Protein AF-A0A2S2PJS1-F1 (afdb_monomer)

Structure (mmCIF, N/CA/C/O backbone):
data_AF-A0A2S2PJS1-F1
#
_entry.id   AF-A0A2S2PJS1-F1
#
loop_
_atom_site.group_PDB
_atom_site.id
_atom_site.type_symbol
_atom_site.label_atom_id
_atom_site.label_alt_id
_atom_site.label_comp_id
_atom_site.label_asym_id
_atom_site.label_entity_id
_atom_site.label_seq_id
_atom_site.pdbx_PDB_ins_code
_atom_site.Cartn_x
_atom_site.Cartn_y
_atom_site.Cartn_z
_atom_site.occupancy
_atom_site.B_iso_or_equiv
_atom_site.auth_seq_id
_atom_site.auth_comp_id
_atom_site.auth_asym_id
_atom_site.auth_atom_id
_atom_site.pdbx_PDB_model_num
ATOM 1 N N . MET A 1 1 ? 29.869 -24.736 3.622 1.00 58.03 1 MET A N 1
ATOM 2 C CA . MET A 1 1 ? 30.283 -25.156 2.266 1.00 58.03 1 MET A CA 1
ATOM 3 C C . MET A 1 1 ? 29.483 -24.348 1.265 1.00 58.03 1 MET A C 1
ATOM 5 O O . MET A 1 1 ? 28.263 -24.330 1.376 1.00 58.03 1 MET A O 1
ATOM 9 N N . LEU A 1 2 ? 30.156 -23.635 0.365 1.00 76.50 2 LEU A N 1
ATOM 10 C CA . LEU A 1 2 ? 29.510 -22.924 -0.737 1.00 76.50 2 LEU A CA 1
ATOM 11 C C . LEU A 1 2 ? 29.247 -23.934 -1.858 1.00 76.50 2 LEU A C 1
ATOM 13 O O . LEU A 1 2 ? 30.151 -24.675 -2.235 1.00 76.50 2 LEU A O 1
ATOM 17 N N . SER A 1 3 ? 28.008 -24.006 -2.338 1.00 86.56 3 SER A N 1
ATOM 18 C CA . SER A 1 3 ? 27.631 -24.841 -3.480 1.00 86.56 3 SER A CA 1
ATOM 19 C C . SER A 1 3 ? 27.441 -23.956 -4.703 1.00 86.56 3 SER A C 1
ATOM 21 O O . SER A 1 3 ? 26.605 -23.051 -4.667 1.00 86.56 3 SER A O 1
ATOM 23 N N . THR A 1 4 ? 28.165 -24.239 -5.779 1.00 89.19 4 THR A N 1
ATOM 24 C CA . THR A 1 4 ? 28.059 -23.489 -7.034 1.00 89.19 4 THR A CA 1
ATOM 25 C C . THR A 1 4 ? 27.114 -24.206 -7.992 1.00 89.19 4 THR A C 1
ATOM 27 O O . THR A 1 4 ? 27.201 -25.420 -8.163 1.00 89.19 4 THR A O 1
ATOM 30 N N . ILE A 1 5 ? 26.205 -23.456 -8.614 1.00 88.81 5 ILE A N 1
ATOM 31 C CA . ILE A 1 5 ? 25.258 -23.960 -9.615 1.00 88.81 5 ILE A CA 1
ATOM 32 C C . ILE A 1 5 ? 25.589 -23.271 -10.937 1.00 88.81 5 ILE A C 1
ATOM 34 O O . ILE A 1 5 ? 25.560 -22.047 -11.013 1.00 88.81 5 ILE A O 1
ATOM 38 N N . GLN A 1 6 ? 25.910 -24.049 -11.971 1.00 89.06 6 GLN A N 1
ATOM 39 C CA . GLN A 1 6 ? 26.213 -23.514 -13.299 1.00 89.06 6 GLN A CA 1
ATOM 40 C C . GLN A 1 6 ? 24.922 -23.166 -14.046 1.00 89.06 6 GLN A C 1
ATOM 42 O O . GLN A 1 6 ? 24.095 -24.042 -14.302 1.00 89.06 6 GLN A O 1
ATOM 47 N N . LEU A 1 7 ? 24.766 -21.891 -14.414 1.00 85.88 7 LEU A N 1
ATOM 48 C CA . LEU A 1 7 ? 23.558 -21.367 -15.063 1.00 85.88 7 LEU A CA 1
ATOM 49 C C . LEU A 1 7 ? 23.606 -21.417 -16.601 1.00 85.88 7 LEU A C 1
ATOM 51 O O . LEU A 1 7 ? 22.588 -21.204 -17.247 1.00 85.88 7 LEU A O 1
ATOM 55 N N . GLU A 1 8 ? 24.756 -21.727 -17.200 1.00 82.50 8 GLU A N 1
ATOM 56 C CA . GLU A 1 8 ? 24.961 -21.694 -18.661 1.00 82.50 8 GLU A CA 1
ATOM 57 C C . GLU A 1 8 ? 24.234 -22.819 -19.409 1.00 82.50 8 GLU A C 1
ATOM 59 O O . GLU A 1 8 ? 23.904 -22.691 -20.585 1.00 82.50 8 GLU A O 1
ATOM 64 N N . SER A 1 9 ? 23.956 -23.932 -18.729 1.00 80.75 9 SER A N 1
ATOM 65 C CA . SER A 1 9 ? 23.429 -25.140 -19.373 1.00 80.75 9 SER A CA 1
ATOM 66 C C . SER A 1 9 ? 21.967 -25.031 -19.826 1.00 80.75 9 SER A C 1
ATOM 68 O O . SER A 1 9 ? 21.510 -25.858 -20.618 1.00 80.75 9 SER A O 1
ATOM 70 N N . ARG A 1 10 ? 21.198 -24.065 -19.300 1.00 86.00 10 ARG A N 1
ATOM 71 C CA . ARG A 1 10 ? 19.743 -23.965 -19.506 1.00 86.00 10 ARG A CA 1
ATOM 72 C C . ARG A 1 10 ? 19.290 -22.517 -19.603 1.00 86.00 10 ARG A C 1
ATOM 74 O O . ARG A 1 10 ? 19.791 -21.649 -18.901 1.00 86.00 10 ARG A O 1
ATOM 81 N N . SER A 1 11 ? 18.244 -22.285 -20.392 1.00 87.44 11 SER A N 1
ATOM 82 C CA . SER A 1 11 ? 17.619 -20.963 -20.527 1.00 87.44 11 SER A CA 1
ATOM 83 C C . SER A 1 11 ? 16.872 -20.505 -19.268 1.00 87.44 11 SER A C 1
ATOM 85 O O . SER A 1 11 ? 16.700 -19.303 -19.061 1.00 87.44 11 SER A O 1
ATOM 87 N N . PHE A 1 12 ? 16.431 -21.434 -18.413 1.00 91.88 12 PHE A N 1
ATOM 88 C CA . PHE A 1 12 ? 15.744 -21.109 -17.164 1.00 91.88 12 PHE A CA 1
ATOM 89 C C . PHE A 1 12 ? 16.034 -22.105 -16.031 1.00 91.88 12 PHE A C 1
ATOM 91 O O . PHE A 1 12 ? 16.244 -23.304 -16.238 1.00 91.88 12 PHE A O 1
ATOM 98 N N . HIS A 1 13 ? 15.984 -21.601 -14.800 1.00 93.50 13 HIS A N 1
ATOM 99 C CA . HIS A 1 13 ? 16.217 -22.332 -13.561 1.00 93.50 13 HIS A CA 1
ATOM 100 C C . HIS A 1 13 ? 15.019 -22.177 -12.626 1.00 93.50 13 HIS A C 1
ATOM 102 O O . HIS A 1 13 ? 14.712 -21.078 -12.173 1.00 93.50 13 HIS A O 1
ATOM 108 N N . CYS A 1 14 ? 14.334 -23.284 -12.335 1.00 94.25 14 CYS A N 1
ATOM 109 C CA . CYS A 1 14 ? 13.210 -23.296 -11.402 1.00 94.25 14 CYS A CA 1
ATOM 110 C C . CYS A 1 14 ? 13.691 -23.591 -9.980 1.00 94.25 14 CYS A C 1
ATOM 112 O O . CYS A 1 14 ? 14.369 -24.596 -9.750 1.00 94.25 14 CYS A O 1
ATOM 114 N N . PHE A 1 15 ? 13.264 -22.757 -9.037 1.00 95.06 15 PHE A N 1
ATOM 115 C CA . PHE A 1 15 ? 13.484 -22.905 -7.603 1.00 95.06 15 PHE A CA 1
ATOM 116 C C . PHE A 1 15 ? 12.196 -23.356 -6.926 1.00 95.06 15 PHE A C 1
ATOM 118 O O . PHE A 1 15 ? 11.109 -22.835 -7.194 1.00 95.06 15 PHE A O 1
ATOM 125 N N . GLY A 1 16 ? 12.302 -24.311 -6.010 1.00 94.94 16 GLY A N 1
ATOM 126 C CA . GLY A 1 16 ? 11.161 -24.726 -5.206 1.00 94.94 16 GLY A CA 1
ATOM 127 C C . GLY A 1 16 ? 11.443 -25.953 -4.360 1.00 94.94 16 GLY A C 1
ATOM 128 O O . GLY A 1 16 ? 12.565 -26.451 -4.303 1.00 94.94 16 GLY A O 1
ATOM 129 N N . ARG A 1 17 ? 10.404 -26.441 -3.686 1.00 94.06 17 ARG A N 1
ATOM 130 C CA . ARG A 1 17 ? 10.493 -27.593 -2.782 1.00 94.06 17 ARG A CA 1
ATOM 131 C C . ARG A 1 17 ? 10.330 -28.946 -3.473 1.00 94.06 17 ARG A C 1
ATOM 133 O O . ARG A 1 17 ? 10.697 -29.963 -2.894 1.00 94.06 17 ARG A O 1
ATOM 140 N N . LEU A 1 18 ? 9.755 -28.981 -4.675 1.00 92.62 18 LEU A N 1
ATOM 141 C CA . LEU A 1 18 ? 9.614 -30.230 -5.423 1.00 92.62 18 LEU A CA 1
ATOM 142 C C . LEU A 1 18 ? 10.925 -30.671 -6.060 1.00 92.62 18 LEU A C 1
ATOM 144 O O . LEU A 1 18 ? 11.648 -29.851 -6.609 1.00 92.62 18 LEU A O 1
ATOM 148 N N . ASN A 1 19 ? 11.133 -31.986 -6.109 1.00 89.25 19 ASN A N 1
ATOM 149 C CA . ASN A 1 19 ? 12.280 -32.609 -6.778 1.00 89.25 19 ASN A CA 1
ATOM 150 C C . ASN A 1 19 ? 12.298 -32.371 -8.300 1.00 89.25 19 ASN A C 1
ATOM 152 O O . ASN A 1 19 ? 13.326 -32.554 -8.940 1.00 89.25 19 ASN A O 1
ATOM 156 N N . ASN A 1 20 ? 11.166 -31.962 -8.884 1.00 91.12 20 ASN A N 1
ATOM 157 C CA . ASN A 1 20 ? 11.080 -31.590 -10.298 1.00 91.12 20 ASN A CA 1
ATOM 158 C C . ASN A 1 20 ? 11.699 -30.208 -10.576 1.00 91.12 20 ASN A C 1
ATOM 160 O O . ASN A 1 20 ? 11.876 -29.841 -11.735 1.00 91.12 20 ASN A O 1
ATOM 164 N N . CYS A 1 21 ? 11.994 -29.419 -9.539 1.00 91.19 21 CYS A N 1
ATOM 165 C CA . CYS A 1 21 ? 12.678 -28.142 -9.685 1.00 91.19 21 CYS A CA 1
ATOM 166 C C . CYS A 1 21 ? 14.172 -28.360 -9.938 1.00 91.19 21 CYS A C 1
ATOM 168 O O . CYS A 1 21 ? 14.798 -29.229 -9.335 1.00 91.19 21 CYS A O 1
ATOM 170 N N . HIS A 1 22 ? 14.760 -27.512 -10.785 1.00 91.81 22 HIS A N 1
ATOM 171 C CA . HIS A 1 22 ? 16.196 -27.538 -11.078 1.00 91.81 22 HIS A CA 1
ATOM 172 C C . HIS A 1 22 ? 17.027 -27.320 -9.811 1.00 91.81 22 HIS A C 1
ATOM 174 O O . HIS A 1 22 ? 18.019 -28.006 -9.589 1.00 91.81 22 HIS A O 1
ATOM 180 N N . VAL A 1 23 ? 16.578 -26.399 -8.958 1.00 91.31 23 VAL A N 1
ATOM 181 C CA . VAL A 1 23 ? 17.153 -26.167 -7.637 1.00 91.31 23 VAL A CA 1
ATOM 182 C C . VAL A 1 23 ? 16.108 -26.537 -6.596 1.00 91.31 23 VAL A C 1
ATOM 184 O O . VAL A 1 23 ? 15.152 -25.797 -6.347 1.00 91.31 23 VAL A O 1
ATOM 187 N N . THR A 1 24 ? 16.285 -27.717 -6.004 1.00 92.50 24 THR A N 1
ATOM 188 C CA . THR A 1 24 ? 15.389 -28.231 -4.965 1.00 92.50 24 THR A CA 1
ATOM 189 C C . THR A 1 24 ? 15.823 -27.723 -3.588 1.00 92.50 24 THR A C 1
ATOM 191 O O . THR A 1 24 ? 16.976 -27.876 -3.182 1.00 92.50 24 THR A O 1
ATOM 194 N N . MET A 1 25 ? 14.886 -27.133 -2.845 1.00 89.38 25 MET A N 1
ATOM 195 C CA . MET A 1 25 ? 15.105 -26.590 -1.506 1.00 89.38 25 MET A CA 1
ATOM 196 C C . MET A 1 25 ? 14.132 -27.206 -0.499 1.00 89.38 25 MET A C 1
ATOM 198 O O . MET A 1 25 ? 12.921 -27.006 -0.567 1.00 89.38 25 MET A O 1
ATOM 202 N N . ALA A 1 26 ? 14.664 -27.918 0.491 1.00 88.31 26 ALA A N 1
ATOM 203 C CA . ALA A 1 26 ? 13.871 -28.544 1.545 1.00 88.31 26 ALA A CA 1
ATOM 204 C C . ALA A 1 26 ? 13.591 -27.561 2.697 1.00 88.31 26 ALA A C 1
ATOM 206 O O . ALA A 1 26 ? 14.111 -27.722 3.797 1.00 88.31 26 ALA A O 1
ATOM 207 N N . HIS A 1 27 ? 12.793 -26.519 2.443 1.00 91.69 27 HIS A N 1
ATOM 208 C CA . HIS A 1 27 ? 12.354 -25.583 3.484 1.00 91.69 27 HIS A CA 1
ATOM 209 C C . HIS A 1 27 ? 10.824 -25.429 3.478 1.00 91.69 27 HIS A C 1
ATOM 211 O O . HIS A 1 27 ? 10.248 -25.249 2.404 1.00 91.69 27 HIS A O 1
ATOM 217 N N . PRO A 1 28 ? 10.138 -25.481 4.637 1.00 92.00 28 PRO A N 1
ATOM 218 C CA . PRO A 1 28 ? 8.673 -25.486 4.692 1.00 92.00 28 PRO A CA 1
ATOM 219 C C . PRO A 1 28 ? 8.033 -24.204 4.150 1.00 92.00 28 PRO A C 1
ATOM 221 O O . PRO A 1 28 ? 6.963 -24.269 3.552 1.00 92.00 28 PRO A O 1
ATOM 224 N N . THR A 1 29 ? 8.704 -23.057 4.291 1.00 93.44 29 THR A N 1
ATOM 225 C CA . THR A 1 29 ? 8.211 -21.764 3.779 1.00 93.44 29 THR A CA 1
ATOM 226 C C . THR A 1 29 ? 8.438 -21.577 2.273 1.00 93.44 29 THR A C 1
ATOM 228 O O . THR A 1 29 ? 8.076 -20.546 1.709 1.00 93.44 29 THR A O 1
ATOM 231 N N . ILE A 1 30 ? 9.034 -22.561 1.593 1.00 94.31 30 ILE A N 1
ATOM 232 C CA . ILE A 1 30 ? 9.226 -22.536 0.143 1.00 94.31 30 ILE A CA 1
ATOM 233 C C . ILE A 1 30 ? 8.111 -23.340 -0.530 1.00 94.31 30 ILE A C 1
ATOM 235 O O . ILE A 1 30 ? 7.868 -24.521 -0.243 1.00 94.31 30 ILE A O 1
ATOM 239 N N . SER A 1 31 ? 7.433 -22.675 -1.462 1.00 94.25 31 SER A N 1
ATOM 240 C CA . SER A 1 31 ? 6.414 -23.259 -2.329 1.00 94.25 31 SER A CA 1
ATOM 241 C C . SER A 1 31 ? 6.971 -24.401 -3.187 1.00 94.25 31 SER A C 1
ATOM 243 O O . SER A 1 31 ? 8.168 -24.504 -3.453 1.00 94.25 31 SER A O 1
ATOM 245 N N . ARG A 1 32 ? 6.077 -25.278 -3.655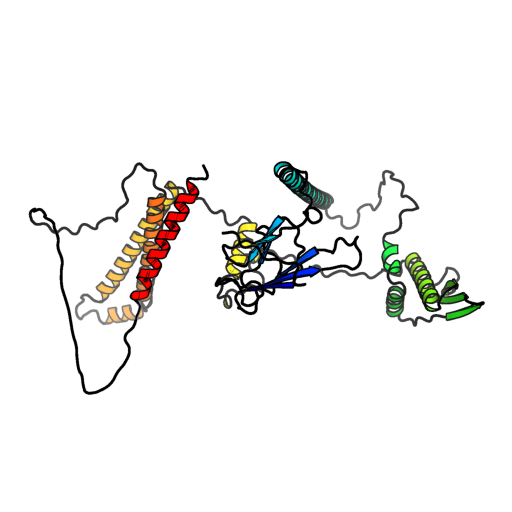 1.00 93.31 32 ARG A N 1
ATOM 246 C CA . ARG A 1 32 ? 6.420 -26.406 -4.542 1.00 93.31 32 ARG A CA 1
ATOM 247 C C . ARG A 1 32 ? 7.195 -25.933 -5.774 1.00 93.31 32 ARG A C 1
ATOM 249 O O . ARG A 1 32 ? 8.300 -26.414 -6.004 1.00 93.31 32 ARG A O 1
ATOM 256 N N . PHE A 1 33 ? 6.636 -24.941 -6.458 1.00 94.31 33 PHE A N 1
ATOM 257 C CA . PHE A 1 33 ? 7.319 -24.054 -7.391 1.00 94.31 33 PHE A CA 1
ATOM 258 C C . PHE A 1 33 ? 7.282 -22.660 -6.771 1.00 94.31 33 PHE A C 1
ATOM 260 O O . PHE A 1 33 ? 6.208 -22.208 -6.378 1.00 94.31 33 PHE A O 1
ATOM 267 N N . HIS A 1 34 ? 8.440 -22.035 -6.585 1.00 94.56 34 HIS A N 1
ATOM 268 C CA . HIS A 1 34 ? 8.553 -20.770 -5.865 1.00 94.56 34 HIS A CA 1
ATOM 269 C C . HIS A 1 34 ? 8.893 -19.633 -6.821 1.00 94.56 34 HIS A C 1
ATOM 271 O O . HIS A 1 34 ? 8.114 -18.700 -6.958 1.00 94.56 34 HIS A O 1
ATOM 277 N N . ALA A 1 35 ? 10.006 -19.746 -7.539 1.00 96.06 35 ALA A N 1
ATOM 278 C CA . ALA A 1 35 ? 10.426 -18.737 -8.499 1.00 96.06 35 ALA A CA 1
ATOM 279 C C . ALA A 1 35 ? 11.168 -19.371 -9.674 1.00 96.06 35 ALA A C 1
ATOM 281 O O . ALA A 1 35 ? 11.679 -20.490 -9.581 1.00 96.06 35 ALA A O 1
ATOM 282 N N . VAL A 1 36 ? 11.239 -18.635 -10.776 1.00 95.62 36 VAL A N 1
ATOM 283 C CA . VAL A 1 36 ? 11.992 -18.998 -11.974 1.00 95.62 36 VAL A CA 1
ATOM 284 C C . VAL A 1 36 ? 13.002 -17.900 -12.259 1.00 95.62 36 VAL A C 1
ATOM 286 O O . VAL A 1 36 ? 12.647 -16.727 -12.319 1.00 95.62 36 VAL A O 1
ATOM 289 N N . LEU A 1 37 ? 14.258 -18.288 -12.443 1.00 94.81 37 LEU A N 1
ATOM 290 C CA . LEU A 1 37 ? 15.305 -17.423 -12.966 1.00 94.81 37 LEU A CA 1
ATOM 291 C C . LEU A 1 37 ? 15.462 -17.723 -14.453 1.00 94.81 37 LEU A C 1
ATOM 293 O O . LEU A 1 37 ? 15.861 -18.826 -14.823 1.00 94.81 37 LEU A O 1
ATOM 297 N N . GLN A 1 38 ? 15.121 -16.765 -15.301 1.00 93.44 38 GLN A N 1
ATOM 298 C CA . GLN A 1 38 ? 15.155 -16.901 -16.750 1.00 93.44 38 GLN A CA 1
ATOM 299 C C . GLN A 1 38 ? 16.226 -15.985 -17.329 1.00 93.44 38 GLN A C 1
ATOM 301 O O . GLN A 1 38 ? 16.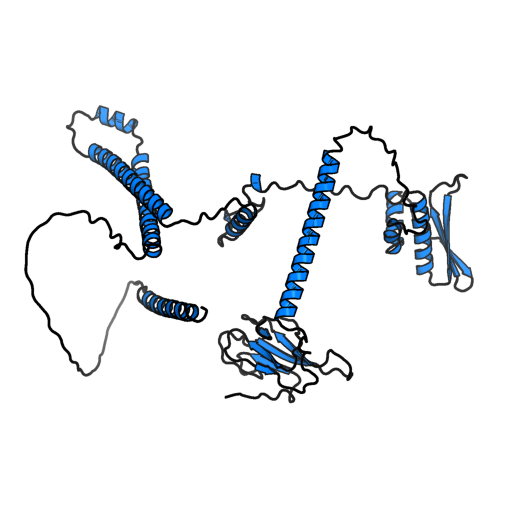271 -14.801 -17.006 1.00 93.44 38 GLN A O 1
ATOM 306 N N . TYR A 1 39 ? 17.067 -16.520 -18.210 1.00 90.69 39 TYR A N 1
ATOM 307 C CA . TYR A 1 39 ? 17.983 -15.700 -18.988 1.00 90.69 39 TYR A CA 1
ATOM 308 C C . TYR A 1 39 ? 17.291 -15.233 -20.266 1.00 90.69 39 TYR A C 1
ATOM 310 O O . TYR A 1 39 ? 16.800 -16.047 -21.055 1.00 90.69 39 TYR A O 1
ATOM 318 N N . ARG A 1 40 ? 17.253 -13.919 -20.483 1.00 88.00 40 ARG A N 1
ATOM 319 C CA . ARG A 1 40 ? 16.778 -13.335 -21.734 1.00 88.00 40 ARG A CA 1
ATOM 320 C C . ARG A 1 40 ? 17.979 -13.044 -22.624 1.00 88.00 40 ARG A C 1
ATOM 322 O O . ARG A 1 40 ? 18.722 -12.092 -22.393 1.00 88.00 40 ARG A O 1
ATOM 329 N N . SER A 1 41 ? 18.135 -13.856 -23.665 1.00 80.62 41 SER A N 1
ATOM 330 C CA . SER A 1 41 ? 19.033 -13.552 -24.777 1.00 80.62 41 SER A CA 1
ATOM 331 C C . SER A 1 41 ? 18.280 -12.675 -25.776 1.00 80.62 41 SER A C 1
ATOM 333 O O . SER A 1 41 ? 17.227 -13.062 -26.280 1.00 80.62 41 SER A O 1
ATOM 335 N N . THR A 1 42 ? 18.781 -11.468 -26.020 1.00 71.94 42 THR A N 1
ATOM 336 C CA . THR A 1 42 ? 18.354 -10.615 -27.133 1.00 71.94 42 THR A CA 1
ATOM 337 C C . THR A 1 42 ? 19.289 -10.838 -28.321 1.00 71.94 42 THR A C 1
ATOM 339 O O . THR A 1 42 ? 20.456 -11.186 -28.142 1.00 71.94 42 THR A O 1
ATOM 342 N N . PHE A 1 43 ? 18.773 -10.670 -29.541 1.00 60.50 43 PHE A N 1
ATOM 343 C CA . PHE A 1 43 ? 19.557 -10.841 -30.771 1.00 60.50 43 PHE A CA 1
ATOM 344 C C . PHE A 1 43 ? 20.508 -9.664 -31.042 1.00 60.50 43 PHE A C 1
ATOM 346 O O . PHE A 1 43 ? 21.458 -9.823 -31.803 1.00 60.50 43 PHE A O 1
ATOM 353 N N . SER A 1 44 ? 20.273 -8.502 -30.421 1.00 60.69 44 SER A N 1
ATOM 354 C CA . SER A 1 44 ? 21.147 -7.334 -30.528 1.00 60.69 44 SER A CA 1
ATOM 355 C C . SER A 1 44 ? 22.062 -7.218 -29.309 1.00 60.69 44 SER A C 1
ATOM 357 O O . SER A 1 44 ? 21.608 -7.257 -28.162 1.00 60.69 44 SER A O 1
ATOM 359 N N . THR A 1 45 ? 23.360 -7.050 -29.564 1.00 60.88 45 THR A N 1
ATOM 360 C CA . THR A 1 45 ? 24.420 -6.891 -28.553 1.00 60.88 45 THR A CA 1
ATOM 361 C C . THR A 1 45 ? 24.260 -5.614 -27.717 1.00 60.88 45 THR A C 1
ATOM 363 O O . THR A 1 45 ? 24.812 -5.540 -26.625 1.00 60.88 45 THR A O 1
ATOM 366 N N . SER A 1 46 ? 23.492 -4.628 -28.194 1.00 61.41 46 SER A N 1
ATOM 367 C CA . SER A 1 46 ? 23.305 -3.315 -27.560 1.00 61.41 46 SER A CA 1
ATOM 368 C C . SER A 1 46 ? 22.019 -3.173 -26.734 1.00 61.41 46 SER A C 1
ATOM 370 O O . SER A 1 46 ? 21.700 -2.068 -26.304 1.00 61.41 46 SER A O 1
ATOM 372 N N . ASP A 1 47 ? 21.243 -4.243 -26.542 1.00 67.81 47 ASP A N 1
ATOM 373 C CA . ASP A 1 47 ? 19.982 -4.152 -25.803 1.00 67.81 47 ASP A CA 1
ATOM 374 C C . ASP A 1 47 ? 20.220 -4.236 -24.286 1.00 67.81 47 ASP A C 1
ATOM 376 O O . ASP A 1 47 ? 20.574 -5.290 -23.757 1.00 67.81 47 ASP A O 1
ATOM 380 N N . GLU A 1 48 ? 19.897 -3.162 -23.561 1.00 70.50 48 GLU A N 1
ATOM 381 C CA . GLU A 1 48 ? 19.910 -3.090 -22.082 1.00 70.50 48 GLU A CA 1
ATOM 382 C C . GLU A 1 48 ? 19.012 -4.149 -21.401 1.00 70.50 48 GLU A C 1
ATOM 384 O O . GLU A 1 48 ? 19.113 -4.413 -20.199 1.00 70.50 48 GLU A O 1
ATOM 389 N N . ASN A 1 49 ? 18.124 -4.768 -22.183 1.00 76.81 49 ASN A N 1
ATOM 390 C CA . ASN A 1 49 ? 17.184 -5.809 -21.774 1.00 76.81 49 ASN A CA 1
ATOM 391 C C . ASN A 1 49 ? 17.769 -7.231 -21.808 1.00 76.81 49 ASN A C 1
ATOM 393 O O . ASN A 1 49 ? 17.046 -8.198 -21.544 1.00 76.81 49 ASN A O 1
ATOM 397 N N . ARG A 1 50 ? 19.046 -7.387 -22.166 1.00 84.81 50 ARG A N 1
ATOM 398 C CA . ARG A 1 50 ? 19.769 -8.647 -21.992 1.00 84.81 50 ARG A CA 1
ATOM 399 C C . ARG A 1 50 ? 20.074 -8.851 -20.509 1.00 84.81 50 ARG A C 1
ATOM 401 O O . ARG A 1 50 ? 20.475 -7.913 -19.827 1.00 84.81 50 ARG A O 1
ATOM 408 N N . GLY A 1 51 ? 19.889 -10.072 -20.012 1.00 87.44 51 GLY A N 1
ATOM 409 C CA . GLY A 1 51 ? 20.270 -10.413 -18.641 1.00 87.44 51 GLY A CA 1
ATOM 410 C C . GLY A 1 51 ? 19.383 -11.464 -17.990 1.00 87.44 51 GLY A C 1
ATOM 411 O O . GLY A 1 51 ? 18.524 -12.085 -18.630 1.00 87.44 51 GLY A O 1
ATOM 412 N N . PHE A 1 52 ? 19.609 -11.666 -16.696 1.00 91.12 52 PHE A N 1
ATOM 413 C CA . PHE A 1 52 ? 18.804 -12.558 -15.876 1.00 91.12 52 PHE A CA 1
ATOM 414 C C . PHE A 1 52 ? 17.576 -11.839 -15.326 1.00 91.12 52 PHE A C 1
ATOM 416 O O . PHE A 1 52 ? 17.647 -10.724 -14.817 1.00 91.12 52 PHE A O 1
ATOM 423 N N . TYR A 1 53 ? 16.435 -12.514 -15.391 1.00 93.81 53 TYR A N 1
ATOM 424 C CA . TYR A 1 53 ? 15.184 -12.048 -14.821 1.00 93.81 53 TYR A CA 1
ATOM 425 C C . TYR A 1 53 ? 14.656 -13.071 -13.829 1.00 93.81 53 TYR A C 1
ATOM 427 O O . TYR A 1 53 ? 14.553 -14.262 -14.125 1.00 93.81 53 TYR A O 1
ATOM 435 N N . LEU A 1 54 ? 14.295 -12.589 -12.648 1.00 95.50 54 LEU A N 1
ATOM 436 C CA . LEU A 1 54 ? 13.668 -13.369 -11.598 1.00 95.50 54 LEU A CA 1
ATOM 437 C C . LEU A 1 54 ? 12.157 -13.158 -11.646 1.00 95.50 54 LEU A C 1
ATOM 439 O O . LEU A 1 54 ? 11.675 -12.026 -11.677 1.00 95.50 54 LEU A O 1
ATOM 443 N N . TYR A 1 55 ? 11.420 -14.261 -11.651 1.00 96.19 55 TYR A N 1
ATOM 444 C CA . TYR A 1 55 ? 9.967 -14.282 -11.713 1.00 96.19 55 TYR A CA 1
ATOM 445 C C . TYR A 1 55 ? 9.410 -15.122 -10.565 1.00 96.19 55 TYR A C 1
ATOM 447 O O . TYR A 1 55 ? 9.627 -16.333 -10.510 1.00 96.19 55 TYR A O 1
ATOM 455 N N . ASP A 1 56 ? 8.692 -14.487 -9.643 1.00 96.56 56 ASP A N 1
ATOM 456 C CA . ASP A 1 56 ? 8.034 -15.169 -8.524 1.00 96.56 56 ASP A CA 1
ATOM 457 C C . ASP A 1 56 ? 6.678 -15.737 -8.974 1.00 96.56 56 ASP A C 1
ATOM 459 O O . ASP A 1 56 ? 5.807 -15.002 -9.453 1.00 96.56 56 ASP A O 1
ATOM 463 N N . LEU A 1 57 ? 6.493 -17.048 -8.797 1.00 94.62 57 LEU A N 1
ATOM 464 C CA . LEU A 1 57 ? 5.293 -17.804 -9.178 1.00 94.62 57 LEU A CA 1
ATOM 465 C C . LEU A 1 57 ? 4.188 -17.683 -8.118 1.00 94.62 57 LEU A C 1
ATOM 467 O O . LEU A 1 57 ? 3.515 -18.661 -7.799 1.00 94.62 57 LEU A O 1
ATOM 471 N N . ASP A 1 58 ? 4.005 -16.477 -7.580 1.00 94.44 58 ASP A N 1
ATOM 472 C CA . ASP A 1 58 ? 3.024 -16.183 -6.531 1.00 94.44 58 ASP A CA 1
ATOM 473 C C . ASP A 1 58 ? 3.265 -17.007 -5.255 1.00 94.44 58 ASP A C 1
ATOM 475 O O . ASP A 1 58 ? 2.379 -17.665 -4.704 1.00 94.44 58 ASP A O 1
ATOM 479 N N . SER A 1 59 ? 4.521 -17.035 -4.805 1.00 93.75 59 SER A N 1
ATOM 480 C CA . SER A 1 59 ? 4.897 -17.790 -3.618 1.00 93.75 59 SER A CA 1
ATOM 481 C C . SER A 1 59 ? 4.266 -17.236 -2.332 1.00 93.75 59 SER A C 1
ATOM 483 O O . SER A 1 59 ? 4.173 -16.028 -2.117 1.00 93.75 59 SER A O 1
ATOM 485 N N . THR A 1 60 ? 3.888 -18.128 -1.406 1.00 94.31 60 THR A N 1
ATOM 486 C CA . THR A 1 60 ? 3.186 -17.758 -0.160 1.00 94.31 60 THR A CA 1
ATOM 487 C C . THR A 1 60 ? 3.988 -16.784 0.704 1.00 94.31 60 THR A C 1
ATOM 489 O O . THR A 1 60 ? 3.443 -15.823 1.242 1.00 94.31 60 THR A O 1
ATOM 492 N N . HIS A 1 61 ? 5.295 -17.019 0.826 1.00 93.69 61 HIS A N 1
ATOM 493 C CA . HIS A 1 61 ? 6.187 -16.197 1.645 1.00 93.69 61 HIS A CA 1
ATOM 494 C C . HIS A 1 61 ? 6.938 -15.123 0.843 1.00 93.69 61 HIS A C 1
ATOM 496 O O . HIS A 1 61 ? 7.603 -14.283 1.445 1.00 93.69 61 HIS A O 1
ATOM 502 N N . GLY A 1 62 ? 6.793 -15.110 -0.486 1.00 94.31 62 GLY A N 1
ATOM 503 C CA . GLY A 1 62 ? 7.482 -14.187 -1.381 1.00 94.31 62 GLY A CA 1
ATOM 504 C C . GLY A 1 62 ? 8.946 -14.543 -1.641 1.00 94.31 62 GLY A C 1
ATOM 505 O O . GLY A 1 62 ? 9.596 -15.262 -0.877 1.00 94.31 62 GLY A O 1
ATOM 506 N N . THR A 1 63 ? 9.465 -13.982 -2.729 1.00 95.50 63 THR A N 1
ATOM 507 C CA . THR A 1 63 ? 10.896 -13.946 -3.052 1.00 95.50 63 THR A CA 1
ATOM 508 C C . THR A 1 63 ? 11.493 -12.587 -2.668 1.00 95.50 63 THR A C 1
ATOM 510 O O . THR A 1 63 ? 10.821 -11.556 -2.756 1.00 95.50 63 THR A O 1
ATOM 513 N N . PHE A 1 64 ? 12.759 -12.566 -2.252 1.00 95.44 64 PHE A N 1
ATOM 514 C CA . PHE A 1 64 ? 13.474 -11.348 -1.879 1.00 95.44 64 PHE A CA 1
ATOM 515 C C . PHE A 1 64 ? 14.749 -11.193 -2.714 1.00 95.44 64 PHE A C 1
ATOM 517 O O . PHE A 1 64 ? 15.519 -12.137 -2.875 1.00 95.44 64 PHE A O 1
ATOM 524 N N . LEU A 1 65 ? 14.977 -9.982 -3.217 1.00 94.62 65 LEU A N 1
ATOM 525 C CA . LEU A 1 65 ? 16.169 -9.557 -3.946 1.00 94.62 65 LEU A CA 1
ATOM 526 C C . LEU A 1 65 ? 16.836 -8.436 -3.141 1.00 94.62 65 LEU A C 1
ATOM 528 O O . LEU A 1 65 ? 16.179 -7.454 -2.808 1.00 94.62 65 LEU A O 1
ATOM 532 N N . ASN A 1 66 ? 18.103 -8.592 -2.756 1.00 92.56 66 ASN A N 1
ATOM 533 C CA . ASN A 1 66 ? 18.827 -7.676 -1.863 1.00 92.56 66 ASN A CA 1
ATOM 534 C C . ASN A 1 66 ? 18.029 -7.325 -0.590 1.00 92.56 66 ASN A C 1
ATOM 536 O O . ASN A 1 66 ? 17.976 -6.176 -0.162 1.00 92.56 66 ASN A O 1
ATOM 540 N N . ARG A 1 67 ? 17.383 -8.336 0.016 1.00 90.00 67 ARG A N 1
ATOM 541 C CA . ARG A 1 67 ? 16.489 -8.218 1.193 1.00 90.00 67 ARG A CA 1
ATOM 542 C C . ARG A 1 67 ? 15.186 -7.438 0.951 1.00 90.00 67 ARG A C 1
ATOM 544 O O . ARG A 1 67 ? 14.405 -7.272 1.885 1.00 90.00 67 ARG A O 1
ATOM 551 N N . LEU A 1 68 ? 14.904 -7.014 -0.278 1.00 93.19 68 LEU A N 1
ATOM 552 C CA . LEU A 1 68 ? 13.645 -6.382 -0.667 1.00 93.19 68 LEU A CA 1
ATOM 553 C C . LEU A 1 68 ? 12.714 -7.410 -1.307 1.00 93.19 68 LEU A C 1
ATOM 555 O O . LEU A 1 68 ? 13.107 -8.147 -2.206 1.00 93.19 68 LEU A O 1
ATOM 559 N N . ARG A 1 69 ? 11.460 -7.467 -0.851 1.00 94.94 69 ARG A N 1
ATOM 560 C CA . ARG A 1 69 ? 10.461 -8.386 -1.409 1.00 94.94 69 ARG A CA 1
ATOM 561 C C . ARG A 1 69 ? 10.071 -7.946 -2.820 1.00 94.94 69 ARG A C 1
ATOM 563 O O . ARG A 1 69 ? 9.636 -6.810 -3.007 1.00 94.94 69 ARG A O 1
ATOM 570 N N . ILE A 1 70 ? 10.173 -8.852 -3.789 1.00 95.06 70 ILE A N 1
ATOM 571 C CA . ILE A 1 70 ? 9.747 -8.580 -5.166 1.00 95.06 70 ILE A CA 1
ATOM 572 C C . ILE A 1 70 ? 8.236 -8.765 -5.327 1.00 95.06 70 ILE A C 1
ATOM 574 O O . ILE A 1 70 ? 7.589 -9.485 -4.562 1.00 95.06 70 ILE A O 1
ATOM 578 N N . LYS A 1 71 ? 7.656 -8.092 -6.326 1.00 95.19 71 LYS A N 1
ATOM 579 C CA . LYS A 1 71 ? 6.242 -8.271 -6.670 1.00 95.19 71 LYS A CA 1
ATOM 580 C C . LYS A 1 71 ? 6.044 -9.636 -7.347 1.00 95.19 71 LYS A C 1
ATOM 582 O O . LYS A 1 71 ? 6.821 -9.967 -8.245 1.00 95.19 71 LYS A O 1
ATOM 587 N N . PRO A 1 72 ? 5.008 -10.407 -6.969 1.00 94.69 72 PRO A N 1
ATOM 588 C CA . PRO A 1 72 ? 4.706 -11.666 -7.635 1.00 94.69 72 PRO A CA 1
ATOM 589 C C . PRO A 1 72 ? 4.322 -11.433 -9.100 1.00 94.69 72 PRO A C 1
ATOM 591 O O . PRO A 1 72 ? 3.890 -10.339 -9.479 1.00 94.69 72 PRO A O 1
ATOM 594 N N . LYS A 1 73 ? 4.482 -12.467 -9.932 1.00 94.69 73 LYS A N 1
ATOM 595 C CA . LYS A 1 73 ? 4.111 -12.477 -11.359 1.00 94.69 73 LYS A CA 1
ATOM 596 C C . LYS A 1 73 ? 4.729 -11.355 -12.203 1.00 94.69 73 LYS A C 1
ATOM 598 O O . LYS A 1 73 ? 4.206 -11.017 -13.263 1.00 94.69 73 LYS A O 1
ATOM 603 N N . THR A 1 74 ? 5.842 -10.787 -11.751 1.00 94.56 74 THR A N 1
ATOM 604 C CA . THR A 1 74 ? 6.548 -9.692 -12.421 1.00 94.56 74 THR A CA 1
ATOM 605 C C . THR A 1 74 ? 7.992 -10.109 -12.670 1.00 94.56 74 THR A C 1
ATOM 607 O O . THR A 1 74 ? 8.637 -10.639 -11.769 1.00 94.56 74 THR A O 1
ATOM 610 N N . TYR A 1 75 ? 8.502 -9.869 -13.879 1.00 93.88 75 TYR A N 1
ATOM 611 C CA . TYR A 1 75 ? 9.912 -10.094 -14.200 1.00 93.88 75 TYR A CA 1
ATOM 612 C C . TYR A 1 75 ? 10.759 -8.961 -13.623 1.00 93.88 75 TYR A C 1
ATOM 614 O O . TYR A 1 75 ? 10.636 -7.813 -14.048 1.00 93.88 75 TYR A O 1
ATOM 622 N N . VAL A 1 76 ? 11.619 -9.287 -12.662 1.00 94.12 76 VAL A N 1
ATOM 623 C CA . VAL A 1 76 ? 12.562 -8.342 -12.053 1.00 94.12 76 VAL A CA 1
ATOM 624 C C . VAL A 1 76 ? 13.960 -8.647 -12.569 1.00 94.12 76 VAL A C 1
ATOM 626 O O . VAL A 1 76 ? 14.412 -9.786 -12.463 1.00 94.12 76 VAL A O 1
ATOM 629 N N . LYS A 1 77 ? 14.637 -7.648 -13.146 1.00 91.81 77 LYS A N 1
ATOM 630 C CA . LYS A 1 77 ? 16.014 -7.799 -13.632 1.00 91.81 77 LYS A CA 1
ATOM 631 C C . LYS A 1 77 ? 16.959 -8.035 -12.449 1.00 91.81 77 LYS A C 1
ATOM 633 O O . LYS A 1 77 ? 16.836 -7.383 -11.412 1.00 91.81 77 LYS A O 1
ATOM 638 N N . VAL A 1 78 ? 17.865 -8.990 -12.602 1.00 92.19 78 VAL A N 1
ATOM 639 C CA . VAL A 1 78 ? 18.891 -9.344 -11.622 1.00 92.19 78 VAL A CA 1
ATOM 640 C C . VAL A 1 78 ? 20.250 -9.104 -12.256 1.00 92.19 78 VAL A C 1
ATOM 642 O O . VAL A 1 78 ? 20.519 -9.648 -13.323 1.00 92.19 78 VAL A O 1
ATOM 645 N N . HIS A 1 79 ? 21.084 -8.332 -11.571 1.00 90.50 79 HIS A N 1
ATOM 646 C CA . HIS A 1 79 ? 22.454 -8.041 -11.968 1.00 90.50 79 HIS A CA 1
ATOM 647 C C . HIS A 1 79 ? 23.443 -8.892 -11.175 1.00 90.50 79 HIS A C 1
ATOM 649 O O . HIS A 1 79 ? 23.100 -9.513 -10.156 1.00 90.50 79 HIS A O 1
ATOM 655 N N . VAL A 1 80 ? 24.677 -8.946 -11.660 1.00 90.75 80 VAL A N 1
ATOM 656 C CA . VAL A 1 80 ? 25.771 -9.634 -10.975 1.00 90.75 80 VAL A CA 1
ATOM 657 C C . VAL A 1 80 ? 26.001 -8.982 -9.606 1.00 90.75 80 VAL A C 1
ATOM 659 O O . VAL A 1 80 ? 25.865 -7.775 -9.447 1.00 90.75 80 VAL A O 1
ATOM 662 N N . GLY A 1 81 ? 26.264 -9.798 -8.583 1.00 88.56 81 GLY A N 1
ATOM 663 C CA . GLY A 1 81 ? 26.423 -9.341 -7.198 1.00 88.56 81 GLY A CA 1
ATOM 664 C C . GLY A 1 81 ? 25.122 -9.286 -6.389 1.00 88.56 81 GLY A C 1
ATOM 665 O O . GLY A 1 81 ? 25.164 -9.184 -5.162 1.00 88.56 81 GLY A O 1
ATOM 666 N N . HIS A 1 82 ? 23.954 -9.435 -7.023 1.00 92.62 82 HIS A N 1
ATOM 667 C CA . HIS A 1 82 ? 22.683 -9.454 -6.298 1.00 92.62 82 HIS A CA 1
ATOM 668 C C . HIS A 1 82 ? 22.480 -10.718 -5.458 1.00 92.62 82 HIS A C 1
ATOM 670 O O . HIS A 1 82 ? 22.768 -11.844 -5.878 1.00 92.62 82 HIS A O 1
ATOM 676 N N . LEU A 1 83 ? 21.905 -10.511 -4.270 1.00 93.56 83 LEU A N 1
ATOM 677 C CA . LEU A 1 83 ? 21.578 -11.552 -3.308 1.00 93.56 83 LEU A CA 1
ATOM 678 C C . LEU A 1 83 ? 20.097 -11.925 -3.402 1.00 93.56 83 LEU A C 1
ATOM 680 O O . LEU A 1 83 ? 19.218 -11.100 -3.152 1.00 93.56 83 LEU A O 1
ATOM 684 N N . ILE A 1 84 ? 19.812 -13.185 -3.699 1.00 95.00 84 ILE A N 1
ATOM 685 C CA . ILE A 1 84 ? 18.457 -13.724 -3.807 1.00 95.00 84 ILE A CA 1
ATOM 686 C C . ILE A 1 84 ? 18.173 -14.624 -2.604 1.00 95.00 84 ILE A C 1
ATOM 688 O O . ILE A 1 84 ? 18.980 -15.490 -2.254 1.00 95.00 84 ILE A O 1
ATOM 692 N N . SER A 1 85 ? 17.002 -14.464 -1.994 1.00 94.25 85 SER A N 1
ATOM 693 C CA . SER A 1 85 ? 16.487 -15.387 -0.985 1.00 94.25 85 SER A CA 1
ATOM 694 C C . SER A 1 85 ? 15.019 -15.720 -1.205 1.00 94.25 85 SER A C 1
ATOM 696 O O . SER A 1 85 ? 14.242 -14.945 -1.763 1.00 94.25 85 SER A O 1
ATOM 698 N N . PHE A 1 86 ? 14.642 -16.922 -0.777 1.00 94.62 86 PHE A N 1
ATOM 699 C CA . PHE A 1 86 ? 13.330 -17.496 -1.048 1.00 94.62 86 PHE A CA 1
ATOM 700 C C . PHE A 1 86 ? 12.593 -17.773 0.257 1.00 94.62 86 PHE A C 1
ATOM 702 O O . PHE A 1 86 ? 13.060 -18.552 1.098 1.00 94.62 86 PHE A O 1
ATOM 709 N N . GLY A 1 87 ? 11.430 -17.140 0.421 1.00 92.06 87 GLY A N 1
ATOM 710 C CA . GLY A 1 87 ? 10.625 -17.219 1.633 1.00 92.06 87 GLY A CA 1
ATOM 711 C C . GLY A 1 87 ? 11.432 -16.918 2.898 1.00 92.06 87 GLY A C 1
ATOM 712 O O . GLY A 1 87 ? 12.184 -15.953 2.968 1.00 92.06 87 GLY A O 1
ATOM 713 N N . GLY A 1 88 ? 11.277 -17.776 3.905 1.00 89.44 88 GLY A N 1
ATOM 714 C CA . GLY A 1 88 ? 12.015 -17.707 5.173 1.00 89.44 88 GLY A CA 1
ATOM 715 C C . GLY A 1 88 ? 13.242 -18.620 5.233 1.00 89.44 88 GLY A C 1
ATOM 716 O O . GLY A 1 88 ? 13.578 -19.088 6.315 1.00 89.44 88 GLY A O 1
ATOM 717 N N . SER A 1 89 ? 13.843 -18.978 4.094 1.00 90.69 89 SER A N 1
ATOM 718 C CA . SER A 1 89 ? 15.036 -19.828 4.089 1.00 90.69 89 SER A CA 1
ATOM 719 C C . SER A 1 89 ? 16.273 -19.064 4.557 1.00 90.69 89 SER A C 1
ATOM 721 O O . SER A 1 89 ? 16.464 -17.905 4.208 1.00 90.69 89 SER A O 1
ATOM 723 N N . THR A 1 90 ? 17.157 -19.745 5.285 1.00 88.81 90 THR A N 1
ATOM 724 C CA . THR A 1 90 ? 18.487 -19.227 5.647 1.00 88.81 90 THR A CA 1
ATOM 725 C C . THR A 1 90 ? 19.486 -19.276 4.489 1.00 88.81 90 THR A C 1
ATOM 727 O O . THR A 1 90 ? 20.571 -18.708 4.586 1.00 88.81 90 THR A O 1
ATOM 730 N N . ARG A 1 91 ? 19.151 -19.975 3.395 1.00 89.50 91 ARG A N 1
ATOM 731 C CA . ARG A 1 91 ? 20.008 -20.080 2.211 1.00 89.50 91 ARG A CA 1
ATOM 732 C C . ARG A 1 91 ? 19.851 -18.837 1.344 1.00 89.50 91 ARG A C 1
ATOM 734 O O . ARG A 1 91 ? 18.744 -18.520 0.913 1.00 89.50 91 ARG A O 1
ATOM 741 N N . MET A 1 92 ? 20.978 -18.204 1.048 1.00 91.06 92 MET A N 1
ATOM 742 C CA . MET A 1 92 ? 21.070 -17.057 0.153 1.00 91.06 92 MET A CA 1
ATOM 743 C C . MET A 1 92 ? 21.836 -17.466 -1.107 1.00 91.06 92 MET A C 1
ATOM 745 O O . MET A 1 92 ? 22.781 -18.253 -1.026 1.00 91.06 92 MET A O 1
ATOM 749 N N . TYR A 1 93 ? 21.436 -16.931 -2.255 1.00 92.31 93 TYR A N 1
ATOM 750 C CA . TYR A 1 93 ? 22.074 -17.172 -3.545 1.00 92.31 93 TYR A CA 1
ATOM 751 C C . TYR A 1 93 ? 22.690 -15.875 -4.044 1.00 92.31 93 TYR A C 1
ATOM 753 O O . TYR A 1 93 ? 22.022 -14.847 -4.055 1.00 92.31 93 TYR A O 1
ATOM 761 N N . LEU A 1 94 ? 23.952 -15.929 -4.451 1.00 92.56 94 LEU A N 1
ATOM 762 C CA . LEU A 1 94 ? 24.654 -14.806 -5.057 1.00 92.56 94 LEU A CA 1
ATOM 763 C C . LEU A 1 94 ? 24.801 -15.086 -6.551 1.00 92.56 94 LEU A C 1
ATOM 765 O O . LEU A 1 94 ? 25.324 -16.141 -6.918 1.00 92.56 94 LEU A O 1
ATOM 769 N N . LEU A 1 95 ? 24.342 -14.167 -7.400 1.00 90.88 95 LEU A N 1
ATOM 770 C CA . LEU A 1 95 ? 24.600 -14.261 -8.834 1.00 90.88 95 LEU A CA 1
ATOM 771 C C . LEU A 1 95 ? 26.037 -13.802 -9.109 1.00 90.88 95 LEU A C 1
ATOM 773 O O . LEU A 1 95 ? 26.378 -12.651 -8.853 1.00 90.88 95 LEU A O 1
ATOM 777 N N . GLN A 1 96 ? 26.875 -14.706 -9.611 1.00 88.69 96 GLN A N 1
ATOM 778 C CA . GLN A 1 96 ? 28.250 -14.410 -10.020 1.00 88.69 96 GLN A CA 1
ATOM 779 C C . GLN A 1 96 ? 28.347 -14.431 -11.547 1.00 88.69 96 GLN A C 1
ATOM 781 O O . GLN A 1 96 ? 27.786 -15.323 -12.184 1.00 88.69 96 GLN A O 1
ATOM 786 N N . GLY A 1 97 ? 29.055 -13.461 -12.124 1.00 85.62 97 GLY A N 1
ATOM 787 C CA . GLY A 1 97 ? 29.208 -13.295 -13.567 1.00 85.62 97 GLY A CA 1
ATOM 788 C C . GLY A 1 97 ? 30.298 -12.274 -13.925 1.00 85.62 97 GLY A C 1
ATOM 789 O O . GLY A 1 97 ? 30.992 -11.796 -13.027 1.00 85.62 97 GLY A O 1
ATOM 790 N N . PRO A 1 98 ? 30.483 -11.971 -15.222 1.00 82.88 98 PRO A N 1
ATOM 791 C CA . PRO A 1 98 ? 31.411 -10.942 -15.693 1.00 82.88 98 PRO A CA 1
ATOM 792 C C . PRO A 1 98 ? 31.027 -9.543 -15.186 1.00 82.88 98 PRO A C 1
ATOM 794 O O . PRO A 1 98 ? 29.844 -9.263 -15.006 1.00 82.88 98 PRO A O 1
ATOM 797 N N . ALA A 1 99 ? 32.017 -8.658 -15.030 1.00 73.94 99 ALA A N 1
ATOM 798 C CA . ALA A 1 99 ? 31.826 -7.287 -14.533 1.00 73.94 99 ALA A CA 1
ATOM 799 C C . ALA A 1 99 ? 30.955 -6.397 -15.449 1.00 73.94 99 ALA A C 1
ATOM 801 O O . ALA A 1 99 ? 30.485 -5.348 -15.025 1.00 73.94 99 ALA A O 1
ATOM 802 N N . ASP A 1 100 ? 30.703 -6.818 -16.693 1.00 74.06 100 ASP A N 1
ATOM 803 C CA . ASP A 1 100 ? 29.884 -6.067 -17.655 1.00 74.06 100 ASP A CA 1
ATOM 804 C C . ASP A 1 100 ? 28.397 -5.962 -17.252 1.00 74.06 100 ASP A C 1
ATOM 806 O O . ASP A 1 100 ? 27.699 -5.068 -17.725 1.00 74.06 100 ASP A O 1
ATOM 810 N N . ASP A 1 101 ? 27.901 -6.879 -16.411 1.00 73.56 101 ASP A N 1
ATOM 811 C CA . ASP A 1 101 ? 26.501 -6.940 -15.943 1.00 73.56 101 ASP A CA 1
ATOM 812 C C . ASP A 1 101 ? 26.380 -6.610 -14.440 1.00 73.56 101 ASP A C 1
ATOM 814 O O . ASP A 1 101 ? 25.412 -6.992 -13.778 1.00 73.56 101 ASP A O 1
ATOM 818 N N . GLU A 1 102 ? 27.392 -5.945 -13.877 1.00 77.19 102 GLU A N 1
ATOM 819 C CA . GLU A 1 102 ? 27.367 -5.415 -12.514 1.00 77.19 102 GLU A CA 1
ATOM 820 C C . GLU A 1 102 ? 26.595 -4.086 -12.485 1.00 77.19 102 GLU A C 1
ATOM 822 O O . GLU A 1 102 ? 26.772 -3.219 -13.348 1.00 77.19 102 GLU A O 1
ATOM 827 N N . ASP A 1 103 ? 25.697 -3.927 -11.508 1.00 72.06 103 ASP A N 1
ATOM 828 C CA . ASP A 1 103 ? 24.986 -2.663 -11.319 1.00 72.06 103 ASP A CA 1
ATOM 829 C C . ASP A 1 103 ? 26.003 -1.565 -10.995 1.00 72.06 103 ASP A C 1
ATOM 831 O O . ASP A 1 103 ? 26.836 -1.730 -10.106 1.00 72.06 103 ASP A O 1
ATOM 835 N N . LYS A 1 104 ? 25.925 -0.429 -11.701 1.00 66.75 104 LYS A N 1
ATOM 836 C CA . LYS A 1 104 ? 26.787 0.728 -11.429 1.00 66.75 104 LYS A CA 1
ATOM 837 C C . LYS A 1 104 ? 26.576 1.143 -9.978 1.00 66.75 104 LYS A C 1
ATOM 839 O O . LYS A 1 104 ? 25.517 1.685 -9.645 1.00 66.75 104 LYS A O 1
ATOM 844 N N . GLU A 1 105 ? 27.560 0.871 -9.126 1.00 63.06 105 GLU A N 1
ATOM 845 C CA . GLU A 1 105 ? 27.535 1.325 -7.743 1.00 63.06 105 GLU A CA 1
ATOM 846 C C . GLU A 1 105 ? 27.264 2.832 -7.747 1.00 63.06 105 GLU A C 1
ATOM 848 O O . GLU A 1 105 ? 27.869 3.593 -8.504 1.00 63.06 105 GLU A O 1
ATOM 853 N N . SER A 1 106 ? 26.280 3.273 -6.962 1.00 62.16 106 SER A N 1
ATOM 854 C CA . SER A 1 106 ? 25.987 4.696 -6.874 1.00 62.16 106 SER A CA 1
ATOM 855 C C . SER A 1 106 ? 27.208 5.389 -6.275 1.00 62.16 106 SER A C 1
ATOM 857 O O . SER A 1 106 ? 27.495 5.189 -5.100 1.00 62.16 106 SER A O 1
ATOM 859 N N . GLU A 1 107 ? 27.892 6.219 -7.063 1.00 60.34 107 GLU A N 1
ATOM 860 C CA . GLU A 1 107 ? 29.105 6.954 -6.661 1.00 60.34 107 GLU A CA 1
ATOM 861 C C . GLU A 1 107 ? 28.888 7.888 -5.452 1.00 60.34 107 GLU A C 1
ATOM 863 O O . GLU A 1 107 ? 29.848 8.403 -4.884 1.00 60.34 107 GLU A O 1
ATOM 868 N N . LEU A 1 108 ? 27.631 8.110 -5.043 1.00 58.41 108 LEU A N 1
ATOM 869 C CA . LEU A 1 108 ? 27.302 8.836 -3.822 1.00 58.41 108 LEU A CA 1
ATOM 870 C C . LEU A 1 108 ? 27.336 7.918 -2.601 1.00 58.41 108 LEU A C 1
ATOM 872 O O . LEU A 1 108 ? 26.677 6.876 -2.540 1.00 58.41 108 LEU A O 1
ATOM 876 N N . THR A 1 109 ? 28.003 8.397 -1.558 1.00 74.25 109 THR A N 1
ATOM 877 C CA . THR A 1 109 ? 28.047 7.714 -0.264 1.00 74.25 109 THR A CA 1
ATOM 878 C C . THR A 1 109 ? 26.634 7.644 0.340 1.00 74.25 109 THR A C 1
ATOM 880 O O . THR A 1 109 ? 25.812 8.544 0.152 1.00 74.25 109 THR A O 1
ATOM 883 N N . VAL A 1 110 ? 26.324 6.603 1.125 1.00 70.94 110 VAL A N 1
ATOM 884 C CA . VAL A 1 110 ? 25.011 6.413 1.792 1.00 70.94 110 VAL A CA 1
ATOM 885 C C . VAL A 1 110 ? 24.560 7.658 2.582 1.00 70.94 110 VAL A C 1
ATOM 887 O O . VAL A 1 110 ? 23.368 7.974 2.635 1.00 70.94 110 VAL A O 1
ATOM 890 N N . THR A 1 111 ? 25.505 8.403 3.161 1.00 76.81 111 THR A N 1
ATOM 891 C CA . THR A 1 111 ? 25.288 9.697 3.830 1.00 76.81 111 THR A CA 1
ATOM 892 C C . THR A 1 111 ? 24.776 10.781 2.882 1.00 76.81 111 THR A C 1
ATOM 894 O O . THR A 1 111 ? 23.849 11.508 3.237 1.00 76.81 111 THR A O 1
ATOM 897 N N . GLU A 1 112 ? 25.316 10.864 1.670 1.00 84.56 112 GLU A N 1
ATOM 898 C CA . GLU A 1 112 ? 24.933 11.852 0.657 1.00 84.56 112 GLU A CA 1
ATOM 899 C C . GLU A 1 112 ? 23.576 11.507 0.030 1.00 84.56 112 GLU A C 1
ATOM 901 O O . GLU A 1 112 ? 22.732 12.389 -0.139 1.00 84.56 112 GLU A O 1
ATOM 906 N N . LEU A 1 113 ? 23.292 10.219 -0.205 1.00 76.19 113 LEU A N 1
ATOM 907 C CA . LEU A 1 113 ? 21.960 9.758 -0.621 1.00 76.19 113 LEU A CA 1
ATOM 908 C C . LEU A 1 113 ? 20.888 10.088 0.427 1.00 76.19 113 LEU A C 1
ATOM 910 O O . LEU A 1 113 ? 19.797 10.561 0.091 1.00 76.19 113 LEU A O 1
ATOM 914 N N . LYS A 1 114 ? 21.194 9.861 1.712 1.00 81.56 114 LYS A N 1
ATOM 915 C CA . LYS A 1 114 ? 20.281 10.173 2.819 1.00 81.56 114 LYS A CA 1
ATOM 916 C C . LYS A 1 114 ? 20.060 11.681 2.947 1.00 81.56 114 LYS A C 1
ATOM 918 O O . LYS A 1 114 ? 18.917 12.098 3.133 1.00 81.56 114 LYS A O 1
ATOM 923 N N . ALA A 1 115 ? 21.111 12.488 2.787 1.00 87.50 115 ALA A N 1
ATOM 924 C CA . ALA A 1 115 ? 21.018 13.946 2.786 1.00 87.50 115 ALA A CA 1
ATOM 925 C C . ALA A 1 115 ? 20.176 14.467 1.609 1.00 87.50 115 ALA A C 1
ATOM 927 O O . ALA A 1 115 ? 19.289 15.292 1.820 1.00 87.50 115 ALA A O 1
ATOM 928 N N . LYS A 1 116 ? 20.369 13.931 0.395 1.00 86.81 116 LYS A N 1
ATOM 929 C CA . LYS A 1 116 ? 19.581 14.297 -0.793 1.00 86.81 116 LYS A CA 1
ATOM 930 C C . LYS A 1 116 ? 18.098 13.965 -0.616 1.00 86.81 116 LYS A C 1
ATOM 932 O O . LYS A 1 116 ? 17.249 14.814 -0.867 1.00 86.81 116 LYS A O 1
ATOM 937 N N . ARG A 1 117 ? 17.783 12.779 -0.084 1.00 86.44 117 ARG A N 1
ATOM 938 C CA . ARG A 1 117 ? 16.399 12.372 0.212 1.00 86.44 117 ARG A CA 1
ATOM 939 C C . ARG A 1 117 ? 15.750 13.236 1.297 1.00 86.44 117 ARG A C 1
ATOM 941 O O . ARG A 1 117 ? 14.572 13.562 1.197 1.00 86.44 117 ARG A O 1
ATOM 948 N N . GLN A 1 118 ? 16.501 13.615 2.332 1.00 87.12 118 GLN A N 1
ATOM 949 C CA . GLN A 1 118 ? 16.016 14.538 3.364 1.00 87.12 118 GLN A CA 1
ATOM 950 C C . GLN A 1 118 ? 15.797 15.951 2.813 1.00 87.12 118 GLN A C 1
ATOM 952 O O . GLN A 1 118 ? 14.830 16.604 3.196 1.00 87.12 118 GLN A O 1
ATOM 957 N N . ALA A 1 119 ? 16.666 16.422 1.916 1.00 91.31 119 ALA A N 1
ATOM 958 C CA . ALA A 1 119 ? 16.505 17.709 1.250 1.00 91.31 119 ALA A CA 1
ATOM 959 C C . ALA A 1 119 ? 15.264 17.724 0.344 1.00 91.31 119 ALA A C 1
ATOM 961 O O . ALA A 1 119 ? 14.489 18.673 0.407 1.00 91.31 119 ALA A O 1
ATOM 962 N N . GLU A 1 120 ? 15.031 16.655 -0.419 1.00 92.88 120 GLU A N 1
ATOM 963 C CA . GLU A 1 120 ? 13.848 16.496 -1.274 1.00 92.88 120 GLU A CA 1
ATOM 964 C C . GLU A 1 120 ? 12.545 16.461 -0.458 1.00 92.88 120 GLU A C 1
ATOM 966 O O . GLU A 1 120 ? 11.590 17.167 -0.777 1.00 92.88 120 GLU A O 1
ATOM 971 N N . LEU A 1 121 ? 12.515 15.708 0.649 1.00 89.00 121 LEU A N 1
ATOM 972 C CA . LEU A 1 121 ? 11.365 15.690 1.562 1.00 89.00 121 LEU A CA 1
ATOM 973 C C . LEU A 1 121 ? 11.081 17.082 2.139 1.00 89.00 121 LEU A C 1
ATOM 975 O O . LEU A 1 121 ? 9.938 17.528 2.101 1.00 89.00 121 LEU A O 1
ATOM 979 N N . LYS A 1 122 ? 12.120 17.799 2.586 1.00 92.31 122 LYS A N 1
ATOM 980 C CA . LYS A 1 122 ? 11.986 19.176 3.085 1.00 92.31 122 LYS A CA 1
ATOM 981 C C . LYS A 1 122 ? 11.509 20.148 2.005 1.00 92.31 122 LYS A C 1
ATOM 983 O O . LYS A 1 122 ? 10.746 21.057 2.309 1.00 92.31 122 LYS A O 1
ATOM 988 N N . GLN A 1 123 ? 11.957 19.991 0.758 1.00 91.31 123 GLN A N 1
ATOM 989 C CA . GLN A 1 123 ? 11.483 20.810 -0.363 1.00 91.31 123 GLN A CA 1
ATOM 990 C C . GLN A 1 123 ? 9.993 20.580 -0.617 1.00 91.31 123 GLN A C 1
ATOM 992 O O . GLN A 1 123 ? 9.239 21.544 -0.705 1.00 91.31 123 GLN A O 1
ATOM 997 N N . ARG A 1 124 ? 9.560 19.317 -0.637 1.00 90.38 124 ARG A N 1
ATOM 998 C CA . ARG A 1 124 ? 8.151 18.953 -0.805 1.00 90.38 124 ARG A CA 1
ATOM 999 C C . ARG A 1 124 ? 7.276 19.441 0.354 1.00 90.38 124 ARG A C 1
ATOM 1001 O O . ARG A 1 124 ? 6.164 19.897 0.118 1.00 90.38 124 ARG A O 1
ATOM 1008 N N . GLU A 1 125 ? 7.758 19.364 1.593 1.00 89.88 125 GLU A N 1
ATOM 1009 C CA . GLU A 1 125 ? 7.052 19.905 2.765 1.00 89.88 125 GLU A CA 1
ATOM 1010 C C . GLU A 1 125 ? 6.894 21.428 2.676 1.00 89.88 125 GLU A C 1
ATOM 1012 O O . GLU A 1 125 ? 5.786 21.928 2.852 1.00 89.88 125 GLU A O 1
ATOM 1017 N N . ARG A 1 126 ? 7.959 22.158 2.310 1.00 90.44 126 ARG A N 1
ATOM 1018 C CA . ARG A 1 126 ? 7.893 23.613 2.079 1.00 90.44 126 ARG A CA 1
ATOM 1019 C C . ARG A 1 126 ? 6.923 23.977 0.962 1.00 90.44 126 ARG A C 1
ATOM 1021 O O . ARG A 1 126 ? 6.194 24.952 1.086 1.00 90.44 126 ARG A O 1
ATOM 1028 N N . GLU A 1 127 ? 6.904 23.212 -0.124 1.00 89.31 127 GLU A N 1
ATOM 1029 C CA . GLU A 1 127 ? 5.972 23.441 -1.230 1.00 89.31 127 GLU A CA 1
ATOM 1030 C C . GLU A 1 127 ? 4.516 23.233 -0.788 1.00 89.31 127 GLU A C 1
ATOM 1032 O O . GLU A 1 127 ? 3.649 24.046 -1.107 1.00 89.31 127 GLU A O 1
ATOM 1037 N N . GLN A 1 128 ? 4.248 22.198 0.015 1.00 90.56 128 GLN A N 1
ATOM 1038 C CA . GLN A 1 128 ? 2.925 21.962 0.597 1.00 90.56 128 GLN A CA 1
ATOM 1039 C C . GLN A 1 128 ? 2.515 23.057 1.590 1.00 90.56 128 GLN A C 1
ATOM 1041 O O . GLN A 1 128 ? 1.350 23.450 1.617 1.00 90.56 128 GLN A O 1
ATOM 1046 N N . GLU A 1 129 ? 3.449 23.560 2.396 1.00 91.25 129 GLU A N 1
ATOM 1047 C CA . GLU A 1 129 ? 3.206 24.657 3.337 1.00 91.25 129 GLU A CA 1
ATOM 1048 C C . GLU A 1 129 ? 2.927 25.975 2.604 1.00 91.25 129 GLU A C 1
ATOM 1050 O O . GLU A 1 129 ? 1.951 26.653 2.915 1.00 91.25 129 GLU A O 1
ATOM 1055 N N . LEU A 1 130 ? 3.689 26.284 1.550 1.00 90.00 130 LEU A N 1
ATOM 1056 C CA . LEU A 1 130 ? 3.434 27.434 0.679 1.00 90.00 130 LEU A CA 1
ATOM 1057 C C . LEU A 1 130 ? 2.076 27.338 -0.023 1.00 90.00 130 LEU A C 1
ATOM 1059 O O . LEU A 1 130 ? 1.368 28.337 -0.117 1.00 90.00 130 LEU A O 1
ATOM 1063 N N . GLN A 1 131 ? 1.683 26.150 -0.494 1.00 87.31 131 GLN A N 1
ATOM 1064 C CA . GLN A 1 131 ? 0.349 25.939 -1.068 1.00 87.31 131 GLN A CA 1
ATOM 1065 C C . GLN A 1 131 ? -0.763 26.161 -0.034 1.00 87.31 131 GLN A C 1
ATOM 1067 O O . GLN A 1 131 ? -1.800 26.730 -0.369 1.00 87.31 131 GLN A O 1
ATOM 1072 N N . ARG A 1 132 ? -0.554 25.750 1.223 1.00 88.69 132 ARG A N 1
ATOM 1073 C CA . ARG A 1 132 ? -1.509 25.992 2.316 1.00 88.69 132 ARG A CA 1
ATOM 1074 C C . ARG A 1 132 ? -1.622 27.472 2.658 1.00 88.69 132 ARG A C 1
ATOM 1076 O O . ARG A 1 132 ? -2.739 27.970 2.711 1.00 88.69 132 ARG A O 1
ATOM 1083 N N . LEU A 1 133 ? -0.495 28.165 2.815 1.00 90.12 133 LEU A N 1
ATOM 1084 C CA . LEU A 1 133 ? -0.465 29.598 3.111 1.00 90.12 133 LEU A CA 1
ATOM 1085 C C . LEU A 1 133 ? -1.107 30.422 1.993 1.00 90.12 133 LEU A C 1
ATOM 1087 O O . LEU A 1 133 ? -1.907 31.301 2.281 1.00 90.12 133 LEU A O 1
ATOM 1091 N N . LYS A 1 134 ? -0.842 30.095 0.720 1.00 85.19 134 LYS A N 1
ATOM 1092 C CA . LYS A 1 134 ? -1.522 30.743 -0.414 1.00 85.19 134 LYS A CA 1
ATOM 1093 C C . LYS A 1 134 ? -3.034 30.555 -0.361 1.00 85.19 134 LYS A C 1
ATOM 1095 O O . LYS A 1 134 ? -3.776 31.507 -0.571 1.00 85.19 134 LYS A O 1
ATOM 1100 N N . LYS A 1 135 ? -3.493 29.340 -0.051 1.00 81.38 135 LYS A N 1
ATOM 1101 C CA . LYS A 1 135 ? -4.924 29.051 0.079 1.00 81.38 135 LYS A CA 1
ATOM 1102 C C . LYS A 1 135 ? -5.554 29.820 1.248 1.00 81.38 135 LYS A C 1
ATOM 1104 O O . LYS A 1 135 ? -6.641 30.362 1.100 1.00 81.38 135 LYS A O 1
ATOM 1109 N N . GLU A 1 136 ? -4.862 29.901 2.381 1.00 83.50 136 GLU A N 1
ATOM 1110 C CA . GLU A 1 136 ? -5.305 30.661 3.554 1.00 83.50 136 GLU A CA 1
ATOM 1111 C C . GLU A 1 136 ? -5.312 32.177 3.293 1.00 83.50 136 GLU A C 1
ATOM 1113 O O . GLU A 1 136 ? -6.235 32.870 3.713 1.00 83.50 136 GLU A O 1
ATOM 1118 N N . GLU A 1 137 ? -4.339 32.709 2.547 1.00 79.00 137 GLU A N 1
ATOM 1119 C CA . GLU A 1 137 ? -4.335 34.106 2.102 1.00 79.00 137 GLU A CA 1
ATOM 1120 C C . GLU A 1 137 ? -5.474 34.409 1.126 1.00 79.00 137 GLU A C 1
ATOM 1122 O O . GLU A 1 137 ? -6.106 35.456 1.249 1.00 79.00 137 GLU A O 1
ATOM 1127 N N . GLU A 1 138 ? -5.773 33.511 0.185 1.00 76.50 138 GLU A N 1
ATOM 1128 C CA . GLU A 1 138 ? -6.938 33.637 -0.697 1.00 76.50 138 GLU A CA 1
ATOM 1129 C C . GLU A 1 138 ? -8.254 33.600 0.091 1.00 76.50 138 GLU A C 1
ATOM 1131 O O . GLU A 1 138 ? -9.161 34.382 -0.190 1.00 76.50 138 GLU A O 1
ATOM 1136 N N . GLU A 1 139 ? -8.364 32.730 1.096 1.00 77.06 139 GLU A N 1
ATOM 1137 C CA . GLU A 1 139 ? -9.528 32.656 1.986 1.00 77.06 139 GLU A CA 1
ATOM 1138 C C . GLU A 1 139 ? -9.650 33.906 2.873 1.00 77.06 139 GLU A C 1
ATOM 1140 O O . GLU A 1 139 ? -10.750 34.439 3.018 1.00 77.06 139 GLU A O 1
ATOM 1145 N N . ARG A 1 140 ? -8.538 34.441 3.399 1.00 74.50 140 ARG A N 1
ATOM 1146 C CA . ARG A 1 140 ? -8.514 35.721 4.129 1.00 74.50 140 ARG A CA 1
ATOM 1147 C C . ARG A 1 140 ? -8.907 36.889 3.233 1.00 74.50 140 ARG A C 1
ATOM 1149 O O . ARG A 1 140 ? -9.737 37.684 3.650 1.00 74.50 140 ARG A O 1
ATOM 1156 N N . LYS A 1 141 ? -8.380 36.966 2.007 1.00 70.25 141 LYS A N 1
ATOM 1157 C CA . LYS A 1 141 ? -8.768 37.994 1.027 1.00 70.25 141 LYS A CA 1
ATOM 1158 C C . LYS A 1 141 ? -10.254 37.903 0.685 1.00 70.25 141 LYS A C 1
ATOM 1160 O O . LYS A 1 141 ? -10.906 38.934 0.631 1.00 70.25 141 LYS A O 1
ATOM 1165 N N . LYS A 1 142 ? -10.806 36.693 0.545 1.00 66.56 142 LYS A N 1
ATOM 1166 C CA . LYS A 1 142 ? -12.251 36.467 0.345 1.00 66.56 142 LYS A CA 1
ATOM 1167 C C . LYS A 1 142 ? -13.108 36.798 1.569 1.00 66.56 142 LYS A C 1
ATOM 1169 O O . LYS A 1 142 ? -14.274 37.117 1.404 1.00 66.56 142 LYS A O 1
ATOM 1174 N N . MET A 1 143 ? -12.572 36.683 2.786 1.00 61.00 143 MET A N 1
ATOM 1175 C CA . MET A 1 143 ? -13.269 37.092 4.014 1.00 61.00 143 MET A CA 1
ATOM 1176 C C . MET A 1 143 ? -13.194 38.605 4.255 1.00 61.00 143 MET A C 1
ATOM 1178 O O . MET A 1 143 ? -14.143 39.184 4.775 1.00 61.00 143 MET A O 1
ATOM 1182 N N . GLU A 1 144 ? -12.074 39.235 3.895 1.00 65.00 144 GLU A N 1
ATOM 1183 C CA . GLU A 1 144 ? -11.849 40.681 3.998 1.00 65.00 144 GLU A CA 1
ATOM 1184 C C . GLU A 1 144 ? -12.600 41.448 2.897 1.00 65.00 144 GLU A C 1
ATOM 1186 O O . GLU A 1 144 ? -13.166 42.509 3.160 1.00 65.00 144 GLU A O 1
ATOM 1191 N N . GLN A 1 145 ? -12.726 40.855 1.705 1.00 56.31 145 GLN A N 1
ATOM 1192 C CA . GLN A 1 145 ? -13.736 41.198 0.700 1.00 56.31 145 GLN A CA 1
ATOM 1193 C C . GLN A 1 145 ? -15.106 40.693 1.180 1.00 56.31 145 GLN A C 1
ATOM 1195 O O . GLN A 1 145 ? -15.633 39.699 0.686 1.00 56.31 145 GLN A O 1
ATOM 1200 N N . GLY A 1 146 ? -15.656 41.330 2.218 1.00 47.47 146 GLY A N 1
ATOM 1201 C CA . GLY A 1 146 ? -16.981 41.011 2.749 1.00 47.47 146 GLY A CA 1
ATOM 1202 C C . GLY A 1 146 ? -18.031 40.912 1.637 1.00 47.47 146 GLY A C 1
ATOM 1203 O O . GLY A 1 146 ? -17.918 41.599 0.628 1.00 47.47 146 GLY A O 1
ATOM 1204 N N . VAL A 1 147 ? -19.029 40.038 1.827 1.00 51.25 147 VAL A N 1
ATOM 1205 C CA . VAL A 1 147 ? -20.085 39.722 0.846 1.00 51.25 147 VAL A CA 1
ATOM 1206 C C . VAL A 1 147 ? -20.704 40.999 0.275 1.00 51.25 147 VAL A C 1
ATOM 1208 O O . VAL A 1 147 ? -21.598 41.602 0.872 1.00 51.25 147 VAL A O 1
ATOM 1211 N N . ASP A 1 148 ? -20.216 41.390 -0.893 1.00 46.19 148 ASP A N 1
ATOM 1212 C CA . ASP A 1 148 ? -20.785 42.436 -1.713 1.00 46.19 148 ASP A CA 1
ATOM 1213 C C . ASP A 1 148 ? -22.024 41.867 -2.417 1.00 46.19 148 ASP A C 1
ATOM 1215 O O . ASP A 1 148 ? -21.969 40.856 -3.121 1.00 46.19 148 ASP A O 1
ATOM 1219 N N . TRP A 1 149 ? -23.171 42.505 -2.193 1.00 57.00 149 TRP A N 1
ATOM 1220 C CA . TRP A 1 149 ? -24.417 42.211 -2.896 1.00 57.00 149 TRP A CA 1
ATOM 1221 C C . TRP A 1 149 ? -24.403 42.841 -4.299 1.00 57.00 149 TRP A C 1
ATOM 1223 O O . TRP A 1 149 ? -25.282 43.632 -4.640 1.00 57.00 149 TRP A O 1
ATOM 1233 N N . GLY A 1 150 ? -23.419 42.462 -5.118 1.00 53.91 150 GLY A N 1
ATOM 1234 C CA . GLY A 1 150 ? -23.365 42.777 -6.547 1.00 53.91 150 GLY A CA 1
ATOM 1235 C C . GLY A 1 150 ? -23.242 44.265 -6.888 1.00 53.91 150 GLY A C 1
ATOM 1236 O O . GLY A 1 150 ? -23.829 44.697 -7.878 1.00 53.91 150 GLY A O 1
ATOM 1237 N N . MET A 1 151 ? -22.516 45.040 -6.080 1.00 46.22 151 MET A N 1
ATOM 1238 C CA . MET A 1 151 ? -22.176 46.449 -6.330 1.00 46.22 151 MET A CA 1
ATOM 1239 C C . MET A 1 151 ? -20.670 46.729 -6.163 1.00 46.22 151 MET A C 1
ATOM 1241 O O . MET A 1 151 ? -20.265 47.851 -5.863 1.00 46.22 151 MET A O 1
ATOM 1245 N N . GLY A 1 152 ? -19.833 45.717 -6.356 1.00 44.62 152 GLY A N 1
ATOM 1246 C CA . GLY A 1 152 ? -18.385 45.817 -6.409 1.00 44.62 152 GLY A CA 1
ATOM 1247 C C . GLY A 1 152 ? -17.921 46.094 -7.831 1.00 44.62 152 GLY A C 1
ATOM 1248 O O . GLY A 1 152 ? -18.284 45.390 -8.769 1.00 44.62 152 GLY A O 1
ATOM 1249 N N . GLU A 1 153 ? -17.131 47.150 -7.968 1.00 39.84 153 GLU A N 1
ATOM 1250 C CA . GLU A 1 153 ? -16.458 47.589 -9.183 1.00 39.84 153 GLU A CA 1
ATOM 1251 C C . GLU A 1 153 ? -15.732 46.445 -9.914 1.00 39.84 153 GLU A C 1
ATOM 1253 O O . GLU A 1 153 ? -14.647 46.028 -9.523 1.00 39.84 153 GLU A O 1
ATOM 1258 N N . ASP A 1 154 ? -16.260 46.054 -11.075 1.00 49.12 154 ASP A N 1
ATOM 1259 C CA . ASP A 1 154 ? -15.512 45.427 -12.180 1.00 49.12 154 ASP A CA 1
ATOM 1260 C C . ASP A 1 154 ? -14.540 46.430 -12.861 1.00 49.12 154 ASP A C 1
ATOM 1262 O O . ASP A 1 154 ? -14.152 46.278 -14.022 1.00 49.12 154 ASP A O 1
ATOM 1266 N N . ALA A 1 155 ? -14.126 47.488 -12.157 1.00 47.09 155 ALA A N 1
ATOM 1267 C CA . ALA A 1 155 ? -13.063 48.380 -12.597 1.00 47.09 155 ALA A CA 1
ATOM 1268 C C . ALA A 1 155 ? -11.727 47.806 -12.121 1.00 47.09 155 ALA A C 1
ATOM 1270 O O . ALA A 1 155 ? -11.195 48.158 -11.071 1.00 47.09 155 ALA A O 1
ATOM 1271 N N . ASN A 1 156 ? -11.205 46.882 -12.919 1.00 44.81 156 ASN A N 1
ATOM 1272 C CA . ASN A 1 156 ? -9.825 46.438 -12.848 1.00 44.81 156 ASN A CA 1
ATOM 1273 C C . ASN A 1 156 ? -8.911 47.664 -13.066 1.00 44.81 156 ASN A C 1
ATOM 1275 O O . ASN A 1 156 ? -8.708 48.092 -14.204 1.00 44.81 156 ASN A O 1
ATOM 1279 N N . GLU A 1 157 ? -8.380 48.265 -11.997 1.00 43.84 157 GLU A N 1
ATOM 1280 C CA . GLU A 1 157 ? -7.138 49.039 -12.099 1.00 43.84 157 GLU A CA 1
ATOM 1281 C C . GLU A 1 157 ? -6.004 48.038 -12.351 1.00 43.84 157 GLU A C 1
ATOM 1283 O O . GLU A 1 157 ? -5.304 47.588 -11.444 1.00 43.84 157 GLU A O 1
ATOM 1288 N N . GLU A 1 158 ? -5.858 47.646 -13.619 1.00 43.69 158 GLU A N 1
ATOM 1289 C CA . GLU A 1 158 ? -4.652 46.988 -14.098 1.00 43.69 158 GLU A CA 1
ATOM 1290 C C . GLU A 1 158 ? -3.491 47.982 -14.037 1.00 43.69 158 GLU A C 1
ATOM 1292 O O . GLU A 1 158 ? -3.316 48.823 -14.922 1.00 43.69 158 GLU A O 1
ATOM 1297 N N . GLU A 1 159 ? -2.627 47.835 -13.033 1.00 37.25 159 GLU A N 1
ATOM 1298 C CA . GLU A 1 159 ? -1.208 48.136 -13.217 1.00 37.25 159 GLU A CA 1
ATOM 1299 C C . GLU A 1 159 ? -0.614 47.124 -14.213 1.00 37.25 159 GLU A C 1
ATOM 1301 O O . GLU A 1 159 ? -0.088 46.067 -13.872 1.00 37.25 159 GLU A O 1
ATOM 1306 N N . ASP A 1 160 ? -0.792 47.470 -15.486 1.00 47.47 160 ASP A N 1
ATOM 1307 C CA . ASP A 1 160 ? 0.144 47.353 -16.603 1.00 47.47 160 ASP A CA 1
ATOM 1308 C C . ASP A 1 160 ? 1.178 46.212 -16.518 1.00 47.47 160 ASP A C 1
ATOM 1310 O O . ASP A 1 160 ? 2.374 46.412 -16.291 1.00 47.47 160 ASP A O 1
ATOM 1314 N N . THR A 1 161 ? 0.736 44.994 -16.835 1.00 47.69 161 THR A N 1
ATOM 1315 C CA . THR A 1 161 ? 1.622 43.989 -17.442 1.00 47.69 161 THR A CA 1
ATOM 1316 C C . THR A 1 161 ? 1.025 43.466 -18.742 1.00 47.69 161 THR A C 1
ATOM 1318 O O . THR A 1 161 ? 0.732 42.287 -18.878 1.00 47.69 161 THR A O 1
ATOM 1321 N N . LYS A 1 162 ? 0.861 44.386 -19.705 1.00 46.88 162 LYS A N 1
ATOM 1322 C CA . LYS A 1 162 ? 0.803 44.160 -21.163 1.00 46.88 162 LYS A CA 1
ATOM 1323 C C . LYS A 1 162 ? 0.572 42.702 -21.568 1.00 46.88 162 LYS A C 1
ATOM 1325 O O . LYS A 1 162 ? 1.527 41.942 -21.752 1.00 46.88 162 LYS A O 1
ATOM 1330 N N . GLU A 1 163 ? -0.697 42.356 -21.763 1.00 45.47 163 GLU A N 1
ATOM 1331 C CA . GLU A 1 163 ? -1.109 41.121 -22.419 1.00 45.47 163 GLU A CA 1
ATOM 1332 C C . GLU A 1 163 ? -0.308 40.917 -23.710 1.00 45.47 163 GLU A C 1
ATOM 1334 O O . GLU A 1 163 ? -0.285 41.757 -24.613 1.00 45.47 163 GLU A O 1
ATOM 1339 N N . ASN A 1 164 ? 0.387 39.787 -23.782 1.00 52.06 164 ASN A N 1
ATOM 1340 C CA . ASN A 1 164 ? 1.107 39.357 -24.965 1.00 52.06 164 ASN A CA 1
ATOM 1341 C C . ASN A 1 164 ? 0.089 38.868 -26.018 1.00 52.06 164 ASN A C 1
ATOM 1343 O O . ASN A 1 164 ? -0.553 37.843 -25.776 1.00 52.06 164 ASN A O 1
ATOM 1347 N N . PRO A 1 165 ? -0.016 39.492 -27.209 1.00 55.22 165 PRO A N 1
ATOM 1348 C CA . PRO A 1 165 ? -0.957 39.087 -28.265 1.00 55.22 165 PRO A CA 1
ATOM 1349 C C . PRO A 1 165 ? -0.731 37.677 -28.845 1.00 55.22 165 PRO A C 1
ATOM 1351 O O . PRO A 1 165 ? -1.458 37.257 -29.741 1.00 55.22 165 PRO A O 1
ATOM 1354 N N . PHE A 1 166 ? 0.285 36.954 -28.364 1.00 43.12 166 PHE A N 1
ATOM 1355 C CA . PHE A 1 166 ? 0.656 35.605 -28.794 1.00 43.12 166 PHE A CA 1
ATOM 1356 C C . PHE A 1 166 ? 0.435 34.517 -27.730 1.00 43.12 166 PHE A C 1
ATOM 1358 O O . PHE A 1 166 ? 0.853 33.379 -27.947 1.00 43.12 166 PHE A O 1
ATOM 1365 N N . ALA A 1 167 ? -0.184 34.816 -26.581 1.00 46.38 167 ALA A N 1
ATOM 1366 C CA . ALA A 1 167 ? -0.528 33.769 -25.618 1.00 46.38 167 ALA A CA 1
ATOM 1367 C C . ALA A 1 167 ? -1.687 32.904 -26.168 1.00 46.38 167 ALA A C 1
ATOM 1369 O O . ALA A 1 167 ? -2.760 33.444 -26.448 1.00 46.38 167 ALA A O 1
ATOM 1370 N N . PRO A 1 168 ? -1.505 31.580 -26.350 1.00 50.84 168 PRO A N 1
ATOM 1371 C CA . PRO A 1 168 ? -2.570 30.715 -26.840 1.00 50.84 168 PRO A CA 1
ATOM 1372 C C . PRO A 1 168 ? -3.674 30.633 -25.785 1.00 50.84 168 PRO A C 1
ATOM 1374 O O . PRO A 1 168 ? -3.411 30.323 -24.621 1.00 50.84 168 PRO A O 1
ATOM 1377 N N . LYS A 1 169 ? -4.917 30.913 -26.185 1.00 55.03 169 LYS A N 1
ATOM 1378 C CA . LYS A 1 169 ? -6.080 30.756 -25.307 1.00 55.03 169 LYS A CA 1
ATOM 1379 C C . LYS A 1 169 ? -6.177 29.276 -24.921 1.00 55.03 169 LYS A C 1
ATOM 1381 O O . LYS A 1 169 ? -6.267 28.422 -25.799 1.00 55.03 169 LYS A O 1
ATOM 1386 N N . GLU A 1 170 ? -6.223 28.953 -23.625 1.00 53.62 170 GLU A N 1
ATOM 1387 C CA . GLU A 1 170 ? -6.399 27.571 -23.118 1.00 53.62 170 GLU A CA 1
ATOM 1388 C C . GLU A 1 170 ? -7.635 26.857 -23.710 1.00 53.62 170 GLU A C 1
ATOM 1390 O O . GLU A 1 170 ? -7.738 25.631 -23.714 1.00 53.62 170 GLU A O 1
ATOM 1395 N N . ASN A 1 171 ? -8.557 27.626 -24.288 1.00 55.97 171 ASN A N 1
ATOM 1396 C CA . ASN A 1 171 ? -9.760 27.149 -24.953 1.00 55.97 171 ASN A CA 1
ATOM 1397 C C . ASN A 1 171 ? -9.495 26.359 -26.249 1.00 55.97 171 ASN A C 1
ATOM 1399 O O . ASN A 1 171 ? -10.338 25.536 -26.617 1.00 55.97 171 ASN A O 1
ATOM 1403 N N . GLU A 1 172 ? -8.340 26.550 -26.900 1.00 59.97 172 GLU A N 1
ATOM 1404 C CA . GLU A 1 172 ? -7.999 25.926 -28.191 1.00 59.97 172 GLU A CA 1
ATOM 1405 C C . GLU A 1 172 ? -7.703 24.423 -28.093 1.00 59.97 172 GLU A C 1
ATOM 1407 O O . GLU A 1 172 ? -7.818 23.688 -29.074 1.00 59.97 172 GLU A O 1
ATOM 1412 N N . GLN A 1 173 ? -7.358 23.939 -26.898 1.00 59.12 173 GLN A N 1
ATOM 1413 C CA . GLN A 1 173 ? -6.901 22.562 -26.697 1.00 59.12 173 GLN A CA 1
ATOM 1414 C C . GLN A 1 173 ? -8.041 21.536 -26.826 1.00 59.12 173 GLN A C 1
ATOM 1416 O O . GLN A 1 173 ? -7.814 20.418 -27.275 1.00 59.12 173 GLN A O 1
ATOM 1421 N N . LEU A 1 174 ? -9.293 21.906 -26.521 1.00 58.81 174 LEU A N 1
ATOM 1422 C CA . LEU A 1 174 ? -10.392 20.929 -26.465 1.00 58.81 174 LEU A CA 1
ATOM 1423 C C . LEU A 1 174 ? -10.917 20.494 -27.845 1.00 58.81 174 LEU A C 1
ATOM 1425 O O . LEU A 1 174 ? -11.374 19.364 -28.002 1.00 58.81 174 LEU A O 1
ATOM 1429 N N . TYR A 1 175 ? -10.883 21.370 -28.852 1.00 63.47 175 TYR A N 1
ATOM 1430 C CA . TYR A 1 175 ? -11.262 20.997 -30.222 1.00 63.47 175 TYR A CA 1
ATOM 1431 C C . TYR A 1 175 ? -10.073 20.539 -31.070 1.00 63.47 175 TYR A C 1
ATOM 1433 O O . TYR A 1 175 ? -10.300 19.954 -32.129 1.00 63.47 175 TYR A O 1
ATOM 1441 N N . LEU A 1 176 ? -8.838 20.747 -30.599 1.00 66.75 176 LEU A N 1
ATOM 1442 C CA . LEU A 1 176 ? -7.635 20.172 -31.201 1.00 66.75 176 LEU A CA 1
ATOM 1443 C C . LEU A 1 176 ? -7.635 18.638 -31.108 1.00 66.75 176 LEU A C 1
ATOM 1445 O O . LEU A 1 176 ? -7.218 17.971 -32.053 1.00 66.75 176 LEU A O 1
ATOM 1449 N N . ASP A 1 177 ? -8.158 18.098 -30.003 1.00 69.50 177 ASP A N 1
ATOM 1450 C CA . ASP A 1 177 ? -8.135 16.661 -29.728 1.00 69.50 177 ASP A CA 1
ATOM 1451 C C . ASP A 1 177 ? -9.223 15.872 -30.484 1.00 69.50 177 ASP A C 1
ATOM 1453 O O . ASP A 1 177 ? -8.959 14.756 -30.926 1.00 69.50 177 ASP A O 1
ATOM 1457 N N . ASP A 1 178 ? -10.439 16.420 -30.672 1.00 81.56 178 ASP A N 1
ATOM 1458 C CA . ASP A 1 178 ? -11.544 15.717 -31.361 1.00 81.56 178 ASP A CA 1
ATOM 1459 C C . ASP A 1 178 ? -12.602 16.669 -32.001 1.00 81.56 178 ASP A C 1
ATOM 1461 O O . ASP A 1 178 ? -13.718 16.832 -31.490 1.00 81.56 178 ASP A O 1
ATOM 1465 N N . PRO A 1 179 ? -12.344 17.258 -33.187 1.00 81.12 179 PRO A N 1
ATOM 1466 C CA . PRO A 1 179 ? -13.245 18.246 -33.802 1.00 81.12 179 PRO A CA 1
ATOM 1467 C C . PRO A 1 179 ? -14.612 17.684 -34.210 1.00 81.12 179 PRO A C 1
ATOM 1469 O O . PRO A 1 179 ? -15.626 18.376 -34.157 1.00 81.12 179 PRO A O 1
ATOM 1472 N N . LYS A 1 180 ? -14.675 16.403 -34.594 1.00 81.94 180 LYS A N 1
ATOM 1473 C CA . LYS A 1 180 ? -15.913 15.774 -35.089 1.00 81.94 180 LYS A CA 1
ATOM 1474 C C . LYS A 1 180 ? -16.940 15.536 -33.984 1.00 81.94 180 LYS A C 1
ATOM 1476 O O . LYS A 1 180 ? -18.134 15.668 -34.229 1.00 81.94 180 LYS A O 1
ATOM 1481 N N . LYS A 1 181 ? -16.492 15.162 -32.782 1.00 84.19 181 LYS A N 1
ATOM 1482 C CA . LYS A 1 181 ? -17.391 14.901 -31.646 1.00 84.19 181 LYS A CA 1
ATOM 1483 C C . LYS A 1 181 ? -17.911 16.203 -31.056 1.00 84.19 181 LYS A C 1
ATOM 1485 O O . LYS A 1 181 ? -19.100 16.298 -30.778 1.00 84.19 181 LYS A O 1
ATOM 1490 N N . THR A 1 182 ? -17.032 17.193 -30.930 1.00 79.81 182 THR A N 1
ATOM 1491 C CA . THR A 1 182 ? -17.377 18.531 -30.448 1.00 79.81 182 THR A CA 1
ATOM 1492 C C . THR A 1 182 ? -18.425 19.185 -31.346 1.00 79.81 182 THR A C 1
ATOM 1494 O O . THR A 1 182 ? -19.451 19.640 -30.847 1.00 79.81 182 THR A O 1
ATOM 1497 N N . LEU A 1 183 ? -18.240 19.123 -32.670 1.00 81.38 183 LEU A N 1
ATOM 1498 C CA . LEU A 1 183 ? -19.220 19.650 -33.619 1.00 81.38 183 LEU A CA 1
ATOM 1499 C C . LEU A 1 183 ? -20.541 18.866 -33.585 1.00 81.38 183 LEU A C 1
ATOM 1501 O O . LEU A 1 183 ? -21.609 19.467 -33.529 1.00 81.38 183 LEU A O 1
ATOM 1505 N N . LYS A 1 184 ? -20.483 17.527 -33.539 1.00 83.81 184 LYS A N 1
ATOM 1506 C CA . LYS A 1 184 ? -21.684 16.683 -33.436 1.00 83.81 184 LYS A CA 1
ATOM 1507 C C . LYS A 1 184 ? -22.509 17.002 -32.182 1.00 83.81 184 LYS A C 1
ATOM 1509 O O . LYS A 1 184 ? -23.722 17.124 -32.281 1.00 83.81 184 LYS A O 1
ATOM 1514 N N . GLY A 1 185 ? -21.860 17.160 -31.027 1.00 82.56 185 GLY A N 1
ATOM 1515 C CA . GLY A 1 185 ? -22.539 17.468 -29.764 1.00 82.56 185 GLY A CA 1
ATOM 1516 C C . GLY A 1 185 ? -23.154 18.870 -29.715 1.00 82.56 185 GLY A C 1
ATOM 1517 O O . GLY A 1 185 ? -24.131 19.079 -28.997 1.00 82.56 185 GLY A O 1
ATOM 1518 N N . TRP A 1 186 ? -22.613 19.822 -30.481 1.00 81.56 186 TRP A N 1
ATOM 1519 C CA . TRP A 1 186 ? -23.221 21.142 -30.645 1.00 81.56 186 TRP A CA 1
ATOM 1520 C C . TRP A 1 186 ? -24.444 21.091 -31.576 1.00 81.56 186 TRP A C 1
ATOM 1522 O O . TRP A 1 186 ? -25.518 21.536 -31.187 1.00 81.56 186 TRP A O 1
ATOM 1532 N N . PHE A 1 187 ? -24.333 20.459 -32.749 1.00 81.56 187 PHE A N 1
ATOM 1533 C CA . PHE A 1 187 ? -25.454 20.330 -33.696 1.00 81.56 187 PHE A CA 1
ATOM 1534 C C . PHE A 1 187 ? -26.635 19.519 -33.137 1.00 81.56 187 PHE A C 1
ATOM 1536 O O . PHE A 1 187 ? -27.789 19.876 -33.361 1.00 81.56 187 PHE A O 1
ATOM 1543 N N . GLU A 1 188 ? -26.363 18.469 -32.356 1.00 83.62 188 GLU A N 1
ATOM 1544 C CA . GLU A 1 188 ? -27.394 17.668 -31.676 1.00 83.62 188 GLU A CA 1
ATOM 1545 C C . GLU A 1 188 ? -28.178 18.485 -30.635 1.00 83.62 188 GLU A C 1
ATOM 1547 O O . GLU A 1 188 ? -29.363 18.240 -30.421 1.00 83.62 188 GLU A O 1
ATOM 1552 N N . ARG A 1 189 ? -27.545 19.494 -30.021 1.00 74.00 189 ARG A N 1
ATOM 1553 C CA . ARG A 1 189 ? -28.202 20.418 -29.086 1.00 74.00 189 ARG A CA 1
ATOM 1554 C C . ARG A 1 189 ? -29.077 21.437 -29.802 1.00 74.00 189 ARG A C 1
ATOM 1556 O O . ARG A 1 189 ? -30.190 21.688 -29.355 1.00 74.00 189 ARG A O 1
ATOM 1563 N N . GLU A 1 190 ? -28.571 22.004 -30.891 1.00 73.00 190 GLU A N 1
ATOM 1564 C CA . GLU A 1 190 ? -29.314 22.964 -31.714 1.00 73.00 190 GLU A CA 1
ATOM 1565 C C . GLU A 1 190 ? -30.415 22.288 -32.550 1.00 73.00 190 GLU A C 1
ATOM 1567 O O . GLU A 1 190 ? -31.234 22.967 -33.166 1.00 73.00 190 GLU A O 1
ATOM 1572 N N . GLY A 1 191 ? -30.462 20.948 -32.559 1.00 68.94 191 GLY A N 1
ATOM 1573 C CA . GLY A 1 191 ? -31.494 20.164 -33.232 1.00 68.94 191 GLY A CA 1
ATOM 1574 C C . GLY A 1 191 ? -31.397 20.209 -34.757 1.00 68.94 191 GLY A C 1
ATOM 1575 O O . GLY A 1 191 ? -32.416 20.066 -35.428 1.00 68.94 191 GLY A O 1
ATOM 1576 N N . GLN A 1 192 ? -30.197 20.430 -35.302 1.00 71.44 192 GLN A N 1
ATOM 1577 C CA . GLN A 1 192 ? -29.966 20.558 -36.742 1.00 71.44 192 GLN A CA 1
ATOM 1578 C C . GLN A 1 192 ? -29.176 19.378 -37.301 1.00 71.44 192 GLN A C 1
ATOM 1580 O O . GLN A 1 192 ? -28.264 18.848 -36.661 1.00 71.44 192 GLN A O 1
ATOM 1585 N N . GLU A 1 193 ? -29.525 18.975 -38.521 1.00 68.94 193 GLU A N 1
ATOM 1586 C CA . GLU A 1 193 ? -28.836 17.902 -39.226 1.00 68.94 193 GLU A CA 1
ATOM 1587 C C . GLU A 1 193 ? -27.523 18.425 -39.806 1.00 68.94 193 GLU A C 1
ATOM 1589 O O . GLU A 1 193 ? -27.479 19.408 -40.543 1.00 68.94 193 GLU A O 1
ATOM 1594 N N . LEU A 1 194 ? -26.426 17.776 -39.423 1.00 73.62 194 LEU A N 1
ATOM 1595 C CA . LEU A 1 194 ? -25.105 18.118 -39.914 1.00 73.62 194 LEU A CA 1
ATOM 1596 C C . LEU A 1 194 ? -24.877 17.434 -41.271 1.00 73.62 194 LEU A C 1
ATOM 1598 O O . LEU A 1 194 ? -24.750 16.208 -41.341 1.00 73.62 194 LEU A O 1
ATOM 1602 N N . GLU A 1 195 ? -24.785 18.230 -42.333 1.00 76.69 195 GLU A N 1
ATOM 1603 C CA . GLU A 1 195 ? -24.440 17.773 -43.681 1.00 76.69 195 GLU A CA 1
ATOM 1604 C C . GLU A 1 195 ? -23.005 18.192 -44.040 1.00 76.69 195 GLU A C 1
ATOM 1606 O O . GLU A 1 195 ? -22.587 19.330 -43.823 1.00 76.69 195 GLU A O 1
ATOM 1611 N N . TYR A 1 196 ? -22.216 17.244 -44.557 1.00 79.44 196 TYR A N 1
ATOM 1612 C CA . TYR A 1 196 ? -20.863 17.503 -45.056 1.00 79.44 196 TYR A CA 1
ATOM 1613 C C . TYR A 1 196 ? -20.868 17.461 -46.586 1.00 79.44 196 TYR A C 1
ATOM 1615 O O . TYR A 1 196 ? -20.815 16.374 -47.174 1.00 79.44 196 TYR A O 1
ATOM 1623 N N . ASP A 1 197 ? -20.830 18.622 -47.232 1.00 80.50 197 ASP A N 1
ATOM 1624 C CA . ASP A 1 197 ? -20.731 18.707 -48.688 1.00 80.50 197 ASP A CA 1
ATOM 1625 C C . ASP A 1 197 ? -19.281 18.534 -49.135 1.00 80.50 197 ASP A C 1
ATOM 1627 O O . ASP A 1 197 ? -18.483 19.475 -49.137 1.00 80.50 197 ASP A O 1
ATOM 1631 N N . VAL A 1 198 ? -18.921 17.302 -49.506 1.00 78.25 198 VAL A N 1
ATOM 1632 C CA . VAL A 1 198 ? -17.587 16.971 -50.023 1.00 78.25 198 VAL A CA 1
ATOM 1633 C C . VAL A 1 198 ? -17.594 17.025 -51.545 1.00 78.25 198 VAL A C 1
ATOM 1635 O O . VAL A 1 198 ? -18.172 16.163 -52.203 1.00 78.25 198 VAL A O 1
ATOM 1638 N N . SER A 1 199 ? -16.889 18.002 -52.103 1.00 80.31 199 SER A N 1
ATOM 1639 C CA . SER A 1 199 ? -16.691 18.173 -53.542 1.00 80.31 199 SER A CA 1
ATOM 1640 C C . SER A 1 199 ? -15.227 17.945 -53.927 1.00 80.31 199 SER A C 1
ATOM 1642 O O . SER A 1 199 ? -14.307 18.307 -53.196 1.00 80.31 199 SER A O 1
ATOM 1644 N N . GLU A 1 200 ? -15.004 17.320 -55.081 1.00 79.06 200 GLU A N 1
ATOM 1645 C CA . GLU A 1 200 ? -13.674 17.126 -55.665 1.00 79.06 200 GLU A CA 1
ATOM 1646 C C . GLU A 1 200 ? -13.425 18.250 -56.673 1.00 79.06 200 GLU A C 1
ATOM 1648 O O . GLU A 1 200 ? -14.089 18.319 -57.707 1.00 79.06 200 GLU A O 1
ATOM 1653 N N . LYS A 1 201 ? -12.502 19.168 -56.363 1.00 69.00 201 LYS A N 1
ATOM 1654 C CA . LYS A 1 201 ? -12.236 20.355 -57.202 1.00 69.00 201 LYS A CA 1
ATOM 1655 C C . LYS A 1 201 ? -10.959 20.222 -58.049 1.00 69.00 201 LYS A C 1
ATOM 1657 O O . LYS A 1 201 ? -10.569 21.171 -58.724 1.00 69.00 201 LYS A O 1
ATOM 1662 N N . GLY A 1 202 ? -10.325 19.046 -58.039 1.00 71.62 202 GLY A N 1
ATOM 1663 C CA . GLY A 1 202 ? -9.134 18.709 -58.822 1.00 71.62 202 GLY A CA 1
ATOM 1664 C C . GLY A 1 202 ? -8.521 17.363 -58.412 1.00 71.62 202 GLY A C 1
ATOM 1665 O O . GLY A 1 202 ? -8.977 16.729 -57.462 1.00 71.62 202 GLY A O 1
ATOM 1666 N N . PHE A 1 203 ? -7.477 16.919 -59.126 1.00 56.84 203 PHE A N 1
ATOM 1667 C CA . PHE A 1 203 ? -6.754 15.674 -58.820 1.00 56.84 203 PHE A CA 1
ATOM 1668 C C . PHE A 1 203 ? -6.177 15.723 -57.392 1.00 56.84 203 PHE A C 1
ATOM 1670 O O . PHE A 1 203 ? -5.173 16.385 -57.140 1.00 56.84 203 PHE A O 1
ATOM 1677 N N . GLY A 1 204 ? -6.824 15.018 -56.459 1.00 69.50 204 GLY A N 1
ATOM 1678 C CA . GLY A 1 204 ? -6.370 14.869 -55.071 1.00 69.50 204 GLY A CA 1
ATOM 1679 C C . GLY A 1 204 ? -6.743 16.003 -54.106 1.00 69.50 204 GLY A C 1
ATOM 1680 O O . GLY A 1 204 ? -6.311 15.957 -52.955 1.00 69.50 204 GLY A O 1
ATOM 1681 N N . THR A 1 205 ? -7.546 16.992 -54.524 1.00 81.56 205 THR A N 1
ATOM 1682 C CA . THR A 1 205 ? -8.020 18.080 -53.650 1.00 81.56 205 THR A CA 1
ATOM 1683 C C . THR A 1 205 ? -9.509 17.946 -53.337 1.00 81.56 205 THR A C 1
ATOM 1685 O O . THR A 1 205 ? -10.362 17.953 -54.227 1.00 81.56 205 THR A O 1
ATOM 1688 N N . PHE A 1 206 ? -9.822 17.850 -52.043 1.00 83.38 206 PHE A N 1
ATOM 1689 C CA . PHE A 1 206 ? -11.190 17.760 -51.541 1.00 83.38 206 PH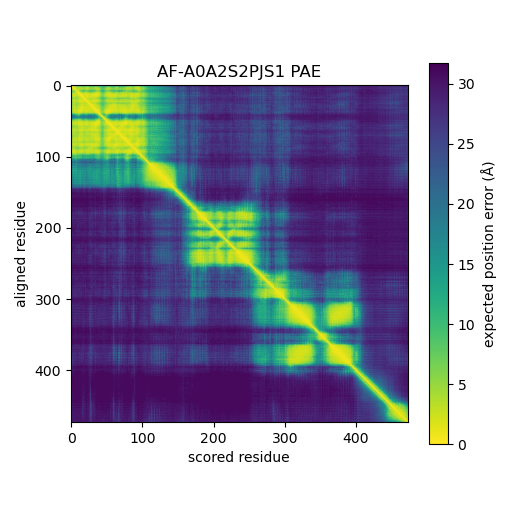E A CA 1
ATOM 1690 C C . PHE A 1 206 ? -11.571 19.072 -50.857 1.00 83.38 206 PHE A C 1
ATOM 1692 O O . PHE A 1 206 ? -10.861 19.556 -49.970 1.00 83.38 206 PHE A O 1
ATOM 1699 N N . THR A 1 207 ? -12.701 19.634 -51.271 1.00 84.25 207 THR A N 1
ATOM 1700 C CA . THR A 1 207 ? -13.335 20.791 -50.644 1.00 84.25 207 THR A CA 1
ATOM 1701 C C . THR A 1 207 ? -14.542 20.325 -49.849 1.00 84.25 207 THR A C 1
ATOM 1703 O O . THR A 1 207 ? -15.491 19.794 -50.422 1.00 84.25 207 THR A O 1
ATOM 1706 N N . CYS A 1 208 ? -14.499 20.509 -48.532 1.00 84.12 208 CYS A N 1
ATOM 1707 C CA . CYS A 1 208 ? -15.626 20.242 -47.644 1.00 84.12 208 CYS A CA 1
ATOM 1708 C C . CYS A 1 208 ? -16.285 21.565 -47.252 1.00 84.12 208 CYS A C 1
ATOM 1710 O O . CYS A 1 208 ? -15.582 22.503 -46.862 1.00 84.12 208 CYS A O 1
ATOM 1712 N N . ARG A 1 209 ? -17.614 21.627 -47.353 1.00 85.62 209 ARG A N 1
ATOM 1713 C CA . ARG A 1 209 ? -18.431 22.769 -46.929 1.00 85.62 209 ARG A CA 1
ATOM 1714 C C . ARG A 1 209 ? -19.431 22.324 -45.866 1.00 85.62 209 ARG A C 1
ATOM 1716 O O . ARG A 1 209 ? -20.031 21.261 -46.003 1.00 85.62 209 ARG A O 1
ATOM 1723 N N . ILE A 1 210 ? -19.556 23.123 -44.809 1.00 87.62 210 ILE A N 1
ATOM 1724 C CA . ILE A 1 210 ? -20.564 22.980 -43.751 1.00 87.62 210 ILE A CA 1
ATOM 1725 C C . ILE A 1 210 ? -21.259 24.328 -43.609 1.00 87.62 210 ILE A C 1
ATOM 1727 O O . ILE A 1 210 ? -20.594 25.354 -43.445 1.00 87.62 210 ILE A O 1
ATOM 1731 N N . GLU A 1 211 ? -22.584 24.327 -43.653 1.00 81.56 211 GLU A N 1
ATOM 1732 C CA . GLU A 1 211 ? -23.383 25.514 -43.371 1.00 81.56 211 GLU A CA 1
ATOM 1733 C C . GLU A 1 211 ? -23.696 25.563 -41.873 1.00 81.56 211 GLU A C 1
ATOM 1735 O O . GLU A 1 211 ? -24.309 24.655 -41.315 1.00 81.56 211 GLU A O 1
ATOM 1740 N N . LEU A 1 212 ? -23.223 26.612 -41.201 1.00 81.44 212 LEU A N 1
ATOM 1741 C CA . LEU A 1 212 ? -23.568 26.906 -39.819 1.00 81.44 212 LEU A CA 1
ATOM 1742 C C . LEU A 1 212 ? -24.755 27.883 -39.811 1.00 81.44 212 LEU A C 1
ATOM 1744 O O . LEU A 1 212 ? -24.705 28.917 -40.489 1.00 81.44 212 LEU A O 1
ATOM 1748 N N . PRO A 1 213 ? -25.798 27.623 -39.007 1.00 71.06 213 PRO A N 1
ATOM 1749 C CA . PRO A 1 213 ? -27.006 28.448 -38.880 1.00 71.06 213 PRO A CA 1
ATOM 1750 C C . PRO A 1 213 ? -26.754 29.726 -38.064 1.00 71.06 213 PRO A C 1
ATOM 1752 O O . PRO A 1 213 ? -27.550 30.116 -37.213 1.00 71.06 213 PRO A O 1
ATOM 1755 N N . ILE A 1 214 ? -25.608 30.365 -38.269 1.00 69.69 214 ILE A N 1
ATOM 1756 C CA . ILE A 1 214 ? -25.219 31.588 -37.581 1.00 69.69 214 ILE A CA 1
ATOM 1757 C C . ILE A 1 214 ? -25.315 32.701 -38.610 1.00 69.69 214 ILE A C 1
ATOM 1759 O O . ILE A 1 214 ? -24.693 32.637 -39.672 1.00 69.69 214 ILE A O 1
ATOM 1763 N N . ALA A 1 215 ? -26.151 33.696 -38.326 1.00 64.94 215 ALA A N 1
ATOM 1764 C CA . ALA A 1 215 ? -26.345 34.819 -39.222 1.00 64.94 215 ALA A CA 1
ATOM 1765 C C . ALA A 1 215 ? -25.125 35.743 -39.163 1.00 64.94 215 ALA A C 1
ATOM 1767 O O . ALA A 1 215 ? -24.806 36.313 -38.118 1.00 64.94 215 ALA A O 1
ATOM 1768 N N . ASN A 1 216 ? -24.476 35.951 -40.307 1.00 69.06 216 ASN A N 1
ATOM 1769 C CA . ASN A 1 216 ? -23.620 37.119 -40.473 1.00 69.06 216 ASN A CA 1
ATOM 1770 C C . ASN A 1 216 ? -24.451 38.403 -40.392 1.00 69.06 216 ASN A C 1
ATOM 1772 O O . ASN A 1 216 ? -25.666 38.389 -40.585 1.00 69.06 216 ASN A O 1
ATOM 1776 N N . ILE A 1 217 ? -23.781 39.546 -40.242 1.00 66.00 217 ILE A N 1
ATOM 1777 C CA . ILE A 1 217 ? -24.404 40.882 -40.275 1.00 66.00 217 ILE A CA 1
ATOM 1778 C C . ILE A 1 217 ? -25.230 41.161 -41.554 1.00 66.00 217 ILE A C 1
ATOM 1780 O O . ILE A 1 217 ? -26.019 42.097 -41.603 1.00 66.00 217 ILE A O 1
ATOM 1784 N N . THR A 1 218 ? -25.079 40.329 -42.589 1.00 66.94 218 THR A N 1
ATOM 1785 C CA . THR A 1 218 ? -25.804 40.375 -43.868 1.00 66.94 218 THR A CA 1
ATOM 1786 C C . THR A 1 218 ? -26.925 39.330 -44.001 1.00 66.94 218 THR A C 1
ATOM 1788 O O . THR A 1 218 ? -27.496 39.191 -45.082 1.00 66.94 218 THR A O 1
ATOM 1791 N N . GLY A 1 219 ? -27.252 38.584 -42.938 1.00 64.19 219 GLY A N 1
ATOM 1792 C CA . GLY A 1 219 ? -28.386 37.650 -42.892 1.00 64.19 219 GLY A CA 1
ATOM 1793 C C . GLY A 1 219 ? -28.220 36.358 -43.702 1.00 64.19 219 GLY A C 1
ATOM 1794 O O . GLY A 1 219 ? -29.196 35.642 -43.909 1.00 64.19 219 GLY A O 1
ATOM 1795 N N . ARG A 1 220 ? -27.008 36.047 -44.178 1.00 71.06 220 ARG A N 1
ATOM 1796 C CA . ARG A 1 220 ? -26.685 34.763 -44.828 1.00 71.06 220 ARG A CA 1
ATOM 1797 C C . ARG A 1 220 ? -26.104 33.773 -43.809 1.00 71.06 220 ARG A C 1
ATOM 1799 O O . ARG A 1 220 ? -25.380 34.234 -42.919 1.00 71.06 220 ARG A O 1
ATOM 1806 N N . PRO A 1 221 ? -26.377 32.458 -43.947 1.00 74.88 221 PRO A N 1
ATOM 1807 C CA . PRO A 1 221 ? -25.767 31.440 -43.096 1.00 74.88 221 PRO A CA 1
ATOM 1808 C C . PRO A 1 221 ? -24.243 31.454 -43.266 1.00 74.88 221 PRO A C 1
ATOM 1810 O O . PRO A 1 221 ? -23.727 31.679 -44.366 1.00 74.88 221 PRO A O 1
ATOM 1813 N N . GLN A 1 222 ? -23.522 31.268 -42.164 1.00 80.12 222 GLN A N 1
ATOM 1814 C CA . GLN A 1 222 ? -22.065 31.242 -42.152 1.00 80.12 222 GLN A CA 1
ATOM 1815 C C . GLN A 1 222 ? -21.571 29.909 -42.716 1.00 80.12 222 GLN A C 1
ATOM 1817 O O . GLN A 1 222 ? -21.865 28.848 -42.177 1.00 80.12 222 GLN A O 1
ATOM 1822 N N . ILE A 1 223 ? -20.786 29.952 -43.791 1.00 80.94 223 ILE A N 1
ATOM 1823 C CA . ILE A 1 223 ? -20.265 28.747 -44.446 1.00 80.94 223 ILE A CA 1
ATOM 1824 C C . ILE A 1 223 ? -18.830 28.515 -43.977 1.00 80.94 223 ILE A C 1
ATOM 1826 O O . ILE A 1 223 ? -17.967 29.376 -44.152 1.00 80.94 223 ILE A O 1
ATOM 1830 N N . ALA A 1 224 ? -18.562 27.344 -43.404 1.00 81.44 224 ALA A N 1
ATOM 1831 C CA . ALA A 1 224 ? -17.213 26.873 -43.128 1.00 81.44 224 ALA A CA 1
ATOM 1832 C C . ALA A 1 224 ? -16.716 26.070 -44.339 1.00 81.44 224 ALA A C 1
ATOM 1834 O O . ALA A 1 224 ? -17.189 24.959 -44.587 1.00 81.44 224 ALA A O 1
ATOM 1835 N N . GLU A 1 225 ? -15.777 26.620 -45.114 1.00 83.56 225 GLU A N 1
ATOM 1836 C CA . GLU A 1 225 ? -15.132 25.900 -46.217 1.00 83.56 225 GLU A CA 1
ATOM 1837 C C . GLU A 1 225 ? -13.679 25.547 -45.885 1.00 83.56 225 GLU A C 1
ATOM 1839 O O . GLU A 1 225 ? -12.900 26.390 -45.452 1.00 83.56 225 GLU A O 1
ATOM 1844 N N . ALA A 1 226 ? -13.302 24.285 -46.106 1.00 81.00 226 ALA A N 1
ATOM 1845 C CA . ALA A 1 226 ? -11.925 23.821 -45.968 1.00 81.00 226 ALA A CA 1
ATOM 1846 C C . ALA A 1 226 ? -11.483 23.119 -47.255 1.00 81.00 226 ALA A C 1
ATOM 1848 O O . ALA A 1 226 ? -12.117 22.163 -47.709 1.00 81.00 226 ALA A O 1
ATOM 1849 N N . THR A 1 227 ? -10.380 23.595 -47.837 1.00 80.12 227 THR A N 1
ATOM 1850 C CA . THR A 1 227 ? -9.738 22.982 -49.007 1.00 80.12 227 THR A CA 1
ATOM 1851 C C . THR A 1 227 ? -8.477 22.275 -48.545 1.00 80.12 227 THR A C 1
ATOM 1853 O O . THR A 1 227 ? -7.560 22.936 -48.062 1.00 80.12 227 THR A O 1
ATOM 1856 N N . ILE A 1 228 ? -8.403 20.951 -48.698 1.00 83.06 228 ILE A N 1
ATOM 1857 C CA . ILE A 1 228 ? -7.178 20.218 -48.370 1.00 83.06 228 ILE A CA 1
ATOM 1858 C C . ILE A 1 228 ? -6.812 19.213 -49.460 1.00 83.06 228 ILE A C 1
ATOM 1860 O O . ILE A 1 228 ? -7.663 18.527 -50.031 1.00 83.06 228 ILE A O 1
ATOM 1864 N N . SER A 1 229 ? -5.517 19.156 -49.761 1.00 74.38 229 SER A N 1
ATOM 1865 C CA . SER A 1 229 ? -4.922 18.140 -50.626 1.00 74.38 229 SER A CA 1
ATOM 1866 C C . SER A 1 229 ? -4.601 16.930 -49.754 1.00 74.38 229 SER A C 1
ATOM 1868 O O . SER A 1 229 ? -3.727 17.016 -48.894 1.00 74.38 229 SER A O 1
ATOM 1870 N N . GLY A 1 230 ? -5.361 15.842 -49.879 1.00 76.19 230 GLY A N 1
ATOM 1871 C CA . GLY A 1 230 ? -5.258 14.727 -48.933 1.00 76.19 230 GLY A CA 1
ATOM 1872 C C . GLY A 1 230 ? -6.412 13.736 -49.010 1.00 76.19 230 GLY A C 1
ATOM 1873 O O . GLY A 1 230 ? -7.122 13.657 -50.008 1.00 76.19 230 GLY A O 1
ATOM 1874 N N . LYS A 1 231 ? -6.614 12.939 -47.955 1.00 83.94 231 LYS A N 1
ATOM 1875 C CA . LYS A 1 231 ? -7.710 11.954 -47.916 1.00 83.94 231 LYS A CA 1
ATOM 1876 C C . LYS A 1 231 ? -9.040 12.641 -47.596 1.00 83.94 231 LYS A C 1
ATOM 1878 O O . LYS A 1 231 ? -9.102 13.517 -46.736 1.00 83.94 231 LYS A O 1
ATOM 1883 N N . LYS A 1 232 ? -10.151 12.120 -48.136 1.00 81.44 232 LYS A N 1
ATOM 1884 C CA . LYS A 1 232 ? -11.527 12.564 -47.807 1.00 81.44 232 LYS A CA 1
ATOM 1885 C C . LYS A 1 232 ? -11.790 12.703 -46.294 1.00 81.44 232 LYS A C 1
ATOM 1887 O O . LYS A 1 232 ? -12.498 13.605 -45.863 1.00 81.44 232 LYS A O 1
ATOM 1892 N N . LYS A 1 233 ? -11.203 11.833 -45.460 1.00 84.38 233 LYS A N 1
ATOM 1893 C CA . LYS A 1 233 ? -11.376 11.863 -43.993 1.00 84.38 233 LYS A CA 1
ATOM 1894 C C . LYS A 1 233 ? -10.722 13.069 -43.307 1.00 84.38 233 LYS A C 1
ATOM 1896 O O . LYS A 1 233 ? -11.252 13.511 -42.284 1.00 84.38 233 LYS A O 1
ATOM 1901 N N . GLU A 1 234 ? -9.606 13.551 -43.849 1.00 84.94 234 GLU A N 1
ATOM 1902 C CA . GLU A 1 234 ? -8.841 14.702 -43.349 1.00 84.94 234 GLU A CA 1
ATOM 1903 C C . GLU A 1 234 ? -9.524 16.007 -43.759 1.00 84.94 234 GLU A C 1
ATOM 1905 O O . GLU A 1 234 ? -9.669 16.899 -42.930 1.00 84.94 234 GLU A O 1
ATOM 1910 N N . ALA A 1 235 ? -10.083 16.060 -44.974 1.00 84.81 235 ALA A N 1
ATOM 1911 C CA . ALA A 1 235 ? -10.907 17.180 -45.430 1.00 84.81 235 ALA A CA 1
ATOM 1912 C C . ALA A 1 235 ? -12.115 17.420 -44.506 1.00 84.81 235 ALA A C 1
ATOM 1914 O O . ALA A 1 235 ? -12.409 18.550 -44.129 1.00 84.81 235 ALA A O 1
ATOM 1915 N N . ILE A 1 236 ? -12.776 16.345 -44.057 1.00 86.31 236 ILE A N 1
ATOM 1916 C CA . ILE A 1 236 ? -13.892 16.425 -43.098 1.00 86.31 236 ILE A CA 1
ATOM 1917 C C . ILE A 1 236 ? -13.414 16.879 -41.707 1.00 86.31 236 ILE A C 1
ATOM 1919 O O . ILE A 1 236 ? -14.113 17.629 -41.034 1.00 86.31 236 ILE A O 1
ATOM 1923 N N . ALA A 1 237 ? -12.242 16.427 -41.248 1.00 87.44 237 ALA A N 1
ATOM 1924 C CA . ALA A 1 237 ? -11.709 16.818 -39.939 1.00 87.44 237 ALA A CA 1
ATOM 1925 C C . ALA A 1 237 ? -11.310 18.302 -39.901 1.00 87.44 237 ALA A C 1
ATOM 1927 O O . ALA A 1 237 ? -11.652 18.994 -38.948 1.00 87.44 237 ALA A O 1
ATOM 1928 N N . HIS A 1 238 ? -10.662 18.797 -40.958 1.00 86.38 238 HIS A N 1
ATOM 1929 C CA . HIS A 1 238 ? -10.307 20.210 -41.091 1.00 86.38 238 HIS A CA 1
ATOM 1930 C C . HIS A 1 238 ? -11.529 21.112 -41.253 1.00 86.38 238 HIS A C 1
ATOM 1932 O O . HIS A 1 238 ? -11.585 22.169 -40.637 1.00 86.38 238 HIS A O 1
ATOM 1938 N N . CYS A 1 239 ? -12.540 20.675 -42.004 1.00 87.00 239 CYS A N 1
ATOM 1939 C CA . CYS A 1 239 ? -13.802 21.404 -42.097 1.00 87.00 239 CYS A CA 1
ATOM 1940 C C . CYS A 1 239 ? -14.513 21.485 -40.737 1.00 87.00 239 CYS A C 1
ATOM 1942 O O . CYS A 1 239 ? -14.992 22.547 -40.352 1.00 87.00 239 CYS A O 1
ATOM 1944 N N . ALA A 1 240 ? -14.492 20.396 -39.958 1.00 86.81 240 ALA A N 1
ATOM 1945 C CA . ALA A 1 240 ? -15.025 20.401 -38.600 1.00 86.81 240 ALA A CA 1
ATOM 1946 C C . ALA A 1 240 ? -14.227 21.308 -37.641 1.00 86.81 240 ALA A C 1
ATOM 1948 O O . ALA A 1 240 ? -14.824 21.940 -36.777 1.00 86.81 240 ALA A O 1
ATOM 1949 N N . LEU A 1 241 ? -12.901 21.412 -37.801 1.00 87.19 241 LEU A N 1
ATOM 1950 C CA . LEU A 1 241 ? -12.072 22.347 -37.029 1.00 87.19 241 LEU A CA 1
ATOM 1951 C C . LEU A 1 241 ? -12.413 23.803 -37.340 1.00 87.19 241 LEU A C 1
ATOM 1953 O O . LEU A 1 241 ? -12.601 24.582 -36.412 1.00 87.19 241 LEU A O 1
ATOM 1957 N N . GLU A 1 242 ? -12.519 24.169 -38.618 1.00 87.50 242 GLU A N 1
ATOM 1958 C CA . GLU A 1 242 ? -12.904 25.530 -39.014 1.00 87.50 242 GLU A CA 1
ATOM 1959 C C . GLU A 1 242 ? -14.314 25.876 -38.521 1.00 87.50 242 GLU A C 1
ATOM 1961 O O . GLU A 1 242 ? -14.536 26.969 -38.004 1.00 87.50 242 GLU A O 1
ATOM 1966 N N . ALA A 1 243 ? -15.244 24.919 -38.558 1.00 86.56 243 ALA A N 1
ATOM 1967 C CA . ALA A 1 243 ? -16.567 25.101 -37.974 1.00 86.56 243 ALA A CA 1
ATOM 1968 C C . ALA A 1 243 ? -16.515 25.322 -36.447 1.00 86.56 243 ALA A C 1
ATOM 1970 O O . ALA A 1 243 ? -17.150 26.245 -35.942 1.00 86.56 243 ALA A O 1
ATOM 1971 N N . CYS A 1 244 ? -15.723 24.536 -35.706 1.00 83.94 244 CYS A N 1
ATOM 1972 C CA . CYS A 1 244 ? -15.523 24.730 -34.265 1.00 83.94 244 CYS A CA 1
ATOM 1973 C C . CYS A 1 244 ? -14.874 26.083 -33.936 1.00 83.94 244 CYS A C 1
ATOM 1975 O O . CYS A 1 244 ? -15.291 26.726 -32.978 1.00 83.94 244 CYS A O 1
ATOM 1977 N N . LYS A 1 245 ? -13.900 26.543 -34.733 1.00 85.50 245 LYS A N 1
ATOM 1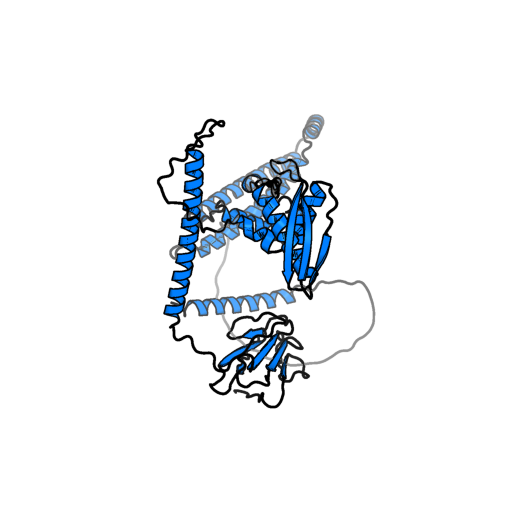978 C CA . LYS A 1 245 ? -13.274 27.866 -34.563 1.00 85.50 245 LYS A CA 1
ATOM 1979 C C . LYS A 1 245 ? -14.280 28.992 -34.752 1.00 85.50 245 LYS A C 1
ATOM 1981 O O . LYS A 1 245 ? -14.327 29.908 -33.941 1.00 85.50 245 LYS A O 1
ATOM 1986 N N . ILE A 1 246 ? -15.109 28.903 -35.791 1.00 85.12 246 ILE A N 1
ATOM 1987 C CA . ILE A 1 246 ? -16.184 29.868 -36.035 1.00 85.12 246 ILE A CA 1
ATOM 1988 C C . ILE A 1 246 ? -17.146 29.879 -34.838 1.00 85.12 246 ILE A C 1
ATOM 1990 O O . ILE A 1 246 ? -17.452 30.940 -34.306 1.00 85.12 246 ILE A O 1
ATOM 1994 N N . LEU A 1 247 ? -17.570 28.709 -34.355 1.00 81.31 247 LEU A N 1
ATOM 1995 C CA . LEU A 1 247 ? -18.464 28.589 -33.197 1.00 81.31 247 LEU A CA 1
ATOM 1996 C C . LEU A 1 247 ? -17.880 29.158 -31.896 1.00 81.31 247 LEU A C 1
ATOM 1998 O O . LEU A 1 247 ? -18.617 29.729 -31.090 1.00 81.31 247 LEU A O 1
ATOM 2002 N N . ASP A 1 248 ? -16.572 29.008 -31.699 1.00 80.12 248 ASP A N 1
ATOM 2003 C CA . ASP A 1 248 ? -15.837 29.562 -30.561 1.00 80.12 248 ASP A CA 1
ATOM 2004 C C . ASP A 1 248 ? -15.683 31.087 -30.679 1.00 80.12 248 ASP A C 1
ATOM 2006 O O . ASP A 1 248 ? -15.892 31.800 -29.700 1.00 80.12 248 ASP A O 1
ATOM 2010 N N . MET A 1 249 ? -15.448 31.613 -31.891 1.00 78.50 249 MET A N 1
ATOM 2011 C CA . MET A 1 249 ? -15.455 33.060 -32.153 1.00 78.50 249 MET A CA 1
ATOM 2012 C C . MET A 1 249 ? -16.805 33.707 -31.822 1.00 78.50 249 MET A C 1
ATOM 2014 O O . MET A 1 249 ? -16.837 34.841 -31.352 1.00 78.50 249 MET A O 1
ATOM 2018 N N . TYR A 1 250 ? -17.908 32.986 -32.029 1.00 76.81 250 TYR A N 1
ATOM 2019 C CA . TYR A 1 250 ? -19.245 33.435 -31.633 1.00 76.81 250 TYR A CA 1
ATOM 2020 C C . TYR A 1 250 ? -19.605 33.104 -30.171 1.00 76.81 250 TYR A C 1
ATOM 2022 O O . TYR A 1 250 ? -20.685 33.477 -29.719 1.00 76.81 250 TYR A O 1
ATOM 2030 N N . GLY A 1 251 ? -18.744 32.407 -29.416 1.00 73.06 251 GLY A N 1
ATOM 2031 C CA . GLY A 1 251 ? -18.974 32.068 -28.003 1.00 73.06 251 GLY A CA 1
ATOM 2032 C C . GLY A 1 251 ? -20.133 31.090 -27.751 1.00 73.06 251 GLY A C 1
ATOM 2033 O O . GLY A 1 251 ? -20.611 30.954 -26.623 1.00 73.06 251 GLY A O 1
ATOM 2034 N N . LEU A 1 252 ? -20.611 30.397 -28.788 1.00 73.75 252 LEU A N 1
ATOM 2035 C CA . LEU A 1 252 ? -21.779 29.504 -28.727 1.00 73.75 252 LEU A CA 1
ATOM 2036 C C . LEU A 1 252 ? -21.421 28.084 -28.264 1.00 73.75 252 LEU A C 1
ATOM 2038 O O . LEU A 1 252 ? -22.291 27.323 -27.844 1.00 73.75 252 LEU A O 1
ATOM 2042 N N . LEU A 1 253 ? -20.138 27.713 -28.315 1.00 65.25 253 LEU A N 1
ATOM 2043 C CA . LEU A 1 253 ? -19.697 26.328 -28.136 1.00 65.25 253 LEU A CA 1
ATOM 2044 C C . LEU A 1 253 ? -19.734 25.833 -26.673 1.00 65.25 253 LEU A C 1
ATOM 2046 O O . LEU A 1 253 ? -19.811 24.629 -26.432 1.00 65.25 253 LEU A O 1
ATOM 2050 N N . ARG A 1 254 ? -19.690 26.734 -25.679 1.00 61.69 254 ARG A N 1
ATOM 2051 C CA . ARG A 1 254 ? -19.462 26.390 -24.256 1.00 61.69 254 ARG A CA 1
ATOM 2052 C C . ARG A 1 254 ? -20.448 27.003 -23.257 1.00 61.69 254 ARG A C 1
ATOM 2054 O O . ARG A 1 254 ? -20.128 27.136 -22.084 1.00 61.69 254 ARG A O 1
ATOM 2061 N N . GLN A 1 255 ? -21.676 27.309 -23.657 1.00 61.25 255 GLN A N 1
ATOM 2062 C CA . GLN A 1 255 ? -22.659 27.908 -22.738 1.00 61.25 255 GLN A CA 1
ATOM 2063 C C . GLN A 1 255 ? -23.146 26.966 -21.607 1.00 61.25 255 GLN A C 1
ATOM 2065 O O . GLN A 1 255 ? -23.961 27.368 -20.787 1.00 61.25 255 GLN A O 1
ATOM 2070 N N . SER A 1 256 ? -22.698 25.702 -21.539 1.00 51.41 256 SER A N 1
ATOM 2071 C CA . SER A 1 256 ? -23.340 24.691 -20.680 1.00 51.41 256 SER A CA 1
ATOM 2072 C C . SER A 1 256 ? -22.412 23.617 -20.085 1.00 51.41 256 SER A C 1
ATOM 2074 O O . SER A 1 256 ? -22.816 22.456 -19.959 1.00 51.41 256 SER A O 1
ATOM 2076 N N . THR A 1 257 ? -21.161 23.924 -19.745 1.00 50.62 257 THR A N 1
ATOM 2077 C CA . THR A 1 257 ? -20.333 22.964 -18.994 1.00 50.62 257 THR A CA 1
ATOM 2078 C C . THR A 1 257 ? -20.596 23.062 -17.487 1.00 50.62 257 THR A C 1
ATOM 2080 O O . THR A 1 257 ? -19.955 23.828 -16.785 1.00 50.62 257 THR A O 1
ATOM 2083 N N . HIS A 1 258 ? -21.524 22.221 -17.019 1.00 48.91 258 HIS A N 1
ATOM 2084 C CA . HIS A 1 258 ? -21.470 21.472 -15.755 1.00 48.91 258 HIS A CA 1
ATOM 2085 C C . HIS A 1 258 ? -21.282 22.242 -14.429 1.00 48.91 258 HIS A C 1
ATOM 2087 O O . HIS A 1 258 ? -20.199 22.235 -13.842 1.00 48.91 258 HIS A O 1
ATOM 2093 N N . GLU A 1 259 ? -22.383 22.695 -13.820 1.00 44.56 259 GLU A N 1
ATOM 2094 C CA . GLU A 1 259 ? -22.480 22.684 -12.353 1.00 44.56 259 GLU A CA 1
ATOM 2095 C C . GLU A 1 259 ? -22.371 21.229 -11.870 1.00 44.56 259 GLU A C 1
ATOM 2097 O O . GLU A 1 259 ? -23.342 20.468 -11.832 1.00 44.56 259 GLU A O 1
ATOM 2102 N N . SER A 1 260 ? -21.161 20.787 -11.534 1.00 48.47 260 SER A N 1
ATOM 2103 C CA . SER A 1 260 ? -21.006 19.537 -10.797 1.00 48.47 260 SER A CA 1
ATOM 2104 C C . SER A 1 260 ? -21.689 19.716 -9.437 1.00 48.47 260 SER A C 1
ATOM 2106 O O . SER A 1 260 ? -21.320 20.591 -8.657 1.00 48.47 260 SER A O 1
ATOM 2108 N N . ARG A 1 261 ? -22.734 18.923 -9.162 1.00 51.22 261 ARG A N 1
ATOM 2109 C CA . ARG A 1 261 ? -23.394 18.856 -7.848 1.00 51.22 261 ARG A CA 1
ATOM 2110 C C . ARG A 1 261 ? -22.324 18.767 -6.757 1.00 51.22 261 ARG A C 1
ATOM 2112 O O . ARG A 1 261 ? -21.721 17.706 -6.581 1.00 51.22 261 ARG A O 1
ATOM 2119 N N . LYS A 1 262 ? -22.086 19.863 -6.031 1.00 52.06 262 LYS A N 1
ATOM 2120 C CA . LYS A 1 262 ? -21.165 19.879 -4.891 1.00 52.06 262 LYS A CA 1
ATOM 2121 C C . LYS A 1 262 ? -21.651 18.833 -3.888 1.00 52.06 262 LYS A C 1
ATOM 2123 O O . LYS A 1 262 ? -22.765 18.928 -3.375 1.00 52.06 262 LYS A O 1
ATOM 2128 N N . ARG A 1 263 ? -20.849 17.792 -3.647 1.00 57.84 263 ARG A N 1
ATOM 2129 C CA . ARG A 1 263 ? -21.131 16.835 -2.571 1.00 57.84 263 ARG A CA 1
ATOM 2130 C C . ARG A 1 263 ? -20.980 17.568 -1.240 1.00 57.84 263 ARG A C 1
ATOM 2132 O O . ARG A 1 263 ? -20.002 18.280 -1.046 1.00 57.84 263 ARG A O 1
ATOM 2139 N N . LYS A 1 264 ? -21.964 17.392 -0.357 1.00 59.72 264 LYS A N 1
ATOM 2140 C CA . LYS A 1 264 ? -21.995 17.963 0.993 1.00 59.72 264 LYS A CA 1
ATOM 2141 C C . LYS A 1 264 ? -20.724 17.563 1.753 1.00 59.72 264 LYS A C 1
ATOM 2143 O O . LYS A 1 264 ? -20.367 16.384 1.754 1.00 59.72 264 LYS A O 1
ATOM 2148 N N . GLU A 1 265 ? -20.046 18.530 2.363 1.00 58.97 265 GLU A N 1
ATOM 2149 C CA . GLU A 1 265 ? -18.876 18.263 3.203 1.00 58.97 265 GLU A CA 1
ATOM 2150 C 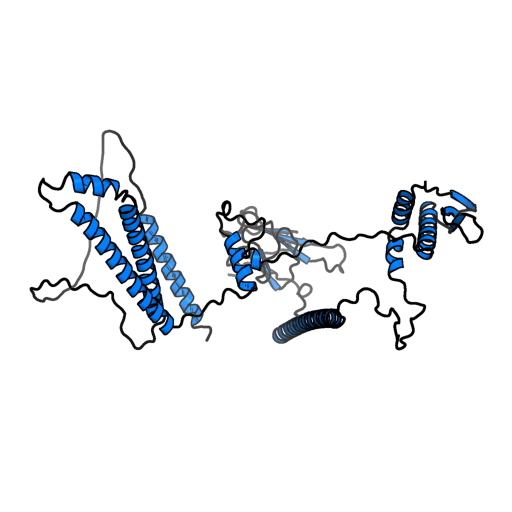C . GLU A 1 265 ? -19.299 17.446 4.430 1.00 58.97 265 GLU A C 1
ATOM 2152 O O . GLU A 1 265 ? -20.315 17.729 5.066 1.00 58.97 265 GLU A O 1
ATOM 2157 N N . LYS A 1 266 ? -18.553 16.373 4.710 1.00 66.81 266 LYS A N 1
ATOM 2158 C CA . LYS A 1 266 ? -18.866 15.410 5.769 1.00 66.81 266 LYS A CA 1
ATOM 2159 C C . LYS A 1 266 ? -18.171 15.852 7.055 1.00 66.81 266 LYS A C 1
ATOM 2161 O O . LYS A 1 266 ? -16.940 15.862 7.109 1.00 66.81 266 LYS A O 1
ATOM 2166 N N . ASN A 1 267 ? -18.947 16.244 8.065 1.00 65.38 267 ASN A N 1
ATOM 2167 C CA . ASN A 1 267 ? -18.414 16.691 9.349 1.00 65.38 267 ASN A CA 1
ATOM 2168 C C . ASN A 1 267 ? -18.143 15.482 10.261 1.00 65.38 267 ASN A C 1
ATOM 2170 O O . ASN A 1 267 ? -19.007 15.023 11.003 1.00 65.38 267 ASN A O 1
ATOM 2174 N N . TRP A 1 268 ? -16.927 14.941 10.181 1.00 64.25 268 TRP A N 1
ATOM 2175 C CA . TRP A 1 268 ? -16.518 13.723 10.894 1.00 64.25 268 TRP A CA 1
ATOM 2176 C C . TRP A 1 268 ? -16.595 13.823 12.424 1.00 64.25 268 TRP A C 1
ATOM 2178 O O . TRP A 1 268 ? -16.649 12.793 13.094 1.00 64.25 268 TRP A O 1
ATOM 2188 N N . GLU A 1 269 ? -16.563 15.038 12.976 1.00 64.62 269 GLU A N 1
ATOM 2189 C CA . GLU A 1 269 ? -16.658 15.264 14.419 1.00 64.62 269 GLU A CA 1
ATOM 2190 C C . GLU A 1 269 ? -18.090 15.081 14.946 1.00 64.62 269 GLU A C 1
ATOM 2192 O O . GLU A 1 269 ? -18.265 14.570 16.051 1.00 64.62 269 GLU A O 1
ATOM 2197 N N . GLU A 1 270 ? -19.099 15.436 14.146 1.00 65.81 270 GLU A N 1
ATOM 2198 C CA . GLU A 1 270 ? -20.519 15.268 14.488 1.00 65.81 270 GLU A CA 1
ATOM 2199 C C . GLU A 1 270 ? -20.980 13.812 14.334 1.00 65.81 270 GLU A C 1
ATOM 2201 O O . GLU A 1 270 ? -21.817 13.343 15.101 1.00 65.81 270 GLU A O 1
ATOM 2206 N N . GLU A 1 271 ? -20.392 13.071 13.389 1.00 66.81 271 GLU A N 1
ATOM 2207 C CA . GLU A 1 271 ? -20.698 11.656 13.121 1.00 66.81 271 GLU A CA 1
ATOM 2208 C C . GLU A 1 271 ? -19.825 10.678 13.944 1.00 66.81 271 GLU A C 1
ATOM 2210 O O . GLU A 1 271 ? -19.634 9.526 13.558 1.00 66.81 271 GLU A O 1
ATOM 2215 N N . ASP A 1 272 ? -19.252 11.125 15.072 1.00 70.25 272 ASP A N 1
ATOM 2216 C CA . ASP A 1 272 ? -18.429 10.316 15.999 1.00 70.25 272 ASP A CA 1
ATOM 2217 C C . ASP A 1 272 ? -17.358 9.445 15.294 1.00 70.25 272 ASP A C 1
ATOM 2219 O O . ASP A 1 272 ? -17.056 8.304 15.672 1.00 70.25 272 ASP A O 1
ATOM 2223 N N . PHE A 1 273 ? -16.765 9.998 14.230 1.00 73.44 273 PHE A N 1
ATOM 2224 C CA . PHE A 1 273 ? -15.765 9.356 13.372 1.00 73.44 273 PHE A CA 1
ATOM 2225 C C . PHE A 1 273 ? -16.204 8.035 12.708 1.00 73.44 273 PHE A C 1
ATOM 2227 O O . PHE A 1 273 ? -15.342 7.297 12.203 1.00 73.44 273 PHE A O 1
ATOM 2234 N N . TYR A 1 274 ? -17.504 7.736 12.672 1.00 74.00 274 TYR A N 1
ATOM 2235 C CA . TYR A 1 274 ? -18.071 6.659 11.864 1.00 74.00 274 TYR A CA 1
ATOM 2236 C C . TYR A 1 274 ? -18.308 7.143 10.434 1.00 74.00 274 TYR A C 1
ATOM 2238 O O . TYR A 1 274 ? -18.604 8.308 10.190 1.00 74.00 274 TYR A O 1
ATOM 2246 N N . ASP A 1 275 ? -18.114 6.247 9.469 1.00 76.62 275 ASP A N 1
ATOM 2247 C CA . ASP A 1 275 ? -18.608 6.473 8.114 1.00 76.62 275 ASP A CA 1
ATOM 2248 C C . ASP A 1 275 ? -20.081 6.043 8.061 1.00 76.62 275 ASP A C 1
ATOM 2250 O O . ASP A 1 275 ? -20.486 5.166 8.823 1.00 76.62 275 ASP A O 1
ATOM 2254 N N . SER A 1 276 ? -20.876 6.613 7.151 1.00 73.38 276 SER A N 1
ATOM 2255 C CA . SER A 1 276 ? -22.321 6.308 7.037 1.00 73.38 276 SER A CA 1
ATOM 2256 C C . SER A 1 276 ? -22.599 4.824 6.775 1.00 73.38 276 SER A C 1
ATOM 2258 O O . SER A 1 276 ? -23.707 4.351 7.010 1.00 73.38 276 SER A O 1
ATOM 2260 N N . ASP A 1 277 ? -21.572 4.113 6.311 1.00 71.38 277 ASP A N 1
ATOM 2261 C CA . ASP A 1 277 ? -21.623 2.721 5.888 1.00 71.38 277 A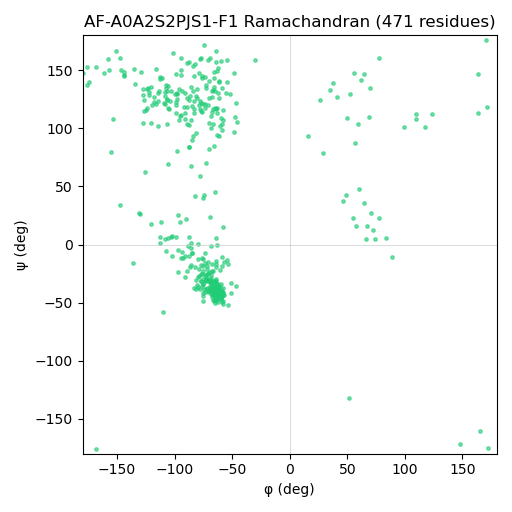SP A CA 1
ATOM 2262 C C . ASP A 1 277 ? -20.818 1.795 6.835 1.00 71.38 277 ASP A C 1
ATOM 2264 O O . ASP A 1 277 ? -20.739 0.590 6.599 1.00 71.38 277 ASP A O 1
ATOM 2268 N N . ASP A 1 278 ? -20.206 2.328 7.905 1.00 76.75 278 ASP A N 1
ATOM 2269 C CA . ASP A 1 278 ? -19.400 1.557 8.866 1.00 76.75 278 ASP A CA 1
ATOM 2270 C C . ASP A 1 278 ? -20.301 0.975 9.990 1.00 76.75 278 ASP A C 1
ATOM 2272 O O . ASP A 1 278 ? -20.403 1.551 11.073 1.00 76.75 278 ASP A O 1
ATOM 2276 N N . ASP A 1 279 ? -20.946 -0.180 9.762 1.00 79.44 279 ASP A N 1
ATOM 2277 C CA . ASP A 1 279 ? -21.738 -0.899 10.786 1.00 79.44 279 ASP A CA 1
ATOM 2278 C C . ASP A 1 279 ? -20.903 -1.951 11.546 1.00 79.44 279 ASP A C 1
ATOM 2280 O O . ASP A 1 279 ? -20.419 -2.934 10.977 1.00 79.44 279 ASP A O 1
ATOM 2284 N N . ASN A 1 280 ? -20.777 -1.774 12.866 1.00 77.75 280 ASN A N 1
ATOM 2285 C CA . ASN A 1 280 ? -20.001 -2.652 13.748 1.00 77.75 280 ASN A CA 1
ATOM 2286 C C . ASN A 1 280 ? -20.648 -4.036 13.958 1.00 77.75 280 ASN A C 1
ATOM 2288 O O . ASN A 1 280 ? -19.995 -4.954 14.451 1.00 77.75 280 ASN A O 1
ATOM 2292 N N . PHE A 1 281 ? -21.928 -4.212 13.612 1.00 78.00 281 PHE A N 1
ATOM 2293 C CA . PHE A 1 281 ? -22.664 -5.450 13.883 1.00 78.00 281 PHE A CA 1
ATOM 2294 C C . PHE A 1 281 ? -22.160 -6.659 13.075 1.00 78.00 281 PHE A C 1
ATOM 2296 O O . PHE A 1 281 ? -22.191 -7.789 13.569 1.00 78.00 281 PHE A O 1
ATOM 2303 N N . LEU A 1 282 ? -21.673 -6.444 11.846 1.00 77.31 282 LEU A N 1
ATOM 2304 C CA . LEU A 1 282 ? -21.172 -7.523 10.983 1.00 77.31 282 LEU A CA 1
ATOM 2305 C C . LEU A 1 282 ? -19.656 -7.758 11.096 1.00 77.31 282 LEU A C 1
ATOM 2307 O O . LEU A 1 282 ? -19.143 -8.724 10.522 1.00 77.31 282 LEU A O 1
ATOM 2311 N N . ASP A 1 283 ? -18.935 -6.907 11.825 1.00 79.44 283 ASP A N 1
ATOM 2312 C CA . ASP A 1 283 ? -17.480 -6.977 11.920 1.00 79.44 283 ASP A CA 1
ATOM 2313 C C . ASP A 1 283 ? -17.033 -7.890 13.072 1.00 79.44 283 ASP A C 1
ATOM 2315 O O . ASP A 1 283 ? -17.065 -7.537 14.249 1.00 79.44 283 ASP A O 1
ATOM 2319 N N . ARG A 1 284 ? -16.587 -9.102 12.727 1.00 74.88 284 ARG A N 1
ATOM 2320 C CA . ARG A 1 284 ? -15.957 -10.043 13.674 1.00 74.88 284 ARG A CA 1
ATOM 2321 C C . ARG A 1 284 ? -14.446 -9.835 13.820 1.00 74.88 284 ARG A C 1
ATOM 2323 O O . ARG A 1 284 ? -13.842 -10.462 14.689 1.00 74.88 284 ARG A O 1
ATOM 2330 N N . THR A 1 285 ? -13.840 -9.004 12.975 1.00 77.19 285 THR A N 1
ATOM 2331 C CA . THR A 1 285 ? -12.388 -8.777 12.907 1.00 77.19 285 THR A CA 1
ATOM 2332 C C . THR A 1 285 ? -11.977 -7.526 13.696 1.00 77.19 285 THR A C 1
ATOM 2334 O O . THR A 1 285 ? -10.847 -7.456 14.178 1.00 77.19 285 THR A O 1
ATOM 2337 N N . GLY A 1 286 ? -12.900 -6.576 13.904 1.00 80.81 286 GLY A N 1
ATOM 2338 C CA . GLY A 1 286 ? -12.661 -5.330 14.647 1.00 80.81 286 GLY A CA 1
ATOM 2339 C C . GLY A 1 286 ? -11.904 -4.273 13.833 1.00 80.81 286 GLY A C 1
ATOM 2340 O O . GLY A 1 286 ? -11.247 -3.385 14.389 1.00 80.81 286 GLY A O 1
ATOM 2341 N N . ASP A 1 287 ? -11.969 -4.374 12.507 1.00 80.19 287 ASP A N 1
ATOM 2342 C CA . ASP A 1 287 ? -11.309 -3.473 11.567 1.00 80.19 287 ASP A CA 1
ATOM 2343 C C . ASP A 1 287 ? -11.977 -2.091 11.531 1.00 80.19 287 ASP A C 1
ATOM 2345 O O . ASP A 1 287 ? -11.292 -1.080 11.330 1.00 80.19 287 ASP A O 1
ATOM 2349 N N . ILE A 1 288 ? -13.293 -2.023 11.755 1.00 80.75 288 ILE A N 1
ATOM 2350 C CA . ILE A 1 288 ? -14.059 -0.769 11.818 1.00 80.75 288 ILE A CA 1
ATOM 2351 C C . ILE A 1 288 ? -13.613 0.059 13.028 1.00 80.75 288 ILE A C 1
ATOM 2353 O O . ILE A 1 288 ? -13.213 1.218 12.880 1.00 80.75 288 ILE A O 1
ATOM 2357 N N . ASP A 1 289 ? -13.531 -0.562 14.204 1.00 79.75 289 ASP A N 1
ATOM 2358 C CA . ASP A 1 289 ? -13.027 0.078 15.422 1.00 79.75 289 ASP A CA 1
ATOM 2359 C C . ASP A 1 289 ? -11.561 0.524 15.283 1.00 79.75 289 ASP A C 1
ATOM 2361 O O . ASP A 1 289 ? -11.163 1.587 15.777 1.00 79.75 289 ASP A O 1
ATOM 2365 N N . ALA A 1 290 ? -10.735 -0.247 14.569 1.00 82.50 290 ALA A N 1
ATOM 2366 C CA . ALA A 1 290 ? -9.356 0.133 14.279 1.00 82.50 290 ALA A CA 1
ATOM 2367 C C . ALA A 1 290 ? -9.271 1.359 13.350 1.00 82.50 290 ALA A C 1
ATOM 2369 O O . ALA A 1 290 ? -8.426 2.238 13.557 1.00 82.50 290 ALA A O 1
ATOM 2370 N N . LYS A 1 291 ? -10.141 1.454 12.335 1.00 83.62 291 LYS A N 1
ATOM 2371 C CA . LYS A 1 291 ? -10.242 2.627 11.449 1.00 83.62 291 LYS A CA 1
ATOM 2372 C C . LYS A 1 291 ? -10.750 3.853 12.206 1.00 83.62 291 LYS A C 1
ATOM 2374 O O . LYS A 1 291 ? -10.143 4.917 12.073 1.00 83.62 291 LYS A O 1
ATOM 2379 N N . ARG A 1 292 ? -11.765 3.701 13.060 1.00 83.94 292 ARG A N 1
ATOM 2380 C CA . ARG A 1 292 ? -12.274 4.773 13.926 1.00 83.94 292 ARG A CA 1
ATOM 2381 C C . ARG A 1 292 ? -11.189 5.312 14.852 1.00 83.94 292 ARG A C 1
ATOM 2383 O O . ARG A 1 292 ? -10.925 6.510 14.847 1.00 83.94 292 ARG A O 1
ATOM 2390 N N . LYS A 1 293 ? -10.458 4.440 15.554 1.00 80.69 293 LYS A N 1
ATOM 2391 C CA . LYS A 1 293 ? -9.324 4.850 16.408 1.00 80.69 293 LYS A CA 1
ATOM 2392 C C . LYS A 1 293 ? -8.243 5.598 15.629 1.00 80.69 293 LYS A C 1
ATOM 2394 O O . LYS A 1 293 ? -7.686 6.568 16.134 1.00 80.69 293 LYS A O 1
ATOM 2399 N N . LYS A 1 294 ? -7.957 5.199 14.384 1.00 80.19 294 LYS A N 1
ATOM 2400 C CA . LYS A 1 294 ? -7.033 5.937 13.505 1.00 80.19 294 LYS A CA 1
ATOM 2401 C C . LYS A 1 294 ? -7.575 7.321 13.133 1.00 80.19 294 LYS A C 1
ATOM 2403 O O . LYS A 1 294 ? -6.789 8.263 13.092 1.00 80.19 294 LYS A O 1
ATOM 2408 N N . ARG A 1 295 ? -8.882 7.460 12.880 1.00 81.25 295 ARG A N 1
ATOM 2409 C CA . ARG A 1 295 ? -9.535 8.762 12.647 1.00 81.25 295 ARG A CA 1
ATOM 2410 C C . ARG A 1 295 ? -9.445 9.635 13.910 1.00 81.25 295 ARG A C 1
ATOM 2412 O O . ARG A 1 295 ? -8.928 10.740 13.826 1.00 81.25 295 ARG A O 1
ATOM 2419 N N . MET A 1 296 ? -9.769 9.104 15.090 1.00 75.44 296 MET A N 1
ATOM 2420 C CA . MET A 1 296 ? -9.648 9.829 16.368 1.00 75.44 296 MET A CA 1
ATOM 2421 C C . MET A 1 296 ? -8.210 10.279 16.678 1.00 75.44 296 MET A C 1
ATOM 2423 O O . MET A 1 296 ? -8.006 11.411 17.115 1.00 75.44 296 MET A O 1
ATOM 2427 N N . LYS A 1 297 ? -7.206 9.432 16.392 1.00 76.81 297 LYS A N 1
ATOM 2428 C CA . LYS A 1 297 ? -5.779 9.787 16.524 1.00 76.81 297 LYS A CA 1
ATOM 2429 C C . LYS A 1 297 ? -5.380 10.938 15.599 1.00 76.81 297 LYS A C 1
ATOM 2431 O O . LYS A 1 297 ? -4.623 11.809 16.010 1.00 76.81 297 LYS A O 1
ATOM 2436 N N . LYS A 1 298 ? -5.903 10.975 14.368 1.00 75.88 298 LYS A N 1
ATOM 2437 C CA . LYS A 1 298 ? -5.627 12.055 13.403 1.00 75.88 298 LYS A CA 1
ATOM 2438 C C . LYS A 1 298 ? -6.228 13.399 13.816 1.00 75.88 298 LYS A C 1
ATOM 2440 O O . LYS A 1 298 ? -5.621 14.423 13.539 1.00 75.88 298 LYS A O 1
ATOM 2445 N N . PHE A 1 299 ? -7.381 13.385 14.481 1.00 70.44 299 PHE A N 1
ATOM 2446 C CA . PHE A 1 299 ? -8.048 14.589 14.987 1.00 70.44 299 PHE A CA 1
ATOM 2447 C C . PHE A 1 299 ? -7.587 15.001 16.398 1.00 70.44 299 PHE A C 1
ATOM 2449 O O . PHE A 1 299 ? -8.147 15.919 16.983 1.00 70.44 299 PHE A O 1
ATOM 2456 N N . GLY A 1 300 ? -6.571 14.336 16.964 1.00 62.41 300 GLY A N 1
ATOM 2457 C CA . GLY A 1 300 ? -5.905 14.774 18.196 1.00 62.41 300 GLY A CA 1
ATOM 2458 C C . GLY A 1 300 ? -6.687 14.566 19.500 1.00 62.41 300 GLY A C 1
ATOM 2459 O O . GLY A 1 300 ? -6.200 14.955 20.555 1.00 62.41 300 GLY A O 1
ATOM 2460 N N . LYS A 1 301 ? -7.865 13.922 19.474 1.00 61.25 301 LYS A N 1
ATOM 2461 C CA . LYS A 1 301 ? -8.683 13.697 20.685 1.00 61.25 301 LYS A CA 1
A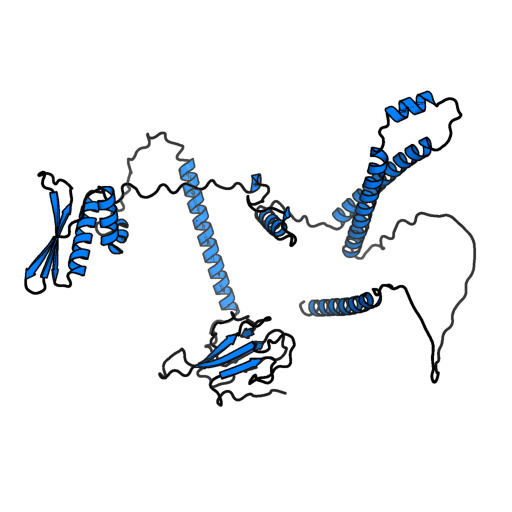TOM 2462 C C . LYS A 1 301 ? -8.174 12.572 21.593 1.00 61.25 301 LYS A C 1
ATOM 2464 O O . LYS A 1 301 ? -8.551 12.516 22.757 1.00 61.25 301 LYS A O 1
ATOM 2469 N N . THR A 1 302 ? -7.309 11.684 21.106 1.00 55.66 302 THR A N 1
ATOM 2470 C CA . THR A 1 302 ? -6.643 10.681 21.953 1.00 55.66 302 THR A CA 1
ATOM 2471 C C . THR A 1 302 ? -5.248 11.166 22.326 1.00 55.66 302 THR A C 1
ATOM 2473 O O . THR A 1 302 ? -4.261 10.756 21.713 1.00 55.66 302 THR A O 1
ATOM 2476 N N . ALA A 1 303 ? -5.154 12.039 23.324 1.00 55.09 303 ALA A N 1
ATOM 2477 C CA . ALA A 1 303 ? -3.904 12.186 24.053 1.00 55.09 303 ALA A CA 1
ATOM 2478 C C . ALA A 1 303 ? -3.721 10.903 24.878 1.00 55.09 303 ALA A C 1
ATOM 2480 O O . ALA A 1 303 ? -4.430 10.687 25.859 1.00 55.09 303 ALA A O 1
ATOM 2481 N N . GLU A 1 304 ? -2.830 10.006 24.448 1.00 60.09 304 GLU A N 1
ATOM 2482 C CA . GLU A 1 304 ? -2.319 8.950 25.325 1.00 60.09 304 GLU A CA 1
ATOM 2483 C C . GLU A 1 304 ? -1.565 9.662 26.455 1.00 60.09 304 GLU A C 1
ATOM 2485 O O . GLU A 1 304 ? -0.418 10.074 26.299 1.00 60.09 304 GLU A O 1
ATOM 2490 N N . THR A 1 305 ? -2.249 9.910 27.571 1.00 62.53 305 THR A N 1
ATOM 2491 C CA . THR A 1 305 ? -1.625 10.463 28.770 1.00 62.53 305 THR A CA 1
ATOM 2492 C C . THR A 1 305 ? -0.610 9.443 29.266 1.00 62.53 305 THR A C 1
ATOM 2494 O O . THR A 1 305 ? -0.977 8.315 29.597 1.00 62.53 305 THR A O 1
ATOM 2497 N N . VAL A 1 306 ? 0.670 9.814 29.272 1.00 72.75 306 VAL A N 1
ATOM 2498 C CA . VAL A 1 306 ? 1.733 8.980 29.835 1.00 72.75 306 VAL A CA 1
ATOM 2499 C C . VAL A 1 306 ? 1.519 8.914 31.344 1.00 72.75 306 VAL A C 1
ATOM 2501 O O . VAL A 1 306 ? 1.625 9.928 32.031 1.00 72.75 306 VAL A O 1
ATOM 2504 N N . ASP A 1 307 ? 1.202 7.728 31.855 1.00 76.12 307 ASP A N 1
ATOM 2505 C CA . ASP A 1 307 ? 1.013 7.517 33.288 1.00 76.12 307 ASP A CA 1
ATOM 2506 C C . ASP A 1 307 ? 2.381 7.465 33.989 1.0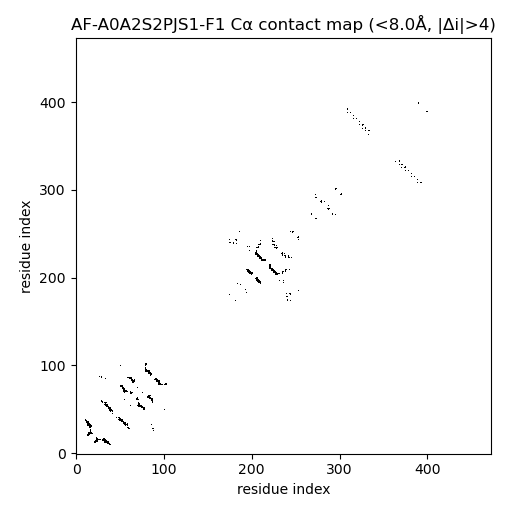0 76.12 307 ASP A C 1
ATOM 2508 O O . ASP A 1 307 ? 3.177 6.549 33.772 1.00 76.12 307 ASP A O 1
ATOM 2512 N N . THR A 1 308 ? 2.669 8.450 34.842 1.00 87.50 308 THR A N 1
ATOM 2513 C CA . THR A 1 308 ? 3.818 8.418 35.761 1.00 87.50 308 THR A CA 1
ATOM 2514 C C . THR A 1 308 ? 3.528 7.501 36.953 1.00 87.50 308 THR A C 1
ATOM 2516 O O . THR A 1 308 ? 2.367 7.229 37.270 1.00 87.50 308 THR A O 1
ATOM 2519 N N . TYR A 1 309 ? 4.569 7.048 37.667 1.00 87.00 309 TYR A N 1
ATOM 2520 C CA . TYR A 1 309 ? 4.412 6.211 38.868 1.00 87.00 309 TYR A CA 1
ATOM 2521 C C . TYR A 1 309 ? 3.419 6.807 39.883 1.00 87.00 309 TYR A C 1
ATOM 2523 O O . TYR A 1 309 ? 2.578 6.095 40.427 1.00 87.00 309 TYR A O 1
ATOM 2531 N N . GLU A 1 310 ? 3.480 8.123 40.095 1.00 88.25 310 GLU A N 1
ATOM 2532 C CA . GLU A 1 310 ? 2.604 8.850 41.020 1.00 88.25 310 GLU A CA 1
ATOM 2533 C C . GLU A 1 310 ? 1.140 8.800 40.573 1.00 88.25 310 GLU A C 1
ATOM 2535 O O . GLU A 1 310 ? 0.271 8.410 41.353 1.00 88.25 310 GLU A O 1
ATOM 2540 N N . THR A 1 311 ? 0.868 9.071 39.291 1.00 90.44 311 THR A N 1
ATOM 2541 C CA . THR A 1 311 ? -0.497 8.968 38.744 1.00 90.44 311 THR A CA 1
ATOM 2542 C C . THR A 1 311 ? -1.041 7.541 38.824 1.00 90.44 311 THR A C 1
ATOM 2544 O O . THR A 1 311 ? -2.228 7.331 39.070 1.00 90.44 311 THR A O 1
ATOM 2547 N N . LEU A 1 312 ? -0.174 6.535 38.677 1.00 89.50 312 LEU A N 1
ATOM 2548 C CA . LEU A 1 312 ? -0.547 5.129 38.768 1.00 89.50 312 LEU A CA 1
ATOM 2549 C C . LEU A 1 312 ? -0.919 4.728 40.206 1.00 89.50 312 LEU A C 1
ATOM 2551 O O . LEU A 1 312 ? -1.881 3.987 40.413 1.00 89.50 312 LEU A O 1
ATOM 2555 N N . MET A 1 313 ? -0.207 5.268 41.199 1.00 88.88 313 MET A N 1
ATOM 2556 C CA . MET A 1 313 ? -0.523 5.105 42.622 1.00 88.88 313 MET A CA 1
ATOM 2557 C C . MET A 1 313 ? -1.835 5.799 43.007 1.00 88.88 313 MET A C 1
ATOM 2559 O O . MET A 1 313 ? -2.627 5.239 43.767 1.00 88.88 313 MET A O 1
ATOM 2563 N N . GLU A 1 314 ? -2.109 6.990 42.470 1.00 91.25 314 GLU A N 1
ATOM 2564 C CA . GLU A 1 314 ? -3.388 7.678 42.685 1.00 91.25 314 GLU A CA 1
ATOM 2565 C C . GLU A 1 314 ? -4.560 6.889 42.099 1.00 91.25 314 GLU A C 1
ATOM 2567 O O . GLU A 1 314 ? -5.555 6.656 42.792 1.00 91.25 314 GLU A O 1
ATOM 2572 N N . LYS A 1 315 ? -4.414 6.390 40.863 1.00 91.25 315 LYS A N 1
ATOM 2573 C CA . LYS A 1 315 ? -5.398 5.493 40.241 1.00 91.25 315 LYS A CA 1
ATOM 2574 C C . LYS A 1 315 ? -5.620 4.237 41.087 1.00 91.25 315 LYS A C 1
ATOM 2576 O O . LYS A 1 315 ? -6.763 3.829 41.273 1.00 91.25 315 LYS A O 1
ATOM 2581 N N . HIS A 1 316 ? -4.561 3.657 41.657 1.00 92.62 316 HIS A N 1
ATOM 2582 C CA . HIS A 1 316 ? -4.659 2.477 42.527 1.00 92.62 316 HIS A CA 1
ATOM 2583 C C . HIS A 1 316 ? -5.417 2.768 43.821 1.00 92.62 316 HIS A C 1
ATOM 2585 O O . HIS A 1 316 ? -6.299 2.002 44.210 1.00 92.62 316 HIS A O 1
ATOM 2591 N N . LYS A 1 317 ? -5.161 3.923 44.442 1.00 94.50 317 LYS A N 1
ATOM 2592 C CA . LYS A 1 317 ? -5.887 4.373 45.635 1.00 94.50 317 LYS A CA 1
ATOM 2593 C C . LYS A 1 317 ? -7.377 4.588 45.358 1.00 94.50 317 LYS A C 1
ATOM 2595 O O . LYS A 1 317 ? -8.203 4.179 46.176 1.00 94.50 317 LYS A O 1
ATOM 2600 N N . LEU A 1 318 ? -7.721 5.212 44.229 1.00 95.19 318 LEU A N 1
ATOM 2601 C CA . LEU A 1 318 ? -9.115 5.409 43.814 1.00 95.19 318 LEU A CA 1
ATOM 2602 C C . LEU A 1 318 ? -9.815 4.068 43.574 1.00 95.19 318 LEU A C 1
ATOM 2604 O O . LEU A 1 318 ? -10.900 3.837 44.100 1.00 95.19 318 LEU A O 1
ATOM 2608 N N . LEU A 1 319 ? -9.147 3.142 42.887 1.00 94.25 319 LEU A N 1
ATOM 2609 C CA . LEU A 1 319 ? -9.677 1.810 42.614 1.00 94.25 319 LEU A CA 1
ATOM 2610 C C . LEU A 1 319 ? -9.949 1.006 43.902 1.00 94.25 319 LEU A C 1
ATOM 2612 O O . LEU A 1 319 ? -10.982 0.347 44.021 1.00 94.25 319 LEU A O 1
ATOM 2616 N N . ILE A 1 320 ? -9.063 1.096 44.903 1.00 94.44 320 ILE A N 1
ATOM 2617 C CA . ILE A 1 320 ? -9.279 0.485 46.228 1.00 94.44 320 ILE A CA 1
ATOM 2618 C C . ILE A 1 320 ? -10.481 1.116 46.941 1.00 94.44 320 ILE A C 1
ATOM 2620 O O . ILE A 1 320 ? -11.263 0.409 47.586 1.00 94.44 320 ILE A O 1
ATOM 2624 N N . ALA A 1 321 ? -10.644 2.439 46.848 1.00 95.38 321 ALA A N 1
ATOM 2625 C CA . ALA A 1 321 ? -11.791 3.125 47.434 1.00 95.38 321 ALA A CA 1
ATOM 2626 C C . ALA A 1 321 ? -13.109 2.664 46.785 1.00 95.38 321 ALA A C 1
ATOM 2628 O O . ALA A 1 321 ? -14.074 2.380 47.504 1.00 95.38 321 ALA A O 1
ATOM 2629 N N . ASP A 1 322 ? -13.121 2.500 45.461 1.00 93.56 322 ASP A N 1
ATOM 2630 C CA . ASP A 1 322 ? -14.269 1.997 44.705 1.00 93.56 322 ASP A CA 1
ATOM 2631 C C . ASP A 1 322 ? -14.584 0.534 45.031 1.00 93.56 322 ASP A C 1
ATOM 2633 O O . ASP A 1 322 ? -15.754 0.182 45.210 1.00 93.56 322 ASP A O 1
ATOM 2637 N N . LEU A 1 323 ? -13.567 -0.321 45.183 1.00 94.75 323 LEU A N 1
ATOM 2638 C CA . LEU A 1 323 ? -13.745 -1.697 45.656 1.00 94.75 323 LEU A CA 1
ATOM 2639 C C . LEU A 1 323 ? -14.414 -1.721 47.030 1.00 94.75 323 LEU A C 1
ATOM 2641 O O . LEU A 1 323 ? -15.466 -2.342 47.195 1.00 94.75 323 LEU A O 1
ATOM 2645 N N . LYS A 1 324 ? -13.880 -0.959 47.990 1.00 94.69 324 LYS A N 1
ATOM 2646 C CA . LYS A 1 324 ? -14.445 -0.861 49.341 1.00 94.69 324 LYS A CA 1
ATOM 2647 C C . LYS A 1 324 ? -15.880 -0.328 49.321 1.00 94.69 324 LYS A C 1
ATOM 2649 O O . LYS A 1 324 ? -16.725 -0.784 50.094 1.00 94.69 324 LYS A O 1
ATOM 2654 N N . HIS A 1 325 ? -16.183 0.637 48.453 1.00 94.94 325 HIS A N 1
ATOM 2655 C CA . HIS A 1 325 ? -17.536 1.166 48.302 1.00 94.94 325 HIS A CA 1
ATOM 2656 C C . HIS A 1 325 ? -18.511 0.098 47.783 1.00 94.94 325 HIS A C 1
ATOM 2658 O O . HIS A 1 325 ? -19.581 -0.098 48.368 1.00 94.94 325 HIS A O 1
ATOM 2664 N N . ASN A 1 326 ? -18.131 -0.629 46.729 1.00 91.75 326 ASN A N 1
ATOM 2665 C CA . ASN A 1 326 ? -18.963 -1.672 46.131 1.00 91.75 326 ASN A CA 1
ATOM 2666 C C . ASN A 1 326 ? -19.145 -2.882 47.061 1.00 91.75 326 ASN A C 1
ATOM 2668 O O . ASN A 1 326 ? -20.260 -3.392 47.174 1.00 91.75 326 ASN A O 1
ATOM 2672 N N . GLU A 1 327 ? -18.108 -3.294 47.792 1.00 93.06 327 GLU A N 1
ATOM 2673 C CA . GLU A 1 327 ? -18.196 -4.348 48.812 1.00 93.06 327 GLU A CA 1
ATOM 2674 C C . GLU A 1 327 ? -19.139 -3.958 49.956 1.00 93.06 327 GLU A C 1
ATOM 2676 O O . GLU A 1 327 ? -19.998 -4.742 50.364 1.00 93.06 327 GLU A O 1
ATOM 2681 N N . ASN A 1 328 ? -19.056 -2.714 50.437 1.00 92.94 328 ASN A N 1
ATOM 2682 C CA . ASN A 1 328 ? -19.975 -2.208 51.456 1.00 92.94 328 ASN A CA 1
ATOM 2683 C C . ASN A 1 328 ? -21.422 -2.169 50.955 1.00 92.94 328 ASN A C 1
ATOM 2685 O O . ASN A 1 328 ? -22.342 -2.518 51.700 1.00 92.94 328 ASN A O 1
ATOM 2689 N N . LYS A 1 329 ? -21.640 -1.773 49.696 1.00 90.88 329 LYS A N 1
ATOM 2690 C CA . LYS A 1 329 ? -22.966 -1.780 49.068 1.00 90.88 329 LYS A CA 1
ATOM 2691 C C . LYS A 1 329 ? -23.511 -3.204 48.929 1.00 90.88 329 LYS A C 1
ATOM 2693 O O . LYS A 1 329 ? -24.663 -3.443 49.287 1.00 90.88 329 LYS A O 1
ATOM 2698 N N . LEU A 1 330 ? -22.678 -4.158 48.512 1.00 88.69 330 LEU A N 1
ATOM 2699 C CA . LEU A 1 330 ? -23.027 -5.578 48.440 1.00 88.69 330 LEU A CA 1
ATOM 2700 C C . LEU A 1 330 ? -23.393 -6.142 49.822 1.00 88.69 330 LEU A C 1
ATOM 2702 O O . LEU A 1 330 ? -24.404 -6.826 49.957 1.00 88.69 330 LEU A O 1
ATOM 2706 N N . ASN A 1 331 ? -22.619 -5.814 50.858 1.00 88.19 331 ASN A N 1
ATOM 2707 C CA . ASN A 1 331 ? -22.892 -6.249 52.228 1.00 88.19 331 ASN A CA 1
ATOM 2708 C C . ASN A 1 331 ? -24.196 -5.661 52.780 1.00 88.19 331 ASN A C 1
ATOM 2710 O O . ASN A 1 331 ? -24.923 -6.360 53.482 1.00 88.19 331 ASN A O 1
ATOM 2714 N N . ARG A 1 332 ? -24.530 -4.406 52.450 1.00 86.88 332 ARG A N 1
ATOM 2715 C CA . ARG A 1 332 ? -25.824 -3.798 52.812 1.00 86.88 332 ARG A CA 1
ATOM 2716 C C . ARG A 1 332 ? -26.993 -4.514 52.136 1.00 86.88 332 ARG A C 1
ATOM 2718 O O . ARG A 1 332 ? -27.956 -4.853 52.814 1.00 86.88 332 ARG A O 1
ATOM 2725 N N . LEU A 1 333 ? -26.886 -4.792 50.838 1.00 83.88 333 LEU A N 1
ATOM 2726 C CA . LEU A 1 333 ? -27.928 -5.510 50.100 1.00 83.88 333 LEU A CA 1
ATOM 2727 C C . LEU A 1 333 ? -28.089 -6.950 50.597 1.00 83.88 333 LEU A C 1
ATOM 2729 O O . LEU A 1 333 ? -29.210 -7.383 50.841 1.00 83.88 333 LEU A O 1
ATOM 2733 N N . ASN A 1 334 ? -26.989 -7.665 50.848 1.00 83.44 334 ASN A N 1
ATOM 2734 C CA . ASN A 1 334 ? -27.046 -9.009 51.426 1.00 83.44 334 ASN A CA 1
ATOM 2735 C C . ASN A 1 334 ? -27.688 -9.004 52.820 1.00 83.44 334 ASN A C 1
ATOM 2737 O O . ASN A 1 334 ? -28.509 -9.871 53.091 1.00 83.44 334 ASN A O 1
ATOM 2741 N N . LYS A 1 335 ? -27.371 -8.021 53.679 1.00 81.19 335 LYS A N 1
ATOM 2742 C CA . LYS A 1 335 ? -27.999 -7.881 55.005 1.00 81.19 335 LYS A CA 1
ATOM 2743 C C . LYS A 1 335 ? -29.507 -7.665 54.913 1.00 81.19 335 LYS A C 1
ATOM 2745 O O . LYS A 1 335 ? -30.244 -8.256 55.694 1.00 81.19 335 LYS A O 1
ATOM 2750 N N . ASN A 1 336 ? -29.961 -6.850 53.964 1.00 75.88 336 ASN A N 1
ATOM 2751 C CA . ASN A 1 336 ? -31.387 -6.616 53.747 1.00 75.88 336 ASN A CA 1
ATOM 2752 C C . ASN A 1 336 ? -32.093 -7.891 53.262 1.00 75.88 336 ASN A C 1
ATOM 2754 O O . ASN A 1 336 ? -33.152 -8.219 53.780 1.00 75.88 336 ASN A O 1
ATOM 2758 N N . VAL A 1 337 ? -31.463 -8.660 52.365 1.00 70.94 337 VAL A N 1
ATOM 2759 C CA . VAL A 1 337 ? -31.984 -9.962 51.912 1.00 70.94 337 VAL A CA 1
ATOM 2760 C C . VAL A 1 337 ? -32.022 -10.988 53.050 1.00 70.94 337 VAL A C 1
ATOM 2762 O O . VAL A 1 337 ? -32.987 -11.731 53.165 1.00 70.94 337 VAL A O 1
ATOM 2765 N N . THR A 1 338 ? -31.006 -11.045 53.918 1.00 64.62 338 THR A N 1
ATOM 2766 C CA . THR A 1 338 ? -31.003 -11.983 55.057 1.00 64.62 338 THR A CA 1
ATOM 2767 C C . THR A 1 338 ? -31.974 -11.581 56.162 1.00 64.62 338 THR A C 1
ATOM 2769 O O . THR A 1 338 ? -32.508 -12.454 56.834 1.00 64.62 338 THR A O 1
ATOM 2772 N N . LYS A 1 339 ? -32.225 -10.278 56.348 1.00 62.56 339 LYS A N 1
ATOM 2773 C CA . LYS A 1 339 ? -33.184 -9.764 57.336 1.00 62.56 339 LYS A CA 1
ATOM 2774 C C . LYS A 1 339 ? -34.637 -10.059 56.941 1.00 62.56 339 LYS A C 1
ATOM 2776 O O . LYS A 1 339 ? -35.467 -10.201 57.820 1.00 62.56 339 LYS A O 1
ATOM 2781 N N . GLU A 1 340 ? -34.924 -10.223 55.650 1.00 53.34 340 GLU A N 1
ATOM 2782 C CA . GLU A 1 340 ? -36.220 -10.731 55.165 1.00 53.34 340 GLU A CA 1
ATOM 2783 C C . GLU A 1 340 ? -36.403 -12.249 55.408 1.00 53.34 340 GLU A C 1
ATOM 2785 O O . GLU A 1 340 ? -37.524 -12.736 55.355 1.00 53.34 340 GLU A O 1
ATOM 2790 N N . TYR A 1 341 ? -35.334 -13.005 55.702 1.00 51.38 341 TYR A N 1
ATOM 2791 C CA . TYR A 1 341 ? -35.388 -14.457 55.967 1.00 51.38 341 TYR A CA 1
ATOM 2792 C C . TYR A 1 341 ? -35.180 -14.838 57.444 1.00 51.38 341 TYR A C 1
ATOM 2794 O O . TYR A 1 341 ? -35.274 -16.017 57.786 1.00 51.38 341 TYR A O 1
ATOM 2802 N N . GLY A 1 342 ? -34.870 -13.873 58.313 1.00 46.25 342 GLY A N 1
ATOM 2803 C CA . GLY A 1 342 ? -34.564 -14.102 59.723 1.00 46.25 342 GLY A CA 1
ATOM 2804 C C . GLY A 1 342 ? -35.524 -13.364 60.651 1.00 46.25 342 GLY A C 1
ATOM 2805 O O . GLY A 1 342 ? -35.362 -12.164 60.837 1.00 46.25 342 GLY A O 1
ATOM 2806 N N . GLU A 1 343 ? -36.442 -14.139 61.241 1.00 47.50 343 GLU A N 1
ATOM 2807 C CA . GLU A 1 343 ? -37.299 -13.858 62.410 1.00 47.50 343 GLU A CA 1
ATOM 2808 C C . GLU A 1 343 ? -38.263 -12.658 62.336 1.00 47.50 343 GLU A C 1
ATOM 2810 O O . GLU A 1 343 ? -37.871 -11.540 62.655 1.00 47.50 343 GLU A O 1
ATOM 2815 N N . THR A 1 344 ? -39.563 -12.927 62.125 1.00 37.59 344 THR A N 1
ATOM 2816 C CA . THR A 1 344 ? -40.630 -12.384 62.993 1.00 37.59 344 THR A CA 1
ATOM 2817 C C . THR A 1 344 ? -41.776 -13.385 63.181 1.00 37.59 344 THR A C 1
ATOM 2819 O O . THR A 1 344 ? -42.092 -14.190 62.307 1.00 37.59 344 THR A O 1
ATOM 2822 N N . ASN A 1 345 ? -42.327 -13.344 64.395 1.00 46.81 345 ASN A N 1
ATOM 2823 C CA . ASN A 1 345 ? -43.482 -14.079 64.899 1.00 46.81 345 ASN A CA 1
ATOM 2824 C C . ASN A 1 345 ? -44.741 -13.884 64.032 1.00 46.81 345 ASN A C 1
ATOM 2826 O O . ASN A 1 345 ? -44.873 -12.880 63.338 1.00 46.81 345 ASN A O 1
ATOM 2830 N N . ASP A 1 346 ? -45.681 -14.823 64.150 1.00 46.88 346 ASP A N 1
ATOM 2831 C CA . ASP A 1 346 ? -46.893 -15.036 63.336 1.00 46.88 346 ASP A CA 1
ATOM 2832 C C . ASP A 1 346 ? -47.925 -13.874 63.237 1.00 46.88 346 ASP A C 1
ATOM 2834 O O . ASP A 1 346 ? -49.050 -14.094 62.788 1.00 46.88 346 ASP A O 1
ATOM 2838 N N . GLU A 1 347 ? -47.593 -12.631 63.604 1.00 43.62 347 GLU A N 1
ATOM 2839 C CA . GLU A 1 347 ? -48.525 -11.485 63.592 1.00 43.62 347 GLU A CA 1
ATOM 2840 C C . GLU A 1 347 ? -48.350 -10.510 62.400 1.00 43.62 347 GLU A C 1
ATOM 2842 O O . GLU A 1 347 ? -49.250 -9.714 62.135 1.00 43.62 347 GLU A O 1
ATOM 2847 N N . ASP A 1 348 ? -47.288 -10.619 61.589 1.00 54.62 348 ASP A N 1
ATOM 2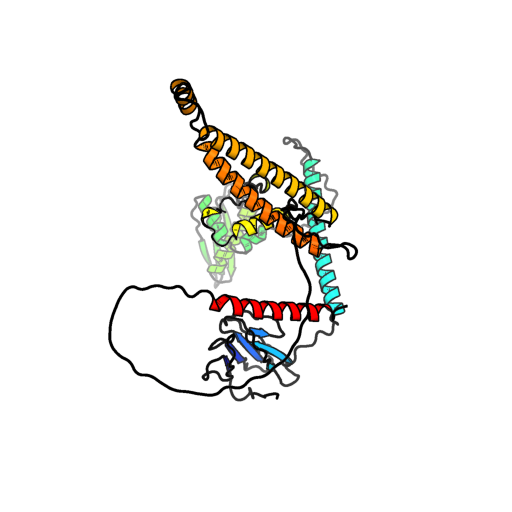848 C CA . ASP A 1 348 ? -46.981 -9.667 60.493 1.00 54.62 348 ASP A CA 1
ATOM 2849 C C . ASP A 1 348 ? -47.486 -10.088 59.090 1.00 54.62 348 ASP A C 1
ATOM 2851 O O . ASP A 1 348 ? -47.011 -9.601 58.060 1.00 54.62 348 ASP A O 1
ATOM 2855 N N . SER A 1 349 ? -48.457 -11.000 58.986 1.00 70.38 349 SER A N 1
ATOM 2856 C CA . SER A 1 349 ? -48.837 -11.595 57.687 1.00 70.38 349 SER A CA 1
ATOM 2857 C C . SER A 1 349 ? -49.446 -10.588 56.688 1.00 70.38 349 SER A C 1
ATOM 2859 O O . SER A 1 349 ? -49.235 -10.695 55.477 1.00 70.38 349 SER A O 1
ATOM 2861 N N . LEU A 1 350 ? -50.153 -9.561 57.174 1.00 64.81 350 LEU A N 1
ATOM 2862 C CA . LEU A 1 350 ? -50.793 -8.552 56.317 1.00 64.81 350 LEU A CA 1
ATOM 2863 C C . LEU A 1 350 ? -49.814 -7.443 55.887 1.00 64.81 350 LEU A C 1
ATOM 2865 O O . LEU A 1 350 ? -49.835 -7.012 54.734 1.00 64.81 350 LEU A O 1
ATOM 2869 N N . GLU A 1 351 ? -48.909 -7.039 56.782 1.00 62.78 351 GLU A N 1
ATOM 2870 C CA . GLU A 1 351 ? -47.832 -6.080 56.501 1.00 62.78 351 GLU A CA 1
ATOM 2871 C C . GLU A 1 351 ? -46.782 -6.698 55.558 1.00 62.78 351 GLU A C 1
ATOM 2873 O O . GLU A 1 351 ? -46.335 -6.026 54.628 1.00 62.78 351 GLU A O 1
ATOM 2878 N N . SER A 1 352 ? -46.455 -7.992 55.705 1.00 70.00 352 SER A N 1
ATOM 2879 C CA . SER A 1 352 ? -45.613 -8.748 54.759 1.00 70.00 352 SER A CA 1
ATOM 2880 C C . SER A 1 352 ? -46.233 -8.771 53.365 1.00 70.00 352 SER A C 1
ATOM 2882 O O . SER A 1 352 ? -45.561 -8.463 52.388 1.00 70.00 352 SER A O 1
ATOM 2884 N N . TYR A 1 353 ? -47.538 -9.027 53.260 1.00 70.19 353 TYR A N 1
ATOM 2885 C CA . TYR A 1 353 ? -48.235 -9.041 51.975 1.00 70.19 353 TYR A CA 1
ATOM 2886 C C . TYR A 1 353 ? -48.296 -7.651 51.313 1.00 70.19 353 TYR A C 1
ATOM 2888 O O . TYR A 1 353 ? -48.080 -7.515 50.107 1.00 70.19 353 TYR A O 1
ATOM 2896 N N . MET A 1 354 ? -48.528 -6.588 52.091 1.00 71.44 354 MET A N 1
ATOM 2897 C CA . MET A 1 354 ? -48.486 -5.212 51.579 1.00 71.44 354 MET A CA 1
ATOM 2898 C C . MET A 1 354 ? -47.059 -4.768 51.215 1.00 71.44 354 MET A C 1
ATOM 2900 O O . MET A 1 354 ? -46.872 -4.021 50.251 1.00 71.44 354 MET A O 1
ATOM 2904 N N . SER A 1 355 ? -46.049 -5.269 51.930 1.00 65.31 355 SER A N 1
ATOM 2905 C CA . SER A 1 355 ? -44.628 -5.064 51.632 1.00 65.31 355 SER A CA 1
ATOM 2906 C C . SER A 1 355 ? -44.186 -5.813 50.381 1.00 65.31 355 SER A C 1
ATOM 2908 O O . SER A 1 355 ? -43.455 -5.242 49.580 1.00 65.31 355 SER A O 1
ATOM 2910 N N . ASP A 1 356 ? -44.660 -7.038 50.168 1.00 59.09 356 ASP A N 1
ATOM 2911 C CA . ASP A 1 356 ? -44.369 -7.873 48.998 1.00 59.09 356 ASP A CA 1
ATOM 2912 C C . ASP A 1 356 ? -45.012 -7.312 47.726 1.00 59.09 356 ASP A C 1
ATOM 2914 O O . ASP A 1 356 ? -44.400 -7.313 46.658 1.00 59.09 356 ASP A O 1
ATOM 2918 N N . LEU A 1 357 ? -46.204 -6.719 47.843 1.00 61.06 357 LEU A N 1
ATOM 2919 C CA . LEU A 1 357 ? -46.819 -5.955 46.755 1.00 61.06 357 LEU A CA 1
ATOM 2920 C C . LEU A 1 357 ? -46.068 -4.646 46.461 1.00 61.06 357 LEU A C 1
ATOM 2922 O O . LEU A 1 357 ? -46.023 -4.207 45.310 1.00 61.06 357 LEU A O 1
ATOM 2926 N N . ARG A 1 358 ? -45.444 -4.032 47.476 1.00 64.19 358 ARG A N 1
ATOM 2927 C CA . ARG A 1 358 ? -44.589 -2.840 47.320 1.00 64.19 358 ARG A CA 1
ATOM 2928 C C . ARG A 1 358 ? -43.183 -3.191 46.808 1.00 64.19 358 ARG A C 1
ATOM 2930 O O . ARG A 1 358 ? -42.557 -2.374 46.136 1.00 64.19 358 ARG A O 1
ATOM 2937 N N . ASN A 1 359 ? -42.714 -4.409 47.078 1.00 57.06 359 ASN A N 1
ATOM 2938 C CA . ASN A 1 359 ? -41.404 -4.956 46.744 1.00 57.06 359 ASN A CA 1
ATOM 2939 C C . ASN A 1 359 ? -41.491 -5.968 45.589 1.00 57.06 359 ASN A C 1
ATOM 2941 O O . ASN A 1 359 ? -41.130 -7.134 45.737 1.00 57.06 359 ASN A O 1
ATOM 2945 N N . TYR A 1 360 ? -41.787 -5.502 44.374 1.00 53.69 360 TYR A N 1
ATOM 2946 C CA . TYR A 1 360 ? -41.406 -6.197 43.128 1.00 53.69 360 TYR A CA 1
ATOM 2947 C C . TYR A 1 360 ? -39.850 -6.246 42.957 1.00 53.69 360 TYR A C 1
ATOM 2949 O O . TYR A 1 360 ? -39.293 -5.980 41.892 1.00 53.69 360 TYR A O 1
ATOM 2957 N N . LYS A 1 361 ? -39.113 -6.590 44.028 1.00 55.28 361 LYS A N 1
ATOM 2958 C CA . LYS A 1 361 ? -37.651 -6.636 44.237 1.00 55.28 361 LYS A CA 1
ATOM 2959 C C . LYS A 1 361 ? -36.976 -7.828 43.540 1.00 55.28 361 LYS A C 1
ATOM 2961 O O . LYS A 1 361 ? -36.060 -8.467 44.055 1.00 55.28 361 LYS A O 1
ATOM 2966 N N . THR A 1 362 ? -37.355 -8.124 42.302 1.00 54.38 362 THR A N 1
ATOM 2967 C CA . THR A 1 362 ? -36.470 -8.914 41.421 1.00 54.38 362 THR A CA 1
ATOM 2968 C C . THR A 1 362 ? -35.208 -8.122 41.044 1.00 54.38 362 THR A C 1
ATOM 2970 O O . THR A 1 362 ? -34.193 -8.705 40.655 1.00 54.38 362 THR A O 1
ATOM 2973 N N . VAL A 1 363 ? -35.248 -6.801 41.250 1.00 57.81 363 VAL A N 1
ATOM 2974 C CA . VAL A 1 363 ? -34.165 -5.846 41.010 1.00 57.81 363 VAL A CA 1
ATOM 2975 C C . VAL A 1 363 ? -32.974 -6.070 41.954 1.00 57.81 363 VAL A C 1
ATOM 2977 O O . VAL A 1 363 ? -31.850 -6.139 41.468 1.00 57.81 363 VAL A O 1
ATOM 2980 N N . ASP A 1 364 ? -33.183 -6.344 43.248 1.00 68.81 364 ASP A N 1
ATOM 2981 C CA . ASP A 1 364 ? -32.083 -6.493 44.225 1.00 68.81 364 ASP A CA 1
ATOM 2982 C C . ASP A 1 364 ? -31.182 -7.704 43.934 1.00 68.81 364 ASP A C 1
ATOM 2984 O O . ASP A 1 364 ? -29.956 -7.624 44.024 1.00 68.81 364 ASP A O 1
ATOM 2988 N N . LYS A 1 365 ? -31.754 -8.837 43.500 1.00 79.00 365 LYS A N 1
ATOM 2989 C CA . LYS A 1 365 ? -30.965 -10.024 43.109 1.00 79.00 365 LYS A CA 1
ATOM 2990 C C . LYS A 1 365 ? -30.141 -9.769 41.843 1.00 79.00 365 LYS A C 1
ATOM 2992 O O . LYS A 1 365 ? -29.026 -10.283 41.722 1.00 79.00 365 LYS A O 1
ATOM 2997 N N . ILE A 1 366 ? -30.679 -8.998 40.897 1.00 83.94 366 ILE A N 1
ATOM 2998 C CA . ILE A 1 366 ? -29.969 -8.592 39.677 1.00 83.94 366 ILE A CA 1
ATOM 2999 C C . ILE A 1 366 ? -28.868 -7.584 40.030 1.00 83.94 366 ILE A C 1
ATOM 3001 O O . ILE A 1 366 ? -27.750 -7.712 39.533 1.00 83.94 366 ILE A O 1
ATOM 3005 N N . GLU A 1 367 ? -29.133 -6.639 40.929 1.00 84.81 367 GLU A N 1
ATOM 3006 C CA . GLU A 1 367 ? -28.153 -5.670 41.422 1.00 84.81 367 GLU A CA 1
ATOM 3007 C C . GLU A 1 367 ? -27.012 -6.330 42.193 1.00 84.81 367 GLU A C 1
ATOM 3009 O O . GLU A 1 367 ? -25.853 -6.016 41.940 1.00 84.81 367 GLU A O 1
ATOM 3014 N N . ILE A 1 368 ? -27.301 -7.312 43.048 1.00 86.94 368 ILE A N 1
ATOM 3015 C CA . ILE A 1 368 ? -26.282 -8.122 43.729 1.00 86.94 368 ILE A CA 1
ATOM 3016 C C . ILE A 1 368 ? -25.383 -8.826 42.705 1.00 86.94 368 ILE A C 1
ATOM 3018 O O . ILE A 1 368 ? -24.161 -8.839 42.860 1.00 86.94 368 ILE A O 1
ATOM 3022 N N . LYS A 1 369 ? -25.956 -9.397 41.636 1.00 89.12 369 LYS A N 1
ATOM 3023 C CA . LYS A 1 369 ? -25.171 -10.020 40.557 1.00 89.12 369 LYS A CA 1
ATOM 3024 C C . LYS A 1 369 ? -24.326 -8.990 39.801 1.00 89.12 369 LYS A C 1
ATOM 3026 O O . LYS A 1 369 ? -23.146 -9.244 39.581 1.00 89.12 369 LYS A O 1
ATOM 3031 N N . ARG A 1 370 ? -24.886 -7.824 39.459 1.00 91.69 370 ARG A N 1
ATOM 3032 C CA . ARG A 1 370 ? -24.159 -6.721 38.800 1.00 91.69 370 ARG A CA 1
ATOM 3033 C C . ARG A 1 370 ? -23.010 -6.199 39.665 1.00 91.69 370 ARG A C 1
ATOM 3035 O O . ARG A 1 370 ? -21.910 -6.028 39.157 1.00 91.69 370 ARG A O 1
ATOM 3042 N N . LEU A 1 371 ? -23.231 -6.018 40.967 1.00 91.31 371 LEU A N 1
ATOM 3043 C CA . LEU A 1 371 ? -22.202 -5.592 41.919 1.00 91.31 371 LEU A CA 1
ATOM 3044 C C . LEU A 1 371 ? -21.088 -6.629 42.055 1.00 91.31 371 LEU A C 1
ATOM 3046 O O . LEU A 1 371 ? -19.922 -6.257 42.052 1.00 91.31 371 LEU A O 1
ATOM 3050 N N . LYS A 1 372 ? -21.418 -7.926 42.108 1.00 92.25 372 LYS A N 1
ATOM 3051 C CA . LYS A 1 372 ? -20.409 -9.000 42.112 1.00 92.25 372 LYS A CA 1
ATOM 3052 C C . LYS A 1 372 ? -19.560 -9.003 40.837 1.00 92.25 372 LYS A C 1
ATOM 3054 O O . LYS A 1 372 ? -18.348 -9.161 40.930 1.00 92.25 372 LYS A O 1
ATOM 3059 N N . ILE A 1 373 ? -20.177 -8.800 39.669 1.00 94.19 373 ILE A N 1
ATOM 3060 C CA . ILE A 1 373 ? -19.451 -8.668 38.394 1.00 94.19 373 ILE A CA 1
ATOM 3061 C C . ILE A 1 373 ? -18.538 -7.440 38.437 1.00 94.19 373 ILE A C 1
ATOM 3063 O O . ILE A 1 373 ? -17.351 -7.563 38.149 1.00 94.19 373 ILE A O 1
ATOM 3067 N N . LYS A 1 374 ? -19.052 -6.288 38.887 1.00 93.81 374 LYS A N 1
ATOM 3068 C CA . LYS A 1 374 ? -18.268 -5.053 38.966 1.00 93.81 374 LYS A CA 1
ATOM 3069 C C . LYS A 1 374 ? -17.091 -5.155 39.940 1.00 93.81 374 LYS A C 1
ATOM 3071 O O . LYS A 1 374 ? -16.016 -4.650 39.642 1.00 93.81 374 LYS A O 1
ATOM 3076 N N . ILE A 1 375 ? -17.265 -5.833 41.076 1.00 94.50 375 ILE A N 1
ATOM 3077 C CA . ILE A 1 375 ? -16.175 -6.113 42.023 1.00 94.50 375 ILE A CA 1
ATOM 3078 C C . ILE A 1 375 ? -15.101 -6.981 41.361 1.00 94.50 375 ILE A C 1
ATOM 3080 O O . ILE A 1 375 ? -13.924 -6.666 41.487 1.00 94.50 375 ILE A O 1
ATOM 3084 N N . ASN A 1 376 ? -15.481 -8.024 40.617 1.00 95.12 376 ASN A N 1
ATOM 3085 C CA . ASN A 1 376 ? -14.520 -8.872 39.907 1.00 95.12 376 ASN A CA 1
ATOM 3086 C C . ASN A 1 376 ? -13.751 -8.090 38.821 1.00 95.12 376 ASN A C 1
ATOM 3088 O O . ASN A 1 376 ? -12.534 -8.205 38.715 1.00 95.12 376 ASN A O 1
ATOM 3092 N N . GLU A 1 377 ? -14.436 -7.238 38.052 1.00 95.06 377 GLU A N 1
ATOM 3093 C CA . GLU A 1 377 ? -13.790 -6.343 37.079 1.00 95.06 377 GLU A CA 1
ATOM 3094 C C . GLU A 1 377 ? -12.767 -5.415 37.748 1.00 95.06 377 GLU A C 1
ATOM 3096 O O . GLU A 1 377 ? -11.618 -5.350 37.310 1.00 95.06 377 GLU A O 1
ATOM 3101 N N . LEU A 1 378 ? -13.157 -4.758 38.845 1.00 93.75 378 LEU A N 1
ATOM 3102 C CA . LEU A 1 378 ? -12.276 -3.875 39.613 1.00 93.75 378 LEU A CA 1
ATOM 3103 C C . LEU A 1 378 ? -11.102 -4.638 40.254 1.00 93.75 378 LEU A C 1
ATOM 3105 O O . LEU A 1 378 ? -9.996 -4.114 40.309 1.00 93.75 378 LEU A O 1
ATOM 3109 N N . GLN A 1 379 ? -11.294 -5.886 40.695 1.00 93.69 379 GLN A N 1
ATOM 3110 C CA . GLN A 1 379 ? -10.210 -6.742 41.199 1.00 93.69 379 GLN A CA 1
ATOM 3111 C C . GLN A 1 379 ? -9.199 -7.089 40.097 1.00 93.69 379 GLN A C 1
ATOM 3113 O O . GLN A 1 379 ? -7.993 -7.029 40.320 1.00 93.69 379 GLN A O 1
ATOM 3118 N N . ILE A 1 380 ? -9.669 -7.403 38.887 1.00 94.38 380 ILE A N 1
ATOM 3119 C CA . ILE A 1 380 ? -8.793 -7.661 37.736 1.00 94.38 380 ILE A CA 1
ATOM 3120 C C . ILE A 1 380 ? -8.010 -6.396 37.354 1.00 94.38 380 ILE A C 1
ATOM 3122 O O . ILE A 1 380 ? -6.831 -6.480 36.998 1.00 94.38 380 ILE A O 1
ATOM 3126 N N . GLU A 1 381 ? -8.647 -5.225 37.401 1.00 92.75 381 GLU A N 1
ATOM 3127 C CA . GLU A 1 381 ? -7.984 -3.934 37.185 1.00 92.75 381 GLU A CA 1
ATOM 3128 C C . GLU A 1 381 ? -6.942 -3.636 38.272 1.00 92.75 381 GLU A C 1
ATOM 3130 O O . GLU A 1 381 ? -5.848 -3.183 37.939 1.00 92.75 381 GLU A O 1
ATOM 3135 N N . GLU A 1 382 ? -7.218 -3.981 39.533 1.00 92.69 382 GLU A N 1
ATOM 3136 C CA . GLU A 1 382 ? -6.284 -3.822 40.656 1.00 92.69 382 GLU A CA 1
ATOM 3137 C C . GLU A 1 382 ? -5.031 -4.659 40.438 1.00 92.69 382 GLU A C 1
ATOM 3139 O O . GLU A 1 382 ? -3.919 -4.133 40.490 1.00 92.69 382 GLU A O 1
ATOM 3144 N N . GLU A 1 383 ? -5.198 -5.938 40.095 1.00 92.38 383 GLU A N 1
ATOM 3145 C CA . GLU A 1 383 ? -4.072 -6.833 39.850 1.00 92.38 383 GLU A CA 1
ATOM 3146 C C . GLU A 1 383 ? -3.216 -6.366 38.669 1.00 92.38 383 GLU A C 1
ATOM 3148 O O . GLU A 1 383 ? -1.987 -6.490 38.700 1.00 92.38 383 GLU A O 1
ATOM 3153 N N . LYS A 1 384 ? -3.845 -5.838 37.612 1.00 92.19 384 LYS A N 1
ATOM 3154 C CA . LYS A 1 384 ? -3.134 -5.259 36.462 1.00 92.19 384 LYS A CA 1
ATOM 3155 C C . LYS A 1 384 ? -2.350 -4.023 36.881 1.00 92.19 384 LYS A C 1
ATOM 3157 O O . LYS A 1 384 ? -1.159 -3.944 36.593 1.00 92.19 384 LYS A O 1
ATOM 3162 N N . LEU A 1 385 ? -2.992 -3.091 37.579 1.00 90.56 385 LEU A N 1
ATOM 3163 C CA . LEU A 1 385 ? -2.370 -1.842 37.995 1.00 90.56 385 LEU A CA 1
ATOM 3164 C C . LEU A 1 385 ? -1.217 -2.098 38.966 1.00 90.56 385 LEU A C 1
ATOM 3166 O O . LEU A 1 385 ? -0.133 -1.556 38.788 1.00 90.56 385 LEU A O 1
ATOM 3170 N N . ARG A 1 386 ? -1.395 -3.024 39.910 1.00 88.94 386 ARG A N 1
ATOM 3171 C CA . ARG A 1 386 ? -0.351 -3.469 40.836 1.00 88.94 386 ARG A CA 1
ATOM 3172 C C . ARG A 1 386 ? 0.839 -4.109 40.117 1.00 88.94 386 ARG A C 1
ATOM 3174 O O . ARG A 1 386 ? 1.981 -3.832 40.476 1.00 88.94 386 ARG A O 1
ATOM 3181 N N . LYS A 1 387 ? 0.609 -4.922 39.077 1.00 89.88 387 LYS A N 1
ATOM 3182 C CA . LYS A 1 387 ? 1.694 -5.456 38.229 1.00 89.88 387 LYS A CA 1
ATOM 3183 C C . LYS A 1 387 ? 2.464 -4.332 37.533 1.00 89.88 387 LYS A C 1
ATOM 3185 O O . LYS A 1 387 ? 3.688 -4.387 37.506 1.00 89.88 387 LYS A O 1
ATOM 3190 N N . ILE A 1 388 ? 1.773 -3.314 37.017 1.00 90.12 388 ILE A N 1
ATOM 3191 C CA . ILE A 1 388 ? 2.413 -2.162 36.361 1.00 90.12 388 ILE A CA 1
ATOM 3192 C C . ILE A 1 388 ? 3.196 -1.327 37.387 1.00 90.12 388 ILE A C 1
ATOM 3194 O O . ILE A 1 388 ? 4.356 -1.019 37.146 1.00 90.12 388 ILE A O 1
ATOM 3198 N N . ILE A 1 389 ? 2.626 -1.044 38.562 1.00 88.81 389 ILE A N 1
ATOM 3199 C CA . ILE A 1 389 ? 3.307 -0.335 39.661 1.00 88.81 389 ILE A CA 1
ATOM 3200 C C . ILE A 1 389 ? 4.589 -1.072 40.066 1.00 88.81 389 ILE A C 1
ATOM 3202 O O . ILE A 1 389 ? 5.634 -0.445 40.213 1.00 88.81 389 ILE A O 1
ATOM 3206 N N . ASN A 1 390 ? 4.543 -2.403 40.181 1.00 85.81 390 ASN A N 1
ATOM 3207 C CA . ASN A 1 390 ? 5.720 -3.209 40.510 1.00 85.81 390 ASN A CA 1
ATOM 3208 C C . ASN A 1 390 ? 6.819 -3.138 39.437 1.00 85.81 390 ASN A C 1
ATOM 3210 O O . ASN A 1 390 ? 7.996 -3.202 39.786 1.00 85.81 390 ASN A O 1
ATOM 3214 N N . ILE A 1 391 ? 6.452 -2.999 38.158 1.00 87.19 391 ILE A N 1
ATOM 3215 C CA . ILE A 1 391 ? 7.400 -2.828 37.043 1.00 87.19 391 ILE A CA 1
ATOM 3216 C C . ILE A 1 391 ? 8.006 -1.419 37.052 1.00 87.19 391 ILE A C 1
ATOM 3218 O O . ILE A 1 391 ? 9.197 -1.263 36.805 1.00 87.19 391 ILE A O 1
ATOM 3222 N N . VAL A 1 392 ? 7.188 -0.403 37.335 1.00 82.88 392 VAL A N 1
ATOM 3223 C CA . VAL A 1 392 ? 7.564 1.019 37.262 1.00 82.88 392 VAL A CA 1
ATOM 3224 C C . VAL A 1 392 ? 8.241 1.511 38.553 1.00 82.88 392 VAL A C 1
ATOM 3226 O O . VAL A 1 392 ? 8.743 2.633 38.597 1.00 82.88 392 VAL A O 1
ATOM 3229 N N . ARG A 1 393 ? 8.291 0.696 39.618 1.00 72.50 393 ARG A N 1
ATOM 3230 C CA . ARG A 1 393 ? 8.829 1.135 40.911 1.00 72.50 393 ARG A CA 1
ATOM 3231 C C . ARG A 1 393 ? 10.293 1.607 40.784 1.00 72.50 393 ARG A C 1
ATOM 3233 O O . ARG A 1 393 ? 11.121 0.884 40.222 1.00 72.50 393 ARG A O 1
ATOM 3240 N N . PRO A 1 394 ? 10.663 2.754 41.378 1.00 71.56 394 PRO A N 1
ATOM 3241 C CA . PRO A 1 394 ? 12.068 3.101 41.569 1.00 71.56 394 PRO A CA 1
ATOM 3242 C C . PRO A 1 394 ? 12.724 2.108 42.549 1.00 71.56 394 PRO A C 1
ATOM 3244 O O . PRO A 1 394 ? 12.072 1.571 43.446 1.00 71.56 394 PRO A O 1
ATOM 3247 N N . THR A 1 395 ? 14.019 1.834 42.385 1.00 54.97 395 THR A N 1
ATOM 3248 C CA . THR A 1 395 ? 14.765 0.712 43.001 1.00 54.97 395 THR A CA 1
ATOM 3249 C C . THR A 1 395 ? 14.879 0.719 44.537 1.00 54.97 395 THR A C 1
ATOM 3251 O O . THR A 1 395 ? 15.536 -0.153 45.101 1.00 54.97 395 THR A O 1
ATOM 3254 N N . THR A 1 396 ? 14.218 1.638 45.240 1.00 57.34 396 THR A N 1
ATOM 3255 C CA . THR A 1 396 ? 14.419 1.930 46.668 1.00 57.34 396 THR A CA 1
ATOM 3256 C C . THR A 1 396 ? 13.298 1.481 47.623 1.00 57.34 396 THR A C 1
ATOM 3258 O O . THR A 1 396 ? 13.412 1.758 48.814 1.00 57.34 396 THR A O 1
ATOM 3261 N N . LEU A 1 397 ? 12.245 0.766 47.185 1.00 62.22 397 LEU A N 1
ATOM 3262 C CA . LEU A 1 397 ? 11.120 0.371 48.067 1.00 62.22 397 LEU A CA 1
ATOM 3263 C C . LEU A 1 397 ? 10.745 -1.131 48.019 1.00 62.22 397 LEU A C 1
ATOM 3265 O O . LEU A 1 397 ? 10.890 -1.762 46.967 1.00 62.22 397 LEU A O 1
ATOM 3269 N N . PRO A 1 398 ? 10.262 -1.719 49.142 1.00 67.69 398 PRO A N 1
ATOM 3270 C CA . PRO A 1 398 ? 9.826 -3.116 49.206 1.00 67.69 398 PRO A CA 1
ATOM 3271 C C . PRO A 1 398 ? 8.517 -3.364 48.440 1.00 67.69 398 PRO A C 1
ATOM 3273 O O . PRO A 1 398 ? 7.741 -2.454 48.162 1.00 67.69 398 PRO A O 1
ATOM 3276 N N . GLU A 1 399 ? 8.288 -4.628 48.083 1.00 63.19 399 GLU A N 1
ATOM 3277 C CA . GLU A 1 399 ? 7.169 -5.075 47.250 1.00 63.19 399 GLU A CA 1
ATOM 3278 C C . GLU A 1 399 ? 5.809 -4.919 47.950 1.00 63.19 399 GLU A C 1
ATOM 3280 O O . GLU A 1 399 ? 5.621 -5.368 49.083 1.00 63.19 399 GLU A O 1
ATOM 3285 N N . LEU A 1 400 ? 4.833 -4.332 47.247 1.00 56.19 400 LEU A N 1
ATOM 3286 C CA . LEU A 1 400 ? 3.437 -4.307 47.681 1.00 56.19 400 LEU A CA 1
ATOM 3287 C C . LEU A 1 400 ? 2.882 -5.732 47.616 1.00 56.19 400 LEU A C 1
ATOM 3289 O O . LEU A 1 400 ? 2.525 -6.237 46.546 1.00 56.19 400 LEU A O 1
ATOM 3293 N N . THR A 1 401 ? 2.824 -6.395 48.765 1.00 62.09 401 THR A N 1
ATOM 3294 C CA . THR A 1 401 ? 2.120 -7.667 48.958 1.00 62.09 401 THR A CA 1
ATOM 3295 C C . THR A 1 401 ? 0.654 -7.407 49.316 1.00 62.09 401 THR A C 1
ATOM 3297 O O . THR A 1 401 ? 0.294 -6.308 49.737 1.00 62.09 401 THR A O 1
ATOM 3300 N N . LYS A 1 402 ? -0.227 -8.390 49.070 1.00 68.69 402 LYS A N 1
ATOM 3301 C CA . LYS A 1 402 ? -1.666 -8.264 49.371 1.00 68.69 402 LYS A CA 1
ATOM 3302 C C . LYS A 1 402 ? -1.835 -7.871 50.848 1.00 68.69 402 LYS A C 1
ATOM 3304 O O . LYS A 1 402 ? -1.125 -8.454 51.670 1.00 68.69 402 LYS A O 1
ATOM 3309 N N . PRO A 1 403 ? -2.771 -6.975 51.212 1.00 49.47 403 PRO A N 1
ATOM 3310 C CA . PRO A 1 403 ? -3.145 -6.827 52.610 1.00 49.47 403 PRO A CA 1
ATOM 3311 C C . PRO A 1 403 ? -3.674 -8.184 53.090 1.00 49.47 403 PRO A C 1
ATOM 3313 O O . PRO A 1 403 ? -4.714 -8.660 52.636 1.00 49.47 403 PRO A O 1
ATOM 3316 N N . GLN A 1 404 ? -2.895 -8.850 53.940 1.00 42.78 404 GLN A N 1
ATOM 3317 C CA . GLN A 1 404 ? -3.325 -10.052 54.637 1.00 42.78 404 GLN A CA 1
ATOM 3318 C C . GLN A 1 404 ? -4.455 -9.629 55.574 1.00 42.78 404 GLN A C 1
ATOM 3320 O O . GLN A 1 404 ? -4.262 -8.794 56.455 1.00 42.78 404 GLN A O 1
ATOM 3325 N N . ILE A 1 405 ? -5.646 -10.176 55.354 1.00 43.44 405 ILE A N 1
ATOM 3326 C CA . ILE A 1 405 ? -6.715 -10.134 56.345 1.00 43.44 405 ILE A CA 1
ATOM 3327 C C . ILE A 1 405 ? -6.237 -11.034 57.485 1.00 43.44 405 ILE A C 1
ATOM 3329 O O . ILE A 1 405 ? -6.093 -12.242 57.305 1.00 43.44 405 ILE A O 1
ATOM 3333 N N . GLU A 1 406 ? -5.923 -10.431 58.629 1.00 32.84 406 GLU A N 1
ATOM 3334 C CA . GLU A 1 406 ? -5.541 -11.146 59.842 1.00 32.84 406 GLU A CA 1
ATOM 3335 C C . GLU A 1 406 ? -6.690 -12.064 60.285 1.00 32.84 406 GLU A C 1
ATOM 3337 O O . GLU A 1 406 ? -7.666 -11.627 60.893 1.00 32.84 406 GLU A O 1
ATOM 3342 N N . HIS A 1 407 ? -6.570 -13.359 60.000 1.00 33.84 407 HIS A N 1
ATOM 3343 C CA . HIS A 1 407 ? -7.253 -14.380 60.780 1.00 33.84 407 HIS A CA 1
ATOM 3344 C C . HIS A 1 407 ? -6.346 -14.733 61.953 1.00 33.84 407 HIS A C 1
ATOM 3346 O O . HIS A 1 407 ? -5.336 -15.421 61.817 1.00 33.84 407 HIS A O 1
ATOM 3352 N N . THR A 1 408 ? -6.697 -14.208 63.121 1.00 34.06 408 THR A N 1
ATOM 3353 C CA . THR A 1 408 ? -6.079 -14.576 64.386 1.00 34.06 408 THR A CA 1
ATOM 3354 C C . THR A 1 408 ? -6.419 -16.029 64.711 1.00 34.06 408 THR A C 1
ATOM 3356 O O . THR A 1 408 ? -7.571 -16.396 64.924 1.00 34.06 408 THR A O 1
ATOM 3359 N N . SER A 1 409 ? -5.404 -16.885 64.763 1.00 34.50 409 SER A N 1
ATOM 3360 C CA . SER A 1 409 ? -5.431 -18.156 65.492 1.00 34.50 409 SER A CA 1
ATOM 3361 C C . SER A 1 409 ? -3.995 -18.498 65.875 1.00 34.50 409 SER A C 1
ATOM 3363 O O . SER A 1 409 ? -3.158 -18.770 65.021 1.00 34.50 409 SER A O 1
ATOM 3365 N N . LYS A 1 410 ? -3.693 -18.381 67.169 1.00 33.53 410 LYS A N 1
ATOM 3366 C CA . LYS A 1 410 ? -2.407 -18.744 67.768 1.00 33.53 410 LYS A CA 1
ATOM 3367 C C . LYS A 1 410 ? -2.193 -20.271 67.751 1.00 33.53 410 LYS A C 1
ATOM 3369 O O . LYS A 1 410 ? -3.170 -21.012 67.793 1.00 33.53 410 LYS A O 1
ATOM 3374 N N . VAL A 1 411 ? -0.913 -20.641 67.899 1.00 32.31 411 VAL A N 1
ATOM 3375 C CA . VAL A 1 411 ? -0.338 -21.691 68.779 1.00 32.31 411 VAL A CA 1
ATOM 3376 C C . VAL A 1 411 ? 0.501 -22.769 68.046 1.00 32.31 411 VAL A C 1
ATOM 3378 O O . VAL A 1 411 ? -0.054 -23.585 67.325 1.00 32.31 411 VAL A O 1
ATOM 3381 N N . GLU A 1 412 ? 1.823 -22.727 68.334 1.00 32.16 412 GLU A N 1
ATOM 3382 C CA . GLU A 1 412 ? 2.838 -23.820 68.432 1.00 32.16 412 GLU A CA 1
ATOM 3383 C C . GLU A 1 412 ? 3.187 -24.626 67.148 1.00 32.16 412 GLU A C 1
ATOM 3385 O O . GLU A 1 412 ? 2.357 -24.820 66.280 1.00 32.16 412 GLU A O 1
ATOM 3390 N N . GLU A 1 413 ? 4.397 -25.131 66.864 1.00 29.77 413 GLU A N 1
ATOM 3391 C CA . GLU A 1 413 ? 5.659 -25.300 67.592 1.00 29.77 413 GLU A CA 1
ATOM 3392 C C . GLU A 1 413 ? 6.800 -25.694 66.607 1.00 29.77 413 GLU A C 1
ATOM 3394 O O . GLU A 1 413 ? 6.570 -26.319 65.576 1.00 29.77 413 GLU A O 1
ATOM 3399 N N . ALA A 1 414 ? 8.037 -25.343 66.979 1.00 30.09 414 ALA A N 1
ATOM 3400 C CA . ALA A 1 414 ? 9.314 -26.069 66.828 1.00 30.09 414 ALA A CA 1
ATOM 3401 C C . ALA A 1 414 ? 9.818 -26.703 65.489 1.00 30.09 414 ALA A C 1
ATOM 3403 O O . ALA A 1 414 ? 9.444 -27.792 65.076 1.00 30.09 414 ALA A O 1
ATOM 3404 N N . VAL A 1 415 ? 10.859 -26.056 64.935 1.00 30.11 415 VAL A N 1
ATOM 3405 C CA . VAL A 1 415 ? 12.227 -26.542 64.577 1.00 30.11 415 VAL A CA 1
ATOM 3406 C C . VAL A 1 415 ? 12.481 -28.043 64.258 1.00 30.11 415 VAL A C 1
ATOM 3408 O O . VAL A 1 415 ? 12.386 -28.880 65.150 1.00 30.11 415 VAL A O 1
ATOM 3411 N N . LYS A 1 416 ? 13.047 -28.333 63.060 1.00 30.77 416 LYS A N 1
ATOM 3412 C CA . LYS A 1 416 ? 14.338 -29.053 62.760 1.00 30.77 416 LYS A CA 1
ATOM 3413 C C . LYS A 1 416 ? 14.382 -29.520 61.282 1.00 30.77 416 LYS A C 1
ATOM 3415 O O . LYS A 1 416 ? 13.481 -30.203 60.828 1.00 30.77 416 LYS A O 1
ATOM 3420 N N . VAL A 1 417 ? 15.266 -28.977 60.434 1.00 30.17 417 VAL A N 1
ATOM 3421 C CA . VAL A 1 417 ? 16.624 -29.454 60.045 1.00 30.17 417 VAL A CA 1
ATOM 3422 C C . VAL A 1 417 ? 16.657 -30.747 59.187 1.00 30.17 417 VAL A C 1
ATOM 3424 O O . VAL A 1 417 ? 16.412 -31.842 59.673 1.00 30.17 417 VAL A O 1
ATOM 3427 N N . ASN A 1 418 ? 17.030 -30.542 57.911 1.00 28.98 418 ASN A N 1
ATOM 3428 C CA . ASN A 1 418 ? 17.588 -31.421 56.849 1.00 28.98 418 ASN A CA 1
ATOM 3429 C C . ASN A 1 418 ? 18.470 -32.613 57.318 1.00 28.98 418 ASN A C 1
ATOM 3431 O O . ASN A 1 418 ? 19.084 -32.461 58.374 1.00 28.98 418 ASN A O 1
ATOM 3435 N N . PRO A 1 419 ? 18.693 -33.715 56.532 1.00 41.88 419 PRO A N 1
ATOM 3436 C CA . PRO A 1 419 ? 19.387 -33.643 55.220 1.00 41.88 419 PRO A CA 1
ATOM 3437 C C . PRO A 1 419 ? 19.173 -34.753 54.134 1.00 41.88 419 PRO A C 1
ATOM 3439 O O . PRO A 1 419 ? 18.975 -35.924 54.410 1.00 41.88 419 PRO A O 1
ATOM 3442 N N . LYS A 1 420 ? 19.296 -34.325 52.862 1.00 28.39 420 LYS A N 1
ATOM 3443 C CA . LYS A 1 420 ? 20.133 -34.815 51.725 1.00 28.39 420 LYS A CA 1
ATOM 3444 C C . LYS A 1 420 ? 20.477 -36.323 51.472 1.00 28.39 420 LYS A C 1
ATOM 3446 O O . LYS A 1 420 ? 21.136 -36.949 52.288 1.00 28.39 420 LYS A O 1
ATOM 3451 N N . ILE A 1 421 ? 20.298 -36.703 50.181 1.00 30.28 421 ILE A N 1
ATOM 3452 C CA . ILE A 1 421 ? 21.182 -37.461 49.227 1.00 30.28 421 ILE A CA 1
ATOM 3453 C C . ILE A 1 421 ? 20.817 -38.917 48.796 1.00 30.28 421 ILE A C 1
ATOM 3455 O O . ILE A 1 421 ? 20.943 -39.865 49.556 1.00 30.28 421 ILE A O 1
ATOM 3459 N N . ASN A 1 422 ? 20.468 -39.016 47.496 1.00 27.81 422 ASN A N 1
ATOM 3460 C CA . ASN A 1 422 ? 20.816 -39.951 46.392 1.00 27.81 422 ASN A CA 1
ATOM 3461 C C . ASN A 1 422 ? 20.930 -41.484 46.595 1.00 27.81 422 ASN A C 1
ATOM 3463 O O . ASN A 1 422 ? 21.818 -41.940 47.302 1.00 27.81 422 ASN A O 1
ATOM 3467 N N . ASN A 1 423 ? 20.217 -42.294 45.786 1.00 28.92 423 ASN A N 1
ATOM 3468 C CA . ASN A 1 423 ? 20.660 -42.872 44.488 1.00 28.92 423 ASN A CA 1
ATOM 3469 C C . ASN A 1 423 ? 19.767 -44.059 44.020 1.00 28.92 423 ASN A C 1
ATOM 3471 O O . ASN A 1 423 ? 19.256 -44.837 44.816 1.00 28.92 423 ASN A O 1
ATOM 3475 N N . VAL A 1 424 ? 19.619 -44.164 42.696 1.00 30.53 424 VAL A N 1
ATOM 3476 C CA . VAL A 1 424 ? 18.946 -45.176 41.825 1.00 30.53 424 VAL A CA 1
ATOM 3477 C C . VAL A 1 424 ? 19.881 -46.429 41.703 1.00 30.53 424 VAL A C 1
ATOM 3479 O O . VAL A 1 424 ? 21.067 -46.208 41.967 1.00 30.53 424 VAL A O 1
ATOM 3482 N N . PRO A 1 425 ? 19.503 -47.700 41.333 1.00 39.06 425 PRO A N 1
ATOM 3483 C CA . PRO A 1 425 ? 18.675 -48.092 40.169 1.00 39.06 425 PRO A CA 1
ATOM 3484 C C . PRO A 1 425 ? 17.782 -49.370 40.217 1.00 39.06 425 PRO A C 1
ATOM 3486 O O . PRO A 1 425 ? 17.900 -50.242 41.068 1.00 39.06 425 PRO A O 1
ATOM 3489 N N . SER A 1 426 ? 16.885 -49.453 39.221 1.00 34.19 426 SER A N 1
ATOM 3490 C CA . SER A 1 426 ? 15.987 -50.562 38.807 1.00 34.19 426 SER A CA 1
ATOM 3491 C C . SER A 1 426 ? 16.711 -51.714 38.070 1.00 34.19 426 SER A C 1
ATOM 3493 O O . SER A 1 426 ? 17.859 -51.492 37.678 1.00 34.19 426 SER A O 1
ATOM 3495 N N . PRO A 1 427 ? 16.074 -52.882 37.765 1.00 41.34 427 PRO A N 1
ATOM 3496 C CA . PRO A 1 427 ? 15.445 -53.035 36.421 1.00 41.34 427 PRO A CA 1
ATOM 3497 C C . PRO A 1 427 ? 14.300 -54.103 36.229 1.00 41.34 427 PRO A C 1
ATOM 3499 O O . PRO A 1 427 ? 14.225 -55.075 36.969 1.00 41.34 427 PRO A O 1
ATOM 3502 N N . THR A 1 428 ? 13.481 -53.922 35.157 1.00 27.78 428 THR A N 1
ATOM 3503 C CA . THR A 1 428 ? 12.927 -54.905 34.143 1.00 27.78 428 THR A CA 1
ATOM 3504 C C . THR A 1 428 ? 12.105 -56.167 34.544 1.00 27.78 428 THR A C 1
ATOM 3506 O O . THR A 1 428 ? 12.468 -56.819 35.506 1.00 27.78 428 THR A O 1
ATOM 3509 N N . THR A 1 429 ? 11.101 -56.748 33.841 1.00 26.95 429 THR A N 1
ATOM 3510 C CA . THR A 1 429 ? 10.178 -56.484 32.691 1.00 26.95 429 THR A CA 1
ATOM 3511 C C . THR A 1 429 ? 9.195 -57.690 32.575 1.00 26.95 429 THR A C 1
ATOM 3513 O O . THR A 1 429 ? 9.615 -58.816 32.822 1.00 26.95 429 THR A O 1
ATOM 3516 N N . SER A 1 430 ? 7.972 -57.475 32.043 1.00 28.45 430 SER A N 1
ATOM 3517 C CA . SER A 1 430 ? 7.227 -58.329 31.053 1.00 28.45 430 SER A CA 1
ATOM 3518 C C . SER A 1 430 ? 5.965 -59.115 31.526 1.00 28.45 430 SER A C 1
ATOM 3520 O O . SER A 1 430 ? 6.034 -59.899 32.460 1.00 28.45 430 SER A O 1
ATOM 3522 N N . THR A 1 431 ? 4.729 -58.729 31.128 1.00 28.11 431 THR A N 1
ATOM 3523 C CA . THR A 1 431 ? 3.867 -59.077 29.939 1.00 28.11 431 THR A CA 1
ATOM 3524 C C . THR A 1 431 ? 2.761 -60.149 30.179 1.00 28.11 431 THR A C 1
ATOM 3526 O O . THR A 1 431 ? 3.070 -61.330 30.195 1.00 28.11 431 THR A O 1
ATOM 3529 N N . ILE A 1 432 ? 1.489 -59.707 30.360 1.00 28.31 432 ILE A N 1
ATOM 3530 C CA . ILE A 1 432 ? 0.212 -59.915 29.571 1.00 28.31 432 ILE A CA 1
ATOM 3531 C C . ILE A 1 432 ? -0.050 -61.320 28.932 1.00 28.31 432 ILE A C 1
ATOM 3533 O O . ILE A 1 432 ? 0.899 -61.812 28.327 1.00 28.31 432 ILE A O 1
ATOM 3537 N N . PRO A 1 433 ? -1.280 -61.949 28.924 1.00 36.34 433 PRO A N 1
ATOM 3538 C CA . PRO A 1 433 ? -2.566 -61.462 28.318 1.00 36.34 433 PRO A CA 1
ATOM 3539 C C . PRO A 1 433 ? -3.911 -61.768 29.047 1.00 36.34 433 PRO A C 1
ATOM 3541 O O . PRO A 1 433 ? -3.999 -62.706 29.824 1.00 36.34 433 PRO A O 1
ATOM 3544 N N . LYS A 1 434 ? -4.918 -60.859 28.999 1.00 31.42 434 LYS A N 1
ATOM 3545 C CA . LYS A 1 434 ? -6.154 -60.780 28.139 1.00 31.42 434 LYS A CA 1
ATOM 3546 C C . LYS A 1 434 ? -7.010 -62.065 28.155 1.00 31.42 434 LYS A C 1
ATOM 3548 O O . LYS A 1 434 ? -6.475 -63.131 27.918 1.00 31.42 434 LYS A O 1
ATOM 3553 N N . GLU A 1 435 ? -8.329 -62.053 28.389 1.00 28.61 435 GLU A N 1
ATOM 3554 C CA . GLU A 1 435 ? -9.422 -61.399 27.631 1.00 28.61 435 GLU A CA 1
ATOM 3555 C C . GLU A 1 435 ? -10.764 -61.731 28.380 1.00 28.61 435 GLU A C 1
ATOM 3557 O O . GLU A 1 435 ? -10.820 -62.760 29.043 1.00 28.61 435 GLU A O 1
ATOM 3562 N N . VAL A 1 436 ? -11.850 -60.935 28.455 1.00 30.34 436 VAL A N 1
ATOM 3563 C CA . VAL A 1 436 ? -12.959 -60.848 27.470 1.00 30.34 436 VAL A CA 1
ATOM 3564 C C . VAL A 1 436 ? -14.125 -59.974 28.031 1.00 30.34 436 VAL A C 1
ATOM 3566 O O . VAL A 1 436 ? -14.765 -60.367 28.996 1.00 30.34 436 VAL A O 1
ATOM 3569 N N . LYS A 1 437 ? -14.413 -58.851 27.331 1.00 29.00 437 LYS A N 1
ATOM 3570 C CA . LYS A 1 437 ? -15.720 -58.257 26.883 1.00 29.00 437 LYS A CA 1
ATOM 3571 C C . LYS A 1 437 ? -16.793 -57.812 27.921 1.00 29.00 437 LYS A C 1
ATOM 3573 O O . LYS A 1 437 ? -17.075 -58.542 28.849 1.00 29.00 437 LYS A O 1
ATOM 3578 N N . LYS A 1 438 ? -17.557 -56.709 27.775 1.00 25.89 438 LYS A N 1
ATOM 3579 C CA . LYS A 1 438 ? -17.712 -55.611 26.779 1.00 25.89 438 LYS A CA 1
ATOM 3580 C C . LYS A 1 438 ? -18.737 -54.557 27.329 1.00 25.89 438 LYS A C 1
ATOM 3582 O O . LYS A 1 438 ? -19.766 -54.998 27.816 1.00 25.89 438 LYS A O 1
ATOM 3587 N N . ILE A 1 439 ? -18.470 -53.243 27.127 1.00 29.38 439 ILE A N 1
ATOM 3588 C CA . ILE A 1 439 ? -19.342 -52.180 26.500 1.00 29.38 439 ILE A CA 1
ATOM 3589 C C . ILE A 1 439 ? -20.607 -51.692 27.275 1.00 29.38 439 ILE A C 1
ATOM 3591 O O . ILE A 1 439 ? -21.365 -52.522 27.746 1.00 29.38 439 ILE A O 1
ATOM 3595 N N . ASP A 1 440 ? -20.979 -50.401 27.431 1.00 27.19 440 ASP A N 1
ATOM 3596 C CA . ASP A 1 440 ? -20.570 -49.096 26.852 1.00 27.19 440 ASP A CA 1
ATOM 3597 C C . ASP A 1 440 ? -21.027 -47.892 27.725 1.00 27.19 440 ASP A C 1
ATOM 3599 O O . ASP A 1 440 ? -22.122 -47.907 28.281 1.00 27.19 440 ASP A O 1
ATOM 3603 N N . THR A 1 441 ? -20.248 -46.799 27.753 1.00 30.38 441 THR A N 1
ATOM 3604 C CA . THR A 1 441 ? -20.657 -45.415 27.384 1.00 30.38 441 THR A CA 1
ATOM 3605 C C . THR A 1 441 ? -19.445 -44.469 27.472 1.00 30.38 441 THR A C 1
ATOM 3607 O O . THR A 1 441 ? -18.592 -44.583 28.349 1.00 30.38 441 THR A O 1
ATOM 3610 N N . LYS A 1 442 ? -19.310 -43.586 26.475 1.00 28.16 442 LYS A N 1
ATOM 3611 C CA . LYS A 1 442 ? -18.105 -42.806 26.146 1.00 28.16 442 LYS A CA 1
ATOM 3612 C C . LYS A 1 442 ? -18.082 -41.406 26.784 1.00 28.16 442 LYS A C 1
ATOM 3614 O O . LYS A 1 442 ? -19.128 -40.807 26.990 1.00 28.16 442 LYS A O 1
ATOM 3619 N N . ILE A 1 443 ? -16.851 -40.872 26.839 1.00 30.73 443 ILE A N 1
ATOM 3620 C CA . ILE A 1 443 ? -16.393 -39.462 26.746 1.00 30.73 443 ILE A CA 1
ATOM 3621 C C . ILE A 1 443 ? -15.684 -38.960 28.023 1.00 30.73 443 ILE A C 1
ATOM 3623 O O . ILE A 1 443 ? -16.307 -38.560 28.999 1.00 30.73 443 ILE A O 1
ATOM 3627 N N . LYS A 1 444 ? -14.342 -38.931 27.957 1.00 34.78 444 LYS A N 1
ATOM 3628 C CA . LYS A 1 444 ? -13.442 -38.108 28.785 1.00 34.78 444 LYS A CA 1
ATOM 3629 C C . LYS A 1 444 ? -12.688 -37.103 27.890 1.00 34.78 444 LYS A C 1
ATOM 3631 O O . LYS A 1 444 ? -12.438 -37.427 26.726 1.00 34.78 444 LYS A O 1
ATOM 3636 N N . PRO A 1 445 ? -12.309 -35.929 28.428 1.00 39.12 445 PRO A N 1
ATOM 3637 C CA . PRO A 1 445 ? -11.561 -34.878 27.742 1.00 39.12 445 PRO A CA 1
ATOM 3638 C C . PRO A 1 445 ? -10.037 -35.057 27.867 1.00 39.12 445 PRO A C 1
ATOM 3640 O O . PRO A 1 445 ? -9.546 -35.672 28.810 1.00 39.12 445 PRO A O 1
ATOM 3643 N N . ASN A 1 446 ? -9.304 -34.474 26.915 1.00 33.47 446 ASN A N 1
ATOM 3644 C CA . ASN A 1 446 ? -7.845 -34.366 26.873 1.00 33.47 446 ASN A CA 1
ATOM 3645 C C . ASN A 1 446 ? -7.484 -32.884 26.649 1.00 33.47 446 ASN A C 1
ATOM 3647 O O . ASN A 1 446 ? -7.694 -32.377 25.546 1.00 33.47 446 ASN A O 1
ATOM 3651 N N . VAL A 1 447 ? -7.025 -32.174 27.688 1.00 40.25 447 VAL A N 1
ATOM 3652 C CA . VAL A 1 447 ? -6.630 -30.746 27.601 1.00 40.25 447 VAL A CA 1
ATOM 3653 C C . VAL A 1 447 ? -5.310 -30.437 28.325 1.00 40.25 447 VAL A C 1
ATOM 3655 O O . VAL A 1 447 ? -4.684 -29.423 28.033 1.00 40.25 447 VAL A O 1
ATOM 3658 N N . GLU A 1 448 ? -4.802 -31.307 29.195 1.00 38.75 448 GLU A N 1
ATOM 3659 C CA . GLU A 1 448 ? -3.667 -30.937 30.058 1.00 38.75 448 GLU A CA 1
ATOM 3660 C C . GLU A 1 448 ? -2.290 -31.061 29.382 1.00 38.75 448 GLU A C 1
ATOM 3662 O O . GLU A 1 448 ? -1.361 -30.353 29.755 1.00 38.75 448 GLU A O 1
ATOM 3667 N N . GLU A 1 449 ? -2.157 -31.825 28.296 1.00 39.38 449 GLU A N 1
ATOM 3668 C CA . GLU A 1 449 ? -0.850 -32.051 27.653 1.00 39.38 449 GLU A CA 1
ATOM 3669 C C . GLU A 1 449 ? -0.440 -30.955 26.642 1.00 39.38 449 GLU A C 1
ATOM 3671 O O . GLU A 1 449 ? 0.690 -30.924 26.159 1.00 39.38 449 GLU A O 1
ATOM 3676 N N . LYS A 1 450 ? -1.332 -30.002 26.325 1.00 40.62 450 LYS A N 1
ATOM 3677 C CA . LYS A 1 450 ? -1.039 -28.900 25.382 1.00 40.62 450 LYS A CA 1
ATOM 3678 C C . LYS A 1 450 ? -0.549 -27.611 26.043 1.00 40.62 450 LYS A C 1
ATOM 3680 O O . LYS A 1 450 ? -0.065 -26.727 25.341 1.00 40.62 450 LYS A O 1
ATOM 3685 N N . VAL A 1 451 ? -0.649 -27.487 27.366 1.00 44.16 451 VAL A N 1
ATOM 3686 C CA . VAL A 1 451 ? -0.343 -26.229 28.072 1.00 44.16 451 VAL A CA 1
ATOM 3687 C C . VAL A 1 451 ? 1.129 -26.152 28.503 1.00 44.16 451 VAL A C 1
ATOM 3689 O O . VAL A 1 451 ? 1.706 -25.066 28.529 1.00 44.16 451 VAL A O 1
ATOM 3692 N N . GLU A 1 452 ? 1.792 -27.287 28.740 1.00 37.50 452 GLU A N 1
ATOM 3693 C CA . GLU A 1 452 ? 3.209 -27.301 29.144 1.00 37.50 452 GLU A CA 1
ATOM 3694 C C . GLU A 1 452 ? 4.198 -27.031 28.000 1.00 37.50 452 GLU A C 1
ATOM 3696 O O . GLU A 1 452 ? 5.287 -26.509 28.244 1.00 37.50 452 GLU A O 1
ATOM 3701 N N . VAL A 1 453 ? 3.828 -27.317 26.748 1.00 47.78 453 VAL A N 1
ATOM 3702 C CA . VAL A 1 453 ? 4.709 -27.093 25.585 1.00 47.78 453 VAL A CA 1
ATOM 3703 C C . VAL A 1 453 ? 4.771 -25.605 25.212 1.00 47.78 453 VAL A C 1
ATOM 3705 O O . VAL A 1 453 ? 5.840 -25.079 24.912 1.00 47.78 453 VAL A O 1
ATOM 3708 N N . ILE A 1 454 ? 3.653 -24.888 25.353 1.00 47.75 454 ILE A N 1
ATOM 3709 C CA . ILE A 1 454 ? 3.532 -23.463 25.001 1.00 47.75 454 ILE A CA 1
ATOM 3710 C C . ILE A 1 454 ? 4.306 -22.571 25.988 1.00 47.75 454 ILE A C 1
ATOM 3712 O O . ILE A 1 454 ? 4.831 -21.520 25.617 1.00 47.75 454 ILE A O 1
ATOM 3716 N N . ASN A 1 455 ? 4.434 -22.999 27.247 1.00 42.69 455 ASN A N 1
ATOM 3717 C CA . ASN A 1 455 ? 5.128 -22.223 28.273 1.00 42.69 455 ASN A CA 1
ATOM 3718 C C . ASN A 1 455 ? 6.660 -22.318 28.180 1.00 42.69 455 ASN A C 1
ATOM 3720 O O . ASN A 1 455 ? 7.339 -21.409 28.651 1.00 42.69 455 ASN A O 1
ATOM 3724 N N . LYS A 1 456 ? 7.216 -23.353 27.534 1.00 43.41 456 LYS A N 1
ATOM 3725 C CA . LYS A 1 456 ? 8.670 -23.473 27.314 1.00 43.41 456 LYS A CA 1
ATOM 3726 C C . LYS A 1 456 ? 9.150 -22.645 26.119 1.00 43.41 456 LYS A C 1
ATOM 3728 O O . LYS A 1 456 ? 10.167 -21.968 26.235 1.00 43.41 456 LYS A O 1
ATOM 3733 N N . GLU A 1 457 ? 8.376 -22.586 25.033 1.00 45.72 457 GLU A N 1
ATOM 3734 C CA . GLU A 1 457 ? 8.709 -21.750 23.864 1.00 45.72 457 GLU A CA 1
ATOM 3735 C C . GLU A 1 457 ? 8.657 -20.247 24.179 1.00 45.72 457 GLU A C 1
ATOM 3737 O O . GLU A 1 457 ? 9.444 -19.465 23.649 1.00 45.72 457 GLU A O 1
ATOM 3742 N N . LYS A 1 458 ? 7.787 -19.820 25.103 1.00 45.53 458 LYS A N 1
ATOM 3743 C CA . LYS A 1 458 ? 7.663 -18.400 25.471 1.00 45.53 458 LYS A CA 1
ATOM 3744 C C . LYS A 1 458 ? 8.842 -17.872 26.299 1.00 45.53 458 LYS A C 1
ATOM 3746 O O . LYS A 1 458 ? 9.130 -16.681 26.248 1.00 45.53 458 LYS A O 1
ATOM 3751 N N . VAL A 1 459 ? 9.536 -18.741 27.037 1.00 50.47 459 VAL A N 1
ATOM 3752 C CA . VAL A 1 459 ? 10.679 -18.364 27.892 1.00 50.47 459 VAL A CA 1
ATOM 3753 C C . VAL A 1 459 ? 11.976 -18.231 27.078 1.00 50.47 459 VAL A C 1
ATOM 3755 O O . VAL A 1 459 ? 12.800 -17.370 27.380 1.00 50.47 459 VAL A O 1
ATOM 3758 N N . GLU A 1 460 ? 12.137 -18.995 25.993 1.00 46.72 460 GLU A N 1
ATOM 3759 C CA . GLU A 1 460 ? 13.292 -18.863 25.087 1.00 46.72 460 GLU A CA 1
ATOM 3760 C C . GLU A 1 460 ? 13.242 -17.605 24.208 1.00 46.72 460 GLU A C 1
ATOM 3762 O O . GLU A 1 460 ? 14.289 -17.035 23.893 1.00 46.72 460 GLU A O 1
ATOM 3767 N N . VAL A 1 461 ? 12.046 -17.129 23.850 1.00 56.19 461 VAL A N 1
ATOM 3768 C CA . VAL A 1 461 ? 11.877 -15.903 23.049 1.00 56.19 461 VAL A CA 1
ATOM 3769 C C . VAL A 1 461 ? 12.246 -14.654 23.862 1.00 56.19 461 VAL A C 1
ATOM 3771 O O . VAL A 1 461 ? 12.953 -13.782 23.364 1.00 56.19 461 VAL A O 1
ATOM 3774 N N . ILE A 1 462 ? 11.883 -14.616 25.148 1.00 56.34 462 ILE A N 1
ATOM 3775 C CA . ILE A 1 462 ? 12.159 -13.475 26.041 1.00 56.34 462 ILE A CA 1
ATOM 3776 C C . ILE A 1 462 ? 13.659 -13.353 26.370 1.00 56.34 462 ILE A C 1
ATOM 3778 O O . ILE A 1 462 ? 14.172 -12.247 26.550 1.00 56.34 462 ILE A O 1
ATOM 3782 N N . ASN A 1 463 ? 14.393 -14.469 26.408 1.00 47.97 463 ASN A N 1
ATOM 3783 C CA . ASN A 1 463 ? 15.837 -14.449 26.662 1.00 47.97 463 ASN A CA 1
ATOM 3784 C C . ASN A 1 463 ? 16.664 -14.017 25.436 1.00 47.97 463 ASN A C 1
ATOM 3786 O O . ASN A 1 463 ? 17.743 -13.459 25.618 1.00 47.97 463 ASN A O 1
ATOM 3790 N N . LYS A 1 464 ? 16.156 -14.202 24.207 1.00 49.69 464 LYS A N 1
ATOM 3791 C CA . LYS A 1 464 ? 16.805 -13.718 22.971 1.00 49.69 464 LYS A CA 1
ATOM 3792 C C . LYS A 1 464 ? 16.577 -12.230 22.699 1.00 49.69 464 LYS A C 1
ATOM 3794 O O . LYS A 1 464 ? 17.425 -11.586 22.089 1.00 49.69 464 LYS A O 1
ATOM 3799 N N . GLU A 1 465 ? 15.467 -11.664 23.163 1.00 48.25 465 GLU A N 1
ATOM 3800 C CA . GLU A 1 465 ? 15.225 -10.220 23.041 1.00 48.25 465 GLU A CA 1
ATOM 3801 C C . GLU A 1 465 ? 16.090 -9.404 24.012 1.00 48.25 465 GLU A C 1
ATOM 3803 O O . GLU A 1 465 ? 16.536 -8.316 23.662 1.00 48.25 465 GLU A O 1
ATOM 3808 N N . LYS A 1 466 ? 16.424 -9.949 25.191 1.00 46.78 466 LYS A N 1
ATOM 3809 C CA . LYS A 1 466 ? 17.306 -9.274 26.160 1.00 46.78 466 LYS A CA 1
ATOM 3810 C C . LYS A 1 466 ? 18.786 -9.265 25.764 1.00 46.78 466 LYS A C 1
ATOM 3812 O O . LYS A 1 466 ? 19.496 -8.352 26.165 1.00 46.78 466 LYS A O 1
ATOM 3817 N N . SER A 1 467 ? 19.256 -10.231 24.972 1.00 45.03 467 SER A N 1
ATOM 3818 C CA . SER A 1 467 ? 20.639 -10.228 24.468 1.00 45.03 467 SER A CA 1
ATOM 3819 C C . SER A 1 467 ? 20.861 -9.212 23.344 1.00 45.03 467 SER A C 1
ATOM 3821 O O . SER A 1 467 ? 21.946 -8.660 23.245 1.00 45.03 467 SER A O 1
ATOM 3823 N N . ASN A 1 468 ? 19.830 -8.908 22.547 1.00 48.09 468 ASN A N 1
ATOM 3824 C CA . ASN A 1 468 ? 19.931 -7.963 21.426 1.00 48.09 468 ASN A CA 1
ATOM 3825 C C . ASN A 1 468 ? 19.867 -6.483 21.841 1.00 48.09 468 ASN A C 1
ATOM 3827 O O . ASN A 1 468 ? 20.143 -5.615 21.019 1.00 48.09 468 ASN A O 1
ATOM 3831 N N . ILE A 1 469 ? 19.489 -6.183 23.086 1.00 51.91 469 ILE A N 1
ATOM 3832 C CA . ILE A 1 469 ? 19.397 -4.805 23.597 1.00 51.91 469 ILE A CA 1
ATOM 3833 C C . ILE A 1 469 ? 20.732 -4.348 24.215 1.00 51.91 469 ILE A C 1
ATOM 3835 O O . ILE A 1 469 ? 21.020 -3.160 24.213 1.00 51.91 469 ILE A O 1
ATOM 3839 N N . ASN A 1 470 ? 21.596 -5.276 24.641 1.00 43.78 470 ASN A N 1
ATOM 3840 C CA . ASN A 1 470 ? 22.901 -4.956 25.236 1.00 43.78 470 ASN A CA 1
ATOM 3841 C C . ASN A 1 470 ? 24.051 -4.811 24.213 1.00 43.78 470 ASN A C 1
ATOM 3843 O O . ASN A 1 470 ? 25.175 -4.536 24.616 1.00 43.78 470 ASN A O 1
ATOM 3847 N N . GLU A 1 471 ? 23.801 -5.004 22.913 1.00 47.00 471 GLU A N 1
ATOM 3848 C CA . GLU A 1 471 ? 24.800 -4.823 21.836 1.00 47.00 471 GLU A CA 1
ATOM 3849 C C . GLU A 1 471 ? 24.574 -3.540 21.007 1.00 47.00 471 GLU A C 1
ATOM 3851 O O . GLU A 1 471 ? 25.263 -3.316 20.014 1.00 47.00 471 GLU A O 1
ATOM 3856 N N . ALA A 1 472 ? 23.611 -2.696 21.397 1.00 46.91 472 ALA A N 1
ATOM 3857 C CA . ALA A 1 472 ? 23.246 -1.465 20.688 1.00 46.91 472 ALA A CA 1
ATOM 3858 C C . ALA A 1 472 ? 23.391 -0.178 21.533 1.00 46.91 472 ALA A C 1
ATOM 3860 O O . ALA A 1 472 ? 22.840 0.854 21.143 1.00 46.91 472 ALA A O 1
ATOM 3861 N N . GLU A 1 473 ? 24.137 -0.230 22.644 1.00 39.78 473 GLU A N 1
ATOM 3862 C CA . GLU A 1 473 ? 24.642 0.946 23.381 1.00 39.78 473 GLU A CA 1
ATOM 3863 C C . GLU A 1 473 ? 26.153 1.113 23.210 1.00 39.78 473 GLU A C 1
ATOM 3865 O O . GLU A 1 473 ? 26.881 0.097 23.324 1.00 39.78 473 GLU A O 1
#

Sequence (473 aa):
MLSTIQLESRSFHCFGRLNNCHVTMAHPTISRFHAVLQYRSTFSTSDENRGFYLYDLDSTHGTFLNRLRIKPKTYVKVHVGHLISFGGSTRMYLLQGPADDEDKESELTVTELKAKRQAELKQREREQELQRLKKEEEERKKMEQGVDWGMGEDANEEEDTKENPFAPKENEQLYLDDPKKTLKGWFEREGQELEYDVSEKGFGTFTCRIELPIANITGRPQIAEATISGKKKEAIAHCALEACKILDMYGLLRQSTHESRKRKEKNWEEEDFYDSDDDNFLDRTGDIDAKRKKRMKKFGKTAETVDTYETLMEKHKLLIADLKHNENKLNRLNKNVTKEYGETNDEDSLESYMSDLRNYKTVDKIEIKRLKIKINELQIEEEKLRKIINIVRPTTLPELTKPQIEHTSKVEEAVKVNPKINNVPSPTTSTIPKEVKKIDTKIKPNVEEKVEVINKEKVEVINKEKSNINEAE

InterPro domains:
  IPR000253 Forkhead-associated (FHA) domain [PF00498] (15-87)
  IPR000253 Forkhead-associated (FHA) domain [PS50006] (13-70)
  IPR000253 Forkhead-associated (FHA) domain [SM00240] (12-70)
  IPR008984 SMAD/FHA domain superfamily [SSF49879] (7-99)
  IPR050923 Cellular Process Regulator and RNA Processing Protein [PTHR23308] (10-302)

pLDDT: mean 71.6, std 20.12, range [25.89, 96.56]

Mean predicted aligned error: 23.52 Å

Organism: Schizaphis graminum (NCBI:txid13262)

Foldseek 3Di:
DDDDDDPVPDQKFWEFCAPPGNHHDPDPQTHRTFKMWGADDDPDPPDPPGAIWIAGCPRPQAKDKQNHGDDHRDTDGDFAQIWIDTGPDPDIDGHHDDPVRHDDDDPDDPVRVVVVVVVVVVVVVVVVVVVVVVVVVVVVVVVVVPDDPPPDDPPPPDPDPDDDPPDDDPVLVPCVVPLPVLLVVLCVVVVHDWDWDWDDPDDQKIKTKTFAQDQDPPGGTDIQIDIDRHDPVVNVSVSSSSVVVVCVVVVNSPPDPDPDPPDDDDDCVVVLNQDPPLDPPPDPPCVRVVNSVVVCVVVPVDPPPDQALVNLVVVLVVLVVVLVVLVVVLVVLVVVVVVVVDDDDPPCPVVVVVVVVVCPPPVSVVVNVVSVVVSVVSVVVNVVSLVVSVVNPDPPDDRDDDPDPDPDDDDDDDDDDDDDDDDDDDDDDDDDDDDDDDDDDDDDDDDDVPPVVVVVVVVVVVVVVVVVVVVPD

Secondary structure (DSSP, 8-state):
-------TT-SEEEEESSTTSSEE---TTS-SS-EEEEEE--SSTT-TT-EEEEEE---SS-EEETTEEPPTT-EEEE-BT-EEEETT-S-EEE----GGGB----SS-HHHHHHHHHHHHHHHHHHHHHHHHHHHHHHHHHHHS----S-S------------TTPPPGGGHHHHH-HHHHHHHHHHHHT-----EEEEEETTEEEEEEEEEEE-TTSPEEEEEEEEES-HHHHHHHHHHHHHHHHHHTT-TTTT------PPP--TTTTTT--TT--GGG-SS-HHHHHHHHHHHHTT--------HHHHHHHHHHHHHHHHHHHHHHHHHHHHHHHTTS---TT-HHHHHHHHHH--THHHHHHHHHHHHHHHHHHHHHHHHHHHHHHH--TTS--------------------------------------------------GGGHHHHHHHHHHHHHHHHHTTTT--

Solvent-accessible surface area (backbone atoms only — not comparable to full-atom values): 29754 Å² total; per-residue (Å²): 135,90,83,87,79,84,65,84,88,50,63,61,45,35,32,14,42,32,83,88,27,77,44,60,40,98,42,92,55,39,30,57,62,23,34,36,42,34,56,42,85,60,95,54,94,84,50,87,78,48,48,39,28,41,30,28,63,64,31,90,61,36,40,24,51,72,86,41,74,55,65,59,80,38,80,40,82,52,44,35,73,41,39,38,36,49,35,79,51,91,63,72,44,71,42,82,70,65,79,89,49,42,68,80,73,70,92,61,53,74,68,53,54,52,49,52,53,52,50,50,52,51,50,53,51,51,52,53,49,51,53,48,51,52,50,51,49,53,51,48,50,55,59,71,53,55,91,64,88,83,78,70,79,90,70,77,83,73,83,80,76,76,82,63,96,78,67,79,62,81,75,60,59,68,49,72,76,43,24,62,61,58,47,49,58,50,33,63,70,74,70,49,87,87,62,79,49,75,43,77,83,51,97,60,30,30,34,21,38,36,78,40,97,44,69,45,103,82,72,45,66,39,70,28,74,25,80,36,78,59,54,75,72,53,21,51,45,50,22,30,38,51,41,48,51,53,35,51,76,69,60,67,75,68,85,72,81,69,88,70,80,78,76,79,83,79,62,47,80,83,48,75,48,50,56,102,81,66,64,71,89,81,52,90,82,50,61,66,60,52,52,31,52,53,48,40,51,74,71,61,76,62,70,80,76,81,77,46,69,67,58,50,50,52,52,49,54,51,51,52,50,51,44,53,50,50,52,52,52,47,50,51,52,50,50,56,58,50,54,78,74,52,88,82,70,96,78,51,66,66,61,50,50,54,45,50,71,71,47,80,57,69,56,57,64,51,46,51,51,51,50,53,51,51,46,52,52,51,49,55,50,48,56,50,49,50,52,49,50,67,71,63,53,69,97,84,69,84,82,90,67,79,87,75,80,84,77,87,74,89,83,89,81,84,92,84,84,87,86,90,85,89,85,86,88,86,85,91,87,90,85,89,83,90,88,86,89,81,92,87,87,88,88,84,90,88,70,75,83,66,58,66,60,57,59,54,59,56,55,58,53,58,57,56,57,59,59,62,60,73,76,76,117

Nearest PDB structures (foldseek):
  4h87-assembly2_A  TM=9.405E-01  e=5.339E-12  Homo sapiens
  4h87-assembly3_B  TM=9.516E-01  e=1.922E-11  Homo sapiens
  4jon-assembly3_C  TM=7.909E-01  e=5.738E-07  Homo sapiens
  2jql-assembly1_A  TM=6.694E-01  e=3.006E-05  unclassified

Radius of gyration: 43.47 Å; Cα contacts (8 Å, |Δi|>4): 382; chains: 1; bounding box: 83×110×128 Å